Protein AF-0000000087669020 (afdb_homodimer)

Sequence (540 aa):
MKIRAGFHIGYECPQPTPMLLVLNIHPSRRIDLLTDQVLGFDQPIDAREYTDAFGNACTRIVAPPGLTTIATDFEIYDSGLPDVIPDDAIQHDIKDLPNEVLVFLLGSRYCDTDRLADFAWAQFSLTPLGWPRVRAISNFVHDHIVFDYQKADPLRSAHGGYLEKTGVCRDFAHLAITLCRCMNIPARYCTGYLGDIGVPVDPNPMDFSAWFEVYLGGHWHTVDARHNTPRIGRILMATGRDATDVALTTNFGPATLARFEVITEELPHGMKIRAGFHIGYECPQPTPMLLVLNIHPSRRIDLLTDQVLGFDQPIDAREYTDAFGNACTRIVAPPGLTTIATDFEIYDSGLPDVIPDDAIQHDIKDLPNEVLVFLLGSRYCDTDRLADFAWAQFSLTPLGWPRVRAISNFVHDHIVFDYQKADPLRSAHGGYLEKTGVCRDFAHLAITLCRCMNIPARYCTGYLGDIGVPVDPNPMDFSAWFEVYLGGHWHTVDARHNTPRIGRILMATGRDATDVALTTNFGPATLARFEVITEELPHG

Organism: NCBI:txid484088

Radius of gyration: 24.12 Å; Cα contacts (8 Å, |Δi|>4): 1289; chains: 2; bounding box: 59×79×56 Å

Secondary structure (DSSP, 8-state):
-EEEEEEEEEEEESS-EEEEE--SPPGGGGGGBSS----EESS----EEEE-TTS-EEEEEEEPSEEEEEEEEEEEE---PBPP--TTPPPPPGGGS-GGGGGGGS--SS--HHHHHHHHHHHHTTSPTTHHHHHHHHHHHHHHSEE-GGG--TT--HHHHHHH-EE-HHHHHHHHHHHHHHTT--EEEEEEE----SSPPPSSPP--EEEEEEEETTEEEEE-TTT-S--B--EEEEEESSGGGG-SEEESS--EEEEEEEEEEEPP--/-EEEEEEEEEEEESS-EEEEE--SPPGGGGGGBSS----EESS----EEEE-TTS-EEEEEEEPSEEEEEEEEEEEE---PBPP--TTPPPPPGGGS-GGGGGGGS--SS--HHHHHHHHHHHHTTSPTTHHHHHHHHHHHHHHSEE-GGG--TT--HHHHHHH-EE-HHHHHHHHHHHHHHTT--EEEEEEE----SSPPPSSPP--EEEEEEEETTEEEEE-TTT-S--B--EEEEEESSGGGG-SEEESS--EEEEEEEEEEEPP--

Structure (mmCIF, N/CA/C/O backbone):
data_AF-0000000087669020-model_v1
#
loop_
_entity.id
_entity.type
_entity.pdbx_description
1 polymer Transglutaminase
#
loop_
_atom_site.group_PDB
_atom_site.id
_atom_site.type_symbol
_atom_site.label_atom_id
_atom_site.label_alt_id
_atom_site.label_comp_id
_atom_site.label_asym_id
_atom_site.label_entity_id
_atom_site.label_seq_id
_atom_site.pdbx_PDB_ins_code
_atom_site.Cartn_x
_atom_site.Cartn_y
_atom_site.Cartn_z
_atom_site.occupancy
_atom_site.B_iso_or_equiv
_atom_site.auth_seq_id
_atom_site.auth_comp_id
_atom_site.auth_asym_id
_atom_site.auth_atom_id
_atom_site.pdbx_PDB_model_num
ATOM 1 N N . MET A 1 1 ? 4.156 25.328 25 1 96.19 1 MET A N 1
ATOM 2 C CA . MET A 1 1 ? 2.934 26.078 24.734 1 96.19 1 MET A CA 1
ATOM 3 C C . MET A 1 1 ? 1.715 25.156 24.734 1 96.19 1 MET A C 1
ATOM 5 O O . MET A 1 1 ? 1.851 23.938 24.641 1 96.19 1 MET A O 1
ATOM 9 N N . LYS A 1 2 ? 0.571 25.766 24.891 1 97.75 2 LYS A N 1
ATOM 10 C CA . LYS A 1 2 ? -0.67 24.984 24.859 1 97.75 2 LYS A CA 1
ATOM 11 C C . LYS A 1 2 ? -1.438 25.234 23.562 1 97.75 2 LYS A C 1
ATOM 13 O O . LYS A 1 2 ? -1.528 26.375 23.094 1 97.75 2 LYS A O 1
ATOM 18 N N . ILE A 1 3 ? -1.884 24.156 22.984 1 98.31 3 ILE A N 1
ATOM 19 C CA . ILE A 1 3 ? -2.66 24.234 21.75 1 98.31 3 ILE A CA 1
ATOM 20 C C . ILE A 1 3 ? -4.031 23.594 21.953 1 98.31 3 ILE A C 1
ATOM 22 O O . ILE A 1 3 ? -4.133 22.531 22.562 1 98.31 3 ILE A O 1
ATOM 26 N N . ARG A 1 4 ? -5.074 24.281 21.594 1 98.31 4 ARG A N 1
ATOM 27 C CA . ARG A 1 4 ? -6.398 23.688 21.484 1 98.31 4 ARG A CA 1
ATOM 28 C C . ARG A 1 4 ? -6.629 23.125 20.078 1 98.31 4 ARG A C 1
ATOM 30 O O . ARG A 1 4 ? -6.418 23.828 19.094 1 98.31 4 ARG A O 1
ATOM 37 N N . ALA A 1 5 ? -6.996 21.891 19.969 1 98.38 5 ALA A N 1
ATOM 38 C CA . ALA A 1 5 ? -7.242 21.25 18.688 1 98.38 5 ALA A CA 1
ATOM 39 C C . ALA A 1 5 ? -8.516 20.406 18.719 1 98.38 5 ALA A C 1
ATOM 41 O O . ALA A 1 5 ? -8.984 20.031 19.797 1 98.38 5 ALA A O 1
ATOM 42 N N . GLY A 1 6 ? -9.102 20.188 17.578 1 98.44 6 GLY A N 1
ATOM 43 C CA . GLY A 1 6 ? -10.305 19.391 17.453 1 98.44 6 GLY A CA 1
ATOM 44 C C . GLY A 1 6 ? -10.969 19.516 16.094 1 98.44 6 GLY A C 1
ATOM 45 O O . GLY A 1 6 ? -10.406 20.125 15.18 1 98.44 6 GLY A O 1
ATOM 46 N N . PHE A 1 7 ? -12.086 18.844 15.953 1 98.69 7 PHE A N 1
ATOM 47 C CA . PHE A 1 7 ? -12.805 18.891 14.68 1 98.69 7 PHE A CA 1
ATOM 48 C C . PHE A 1 7 ? -14.273 18.547 14.875 1 98.69 7 PHE A C 1
ATOM 50 O O . PHE A 1 7 ? -14.664 18.031 15.93 1 98.69 7 PHE A O 1
ATOM 57 N N . HIS A 1 8 ? -15.109 18.922 14 1 98.25 8 HIS A N 1
ATOM 58 C CA . HIS A 1 8 ? -16.469 18.453 13.75 1 98.25 8 HIS A CA 1
ATOM 59 C C . HIS A 1 8 ? -16.625 17.953 12.32 1 98.25 8 HIS A C 1
ATOM 61 O O . HIS A 1 8 ? -16.547 18.734 11.367 1 98.25 8 HIS A O 1
ATOM 67 N N . ILE A 1 9 ? -16.812 16.625 12.18 1 98.31 9 ILE A N 1
ATOM 68 C CA . ILE A 1 9 ? -16.984 16.016 10.867 1 98.31 9 ILE A CA 1
ATOM 69 C C . ILE A 1 9 ? -18.344 15.328 10.805 1 98.31 9 ILE A C 1
ATOM 71 O O . ILE A 1 9 ? -18.688 14.516 11.664 1 98.31 9 ILE A O 1
ATOM 75 N N . GLY A 1 10 ? -19.125 15.695 9.844 1 98.31 10 GLY A N 1
ATOM 76 C CA . GLY A 1 10 ? -20.453 15.125 9.688 1 98.31 10 GLY A CA 1
ATOM 77 C C . GLY A 1 10 ? -20.625 14.352 8.391 1 98.31 10 GLY A C 1
ATOM 78 O O . GLY A 1 10 ? -20.219 14.82 7.328 1 98.31 10 GLY A O 1
ATOM 79 N N . TYR A 1 11 ? -21.25 13.148 8.453 1 98.06 11 TYR A N 1
ATOM 80 C CA . TYR A 1 11 ? -21.562 12.344 7.277 1 98.06 11 TYR A CA 1
ATOM 81 C C . TYR A 1 11 ? -23.047 12.008 7.234 1 98.06 11 TYR A C 1
ATOM 83 O O . TYR A 1 11 ? -23.641 11.617 8.25 1 98.06 11 TYR A O 1
ATOM 91 N N . GLU A 1 12 ? -23.641 12.219 6.109 1 98.44 12 GLU A N 1
ATOM 92 C CA . GLU A 1 12 ? -24.984 11.719 5.836 1 98.44 12 GLU A CA 1
ATOM 93 C C . GLU A 1 12 ? -24.938 10.336 5.188 1 98.44 12 GLU A C 1
ATOM 95 O O . GLU A 1 12 ? -24.375 10.172 4.102 1 98.44 12 GLU A O 1
ATOM 100 N N . CYS A 1 13 ? -25.531 9.336 5.824 1 97.69 13 CYS A N 1
ATOM 101 C CA . CYS A 1 13 ? -25.562 7.965 5.316 1 97.69 13 CYS A CA 1
ATOM 102 C C . CYS A 1 13 ? -26.984 7.496 5.086 1 97.69 13 CYS A C 1
ATOM 104 O O . CYS A 1 13 ? -27.812 7.523 6.004 1 97.69 13 CYS A O 1
ATOM 106 N N . PRO A 1 14 ? -27.359 7.078 3.879 1 97.56 14 PRO A N 1
ATOM 107 C CA . PRO A 1 14 ? -28.719 6.602 3.619 1 97.56 14 PRO A CA 1
ATOM 108 C C . PRO A 1 14 ? -28.984 5.223 4.223 1 97.56 14 PRO A C 1
ATOM 110 O O . PRO A 1 14 ? -30.141 4.793 4.301 1 97.56 14 PRO A O 1
ATOM 113 N N . GLN A 1 15 ? -28.047 4.492 4.652 1 97 15 GLN A N 1
ATOM 114 C CA . GLN A 1 15 ? -28.094 3.154 5.234 1 97 15 GLN A CA 1
ATOM 115 C C . GLN A 1 15 ? -26.969 2.955 6.242 1 97 15 GLN A C 1
ATOM 117 O O . GLN A 1 15 ? -26.031 3.744 6.293 1 97 15 GLN A O 1
ATOM 122 N N . PRO A 1 16 ? -27.156 1.917 7.156 1 97.5 16 PRO A N 1
ATOM 123 C CA . PRO A 1 16 ? -26 1.645 8.008 1 97.5 16 PRO A CA 1
ATOM 124 C C . PRO A 1 16 ? -24.703 1.494 7.219 1 97.5 16 PRO A C 1
ATOM 126 O O . PRO A 1 16 ? -24.656 0.748 6.238 1 97.5 16 PRO A O 1
ATOM 129 N N . THR A 1 17 ? -23.672 2.285 7.562 1 97.75 17 THR A N 1
ATOM 130 C CA . THR A 1 17 ? -22.438 2.35 6.789 1 97.75 17 THR A CA 1
ATOM 131 C C . THR A 1 17 ? -21.219 2.1 7.684 1 97.75 17 THR A C 1
ATOM 133 O O . THR A 1 17 ? -20.891 2.926 8.531 1 97.75 17 THR A O 1
ATOM 136 N N . PRO A 1 18 ? -20.562 0.938 7.504 1 98.25 18 PRO A N 1
ATOM 137 C CA . PRO A 1 18 ? -19.297 0.736 8.219 1 98.25 18 PRO A CA 1
ATOM 138 C C . PRO A 1 18 ? -18.219 1.748 7.824 1 98.25 18 PRO A C 1
ATOM 140 O O . PRO A 1 18 ? -18.125 2.125 6.652 1 98.25 18 PRO A O 1
ATOM 143 N N . MET A 1 19 ? -17.469 2.23 8.844 1 98.44 19 MET A N 1
ATOM 144 C CA . MET A 1 19 ? -16.391 3.201 8.617 1 98.44 19 MET A CA 1
ATOM 145 C C . MET A 1 19 ? -15.148 2.844 9.422 1 98.44 19 MET A C 1
ATOM 147 O O . MET A 1 19 ? -15.258 2.367 10.555 1 98.44 19 MET A O 1
ATOM 151 N N . LEU A 1 20 ? -14.055 3.01 8.812 1 98.5 20 LEU A N 1
ATOM 152 C CA . LEU A 1 20 ? -12.789 3.086 9.523 1 98.5 20 LEU A CA 1
ATOM 153 C C . LEU A 1 20 ? -12.352 4.535 9.711 1 98.5 20 LEU A C 1
ATOM 155 O O . LEU A 1 20 ? -12.305 5.301 8.75 1 98.5 20 LEU A O 1
ATOM 159 N N . LEU A 1 21 ? -12.055 4.922 10.914 1 98.62 21 LEU A N 1
ATOM 160 C CA . LEU A 1 21 ? -11.688 6.293 11.258 1 98.62 21 LEU A CA 1
ATOM 161 C C . LEU A 1 21 ? -10.234 6.367 11.711 1 98.62 21 LEU A C 1
ATOM 163 O O . LEU A 1 21 ? -9.82 5.637 12.617 1 98.62 21 LEU A O 1
ATOM 167 N N . VAL A 1 22 ? -9.461 7.188 11.086 1 98.62 22 VAL A N 1
ATOM 168 C CA . VAL A 1 22 ? -8.125 7.551 11.539 1 98.62 22 VAL A CA 1
ATOM 169 C C . VAL A 1 22 ? -8.109 9.008 12.008 1 98.62 22 VAL A C 1
ATOM 171 O O . VAL A 1 22 ? -7.562 9.875 11.32 1 98.62 22 VAL A O 1
ATOM 174 N N . LEU A 1 23 ? -8.75 9.195 13.172 1 98.56 23 LEU A N 1
ATOM 175 C CA . LEU A 1 23 ? -9.047 10.539 13.648 1 98.56 23 LEU A CA 1
ATOM 176 C C . LEU A 1 23 ? -8.438 10.773 15.031 1 98.56 23 LEU A C 1
ATOM 178 O O . LEU A 1 23 ? -8.547 11.875 15.578 1 98.56 23 LEU A O 1
ATOM 182 N N . ASN A 1 24 ? -7.785 9.789 15.586 1 98.44 24 ASN A N 1
ATOM 183 C CA . ASN A 1 24 ? -7.133 9.906 16.891 1 98.44 24 ASN A CA 1
ATOM 184 C C . ASN A 1 24 ? -5.711 10.445 16.75 1 98.44 24 ASN A C 1
ATOM 186 O O . ASN A 1 24 ? -5.059 10.234 15.727 1 98.44 24 ASN A O 1
ATOM 190 N N . ILE A 1 25 ? -5.285 11.102 17.781 1 98 25 ILE A N 1
ATOM 191 C CA . ILE A 1 25 ? -3.889 11.516 17.812 1 98 25 ILE A CA 1
ATOM 192 C C . ILE A 1 25 ? -2.98 10.289 17.844 1 98 25 ILE A C 1
ATOM 194 O O . ILE A 1 25 ? -3.309 9.281 18.484 1 98 25 ILE A O 1
ATOM 198 N N . HIS A 1 26 ? -1.892 10.406 17.172 1 98.56 26 HIS A N 1
ATOM 199 C CA . HIS A 1 26 ? -0.935 9.305 17.172 1 98.56 26 HIS A CA 1
ATOM 200 C C . HIS A 1 26 ? -0.464 8.984 18.594 1 98.56 26 HIS A C 1
ATOM 202 O O . HIS A 1 26 ? -0.243 9.891 19.406 1 98.56 26 HIS A O 1
ATOM 208 N N . PRO A 1 27 ? -0.252 7.711 18.938 1 97.94 27 PRO A N 1
ATOM 209 C CA . PRO A 1 27 ? 0.172 7.336 20.281 1 97.94 27 PRO A CA 1
ATOM 210 C C . PRO A 1 27 ? 1.429 8.078 20.734 1 97.94 27 PRO A C 1
ATOM 212 O O . PRO A 1 27 ? 1.593 8.352 21.922 1 97.94 27 PRO A O 1
ATOM 215 N N . SER A 1 28 ? 2.281 8.461 19.797 1 96.62 28 SER A N 1
ATOM 216 C CA . SER A 1 28 ? 3.537 9.125 20.141 1 96.62 28 SER A CA 1
ATOM 217 C C . SER A 1 28 ? 3.293 10.508 20.734 1 96.62 28 SER A C 1
ATOM 219 O O . SER A 1 28 ? 4.18 11.078 21.375 1 96.62 28 SER A O 1
ATOM 221 N N . ARG A 1 29 ? 2.133 11.086 20.609 1 96.94 29 ARG A N 1
ATOM 222 C CA . ARG A 1 29 ? 1.833 12.438 21.094 1 96.94 29 ARG A CA 1
ATOM 223 C C . ARG A 1 29 ? 0.888 12.398 22.281 1 96.94 29 ARG A C 1
ATOM 225 O O . ARG A 1 29 ? 0.573 13.438 22.875 1 96.94 29 ARG A O 1
ATOM 232 N N . ARG A 1 30 ? 0.485 11.25 22.703 1 96.69 30 ARG A N 1
ATOM 233 C CA . ARG A 1 30 ? -0.542 11.141 23.734 1 96.69 30 ARG A CA 1
ATOM 234 C C . ARG A 1 30 ? -0.017 11.617 25.078 1 96.69 30 ARG A C 1
ATOM 236 O O . ARG A 1 30 ? -0.773 12.156 25.891 1 96.69 30 ARG A O 1
ATOM 243 N N . ILE A 1 31 ? 1.269 11.422 25.281 1 96.94 31 ILE A N 1
ATOM 244 C CA . ILE A 1 31 ? 1.875 11.82 26.547 1 96.94 31 ILE A CA 1
ATOM 245 C C . ILE A 1 31 ? 1.779 13.336 26.703 1 96.94 31 ILE A C 1
ATOM 247 O O . ILE A 1 31 ? 1.87 13.859 27.828 1 96.94 31 ILE A O 1
ATOM 251 N N . ASP A 1 32 ? 1.577 14.062 25.641 1 97.88 32 ASP A N 1
ATOM 252 C CA . ASP A 1 32 ? 1.563 15.523 25.641 1 97.88 32 ASP A CA 1
ATOM 253 C C . ASP A 1 32 ? 0.151 16.062 25.875 1 97.88 32 ASP A C 1
ATOM 255 O O . ASP A 1 32 ? -0.047 17.266 26 1 97.88 32 ASP A O 1
ATOM 259 N N . LEU A 1 33 ? -0.835 15.195 25.891 1 98.19 33 LEU A N 1
ATOM 260 C CA . LEU A 1 33 ? -2.217 15.633 26.047 1 98.19 33 LEU A CA 1
ATOM 261 C C . LEU A 1 33 ? -2.434 16.25 27.438 1 98.19 33 LEU A C 1
ATOM 263 O O . LEU A 1 33 ? -2.055 15.648 28.438 1 98.19 33 LEU A O 1
ATOM 267 N N . LEU A 1 34 ? -3.018 17.391 27.422 1 98.06 34 LEU A N 1
ATOM 268 C CA . LEU A 1 34 ? -3.395 18.047 28.672 1 98.06 34 LEU A CA 1
ATOM 269 C C . LEU A 1 34 ? -4.824 17.688 29.062 1 98.06 34 LEU A C 1
ATOM 271 O O . LEU A 1 34 ? -5.18 17.75 30.25 1 98.06 34 LEU A O 1
ATOM 275 N N . THR A 1 35 ? -5.672 17.453 28.125 1 98.12 35 THR A N 1
ATOM 276 C CA . THR A 1 35 ? -7.004 16.875 28.281 1 98.12 35 THR A CA 1
ATOM 277 C C . THR A 1 35 ? -7.164 15.625 27.422 1 98.12 35 THR A C 1
ATOM 279 O O . THR A 1 35 ? -6.449 15.461 26.422 1 98.12 35 THR A O 1
ATOM 282 N N . ASP A 1 36 ? -8.094 14.789 27.781 1 96.75 36 ASP A N 1
ATOM 283 C CA . ASP A 1 36 ? -8.297 13.562 27.016 1 96.75 36 ASP A CA 1
ATOM 284 C C . ASP A 1 36 ? -8.797 13.875 25.609 1 96.75 36 ASP A C 1
ATOM 286 O O . ASP A 1 36 ? -9.609 14.789 25.422 1 96.75 36 ASP A O 1
ATOM 290 N N . GLN A 1 37 ? -8.234 13.219 24.672 1 97.38 37 GLN A N 1
ATOM 291 C CA . GLN A 1 37 ? -8.781 13.242 23.312 1 97.38 37 GLN A CA 1
ATOM 292 C C . GLN A 1 37 ? -9.742 12.086 23.094 1 97.38 37 GLN A C 1
ATOM 294 O O . GLN A 1 37 ? -9.32 10.938 22.953 1 97.38 37 GLN A O 1
ATOM 299 N N . VAL A 1 38 ? -11.008 12.328 23.062 1 96.19 38 VAL A N 1
ATOM 300 C CA . VAL A 1 38 ? -12.062 11.32 22.922 1 96.19 38 VAL A CA 1
ATOM 301 C C . VAL A 1 38 ? -12.945 11.656 21.719 1 96.19 38 VAL A C 1
ATOM 303 O O . VAL A 1 38 ? -13.359 12.805 21.547 1 96.19 38 VAL A O 1
ATOM 306 N N . LEU A 1 39 ? -13.117 10.656 20.875 1 97.56 39 LEU A N 1
ATOM 307 C CA . LEU A 1 39 ? -14.062 10.852 19.781 1 97.56 39 LEU A CA 1
ATOM 308 C C . LEU A 1 39 ? -15.5 10.781 20.297 1 97.56 39 LEU A C 1
ATOM 310 O O . LEU A 1 39 ? -15.898 9.781 20.891 1 97.56 39 LEU A O 1
ATOM 314 N N . GLY A 1 40 ? -16.203 11.844 20.109 1 97.94 40 GLY A N 1
ATOM 315 C CA . GLY A 1 40 ? -17.625 11.875 20.422 1 97.94 40 GLY A CA 1
ATOM 316 C C . GLY A 1 40 ? -18.5 11.672 19.203 1 97.94 40 GLY A C 1
ATOM 317 O O . GLY A 1 40 ? -18.141 12.078 18.094 1 97.94 40 GLY A O 1
ATOM 318 N N . PHE A 1 41 ? -19.641 11.016 19.375 1 97.81 41 PHE A N 1
ATOM 319 C CA . PHE A 1 41 ? -20.641 10.805 18.344 1 97.81 41 PHE A CA 1
ATOM 320 C C . PHE A 1 41 ? -22 11.352 18.766 1 97.81 41 PHE A C 1
ATOM 322 O O . PHE A 1 41 ? -22.391 11.211 19.938 1 97.81 41 PHE A O 1
ATOM 329 N N . ASP A 1 42 ? -22.734 11.953 17.875 1 97.5 42 ASP A N 1
ATOM 330 C CA . ASP A 1 42 ? -24.016 12.531 18.234 1 97.5 42 ASP A CA 1
ATOM 331 C C . ASP A 1 42 ? -25.141 11.508 18.094 1 97.5 42 ASP A C 1
ATOM 333 O O . ASP A 1 42 ? -26.312 11.836 18.281 1 97.5 42 ASP A O 1
ATOM 337 N N . GLN A 1 43 ? -24.844 10.297 17.625 1 94.62 43 GLN A N 1
ATOM 338 C CA . GLN A 1 43 ? -25.719 9.133 17.578 1 94.62 43 GLN A CA 1
ATOM 339 C C . GLN A 1 43 ? -25.141 7.98 18.406 1 94.62 43 GLN A C 1
ATOM 341 O O . GLN A 1 43 ? -23.938 7.957 18.703 1 94.62 43 GLN A O 1
ATOM 346 N N . PRO A 1 44 ? -26.109 7.172 18.859 1 93.25 44 PRO A N 1
ATOM 347 C CA . PRO A 1 44 ? -25.578 5.984 19.531 1 93.25 44 PRO A CA 1
ATOM 348 C C . PRO A 1 44 ? -24.766 5.09 18.594 1 93.25 44 PRO A C 1
ATOM 350 O O . PRO A 1 44 ? -25.312 4.551 17.625 1 93.25 44 PRO A O 1
ATOM 353 N N . ILE A 1 45 ? -23.547 5.004 18.781 1 95.06 45 ILE A N 1
ATOM 354 C CA . ILE A 1 45 ? -22.625 4.242 17.953 1 95.06 45 ILE A CA 1
ATOM 355 C C . ILE A 1 45 ? -21.719 3.385 18.828 1 95.06 45 ILE A C 1
ATOM 357 O O . ILE A 1 45 ? -21.172 3.871 19.828 1 95.06 45 ILE A O 1
ATOM 361 N N . ASP A 1 46 ? -21.734 2.125 18.547 1 94 46 ASP A N 1
ATOM 362 C CA . ASP A 1 46 ? -20.734 1.256 19.156 1 94 46 ASP A CA 1
ATOM 363 C C . ASP A 1 46 ? -19.391 1.363 18.438 1 94 46 ASP A C 1
ATOM 365 O O . ASP A 1 46 ? -19.219 0.792 17.359 1 94 46 ASP A O 1
ATOM 369 N N . ALA A 1 47 ? -18.422 2.055 19 1 97.19 47 ALA A N 1
ATOM 370 C CA . ALA A 1 47 ? -17.109 2.289 18.406 1 97.19 47 ALA A CA 1
ATOM 371 C C . ALA A 1 47 ? -16.078 1.32 18.984 1 97.19 47 ALA A C 1
ATOM 373 O O . ALA A 1 47 ? -16.062 1.05 20.188 1 97.19 47 ALA A O 1
ATOM 374 N N . ARG A 1 48 ? -15.305 0.74 18.141 1 97.25 48 ARG A N 1
ATOM 375 C CA . ARG A 1 48 ? -14.227 -0.156 18.562 1 97.25 48 ARG A CA 1
ATOM 376 C C . ARG A 1 48 ? -12.867 0.403 18.156 1 97.25 48 ARG A C 1
ATOM 378 O O . ARG A 1 48 ? -12.625 0.695 16.984 1 97.25 48 ARG A O 1
ATOM 385 N N . GLU A 1 49 ? -11.992 0.483 19.109 1 97.31 49 GLU A N 1
ATOM 386 C CA . GLU A 1 49 ? -10.648 0.977 18.844 1 97.31 49 GLU A CA 1
ATOM 387 C C . GLU A 1 49 ? -9.703 -0.165 18.484 1 97.31 49 GLU A C 1
ATOM 389 O O . GLU A 1 49 ? -9.867 -1.29 18.953 1 97.31 49 GLU A O 1
ATOM 394 N N . TYR A 1 50 ? -8.742 0.099 17.625 1 97.88 50 TYR A N 1
ATOM 395 C CA . TYR A 1 50 ? -7.672 -0.835 17.297 1 97.88 50 TYR A CA 1
ATOM 396 C C . TYR A 1 50 ? -6.422 -0.094 16.828 1 97.88 50 TYR A C 1
ATOM 398 O O . TYR A 1 50 ? -6.473 1.106 16.562 1 97.88 50 TYR A O 1
ATOM 406 N N . THR A 1 51 ? -5.301 -0.73 16.891 1 98.19 51 THR A N 1
ATOM 407 C CA . THR A 1 51 ? -4.043 -0.215 16.359 1 98.19 51 THR A CA 1
ATOM 408 C C . THR A 1 51 ? -3.709 -0.872 15.031 1 98.19 51 THR A C 1
ATOM 410 O O . THR A 1 51 ? -3.736 -2.098 14.914 1 98.19 51 THR A O 1
ATOM 413 N N . ASP A 1 52 ? -3.473 -0.065 14.008 1 97.69 52 ASP A N 1
ATOM 414 C CA . ASP A 1 52 ? -3.158 -0.659 12.711 1 97.69 52 ASP A CA 1
ATOM 415 C C . ASP A 1 52 ? -1.675 -1.004 12.609 1 97.69 52 ASP A C 1
ATOM 417 O O . ASP A 1 52 ? -0.934 -0.871 13.586 1 97.69 52 ASP A O 1
ATOM 421 N N . ALA A 1 53 ? -1.293 -1.461 11.438 1 96.12 53 ALA A N 1
ATOM 422 C CA . ALA A 1 53 ? 0.05 -2.008 11.258 1 96.12 53 ALA A CA 1
ATOM 423 C C . ALA A 1 53 ? 1.102 -0.902 11.289 1 96.12 53 ALA A C 1
ATOM 425 O O . ALA A 1 53 ? 2.297 -1.179 11.406 1 96.12 53 ALA A O 1
ATOM 426 N N . PHE A 1 54 ? 0.741 0.353 11.172 1 97.56 54 PHE A N 1
ATOM 427 C CA . PHE A 1 54 ? 1.677 1.471 11.211 1 97.56 54 PHE A CA 1
ATOM 428 C C . PHE A 1 54 ? 1.756 2.062 12.617 1 97.56 54 PHE A C 1
ATOM 430 O O . PHE A 1 54 ? 2.49 3.023 12.852 1 97.56 54 PHE A O 1
ATOM 437 N N . GLY A 1 55 ? 0.956 1.534 13.531 1 97.75 55 GLY A N 1
ATOM 438 C CA . GLY A 1 55 ? 0.96 2.002 14.914 1 97.75 55 GLY A CA 1
ATOM 439 C C . GLY A 1 55 ? -0.041 3.111 15.164 1 97.75 55 GLY A C 1
ATOM 440 O O . GLY A 1 55 ? 0.001 3.764 16.219 1 97.75 55 GLY A O 1
ATOM 441 N N . ASN A 1 56 ? -0.906 3.369 14.234 1 98.69 56 ASN A N 1
ATOM 442 C CA . ASN A 1 56 ? -1.92 4.406 14.391 1 98.69 56 ASN A CA 1
ATOM 443 C C . ASN A 1 56 ? -3.078 3.928 15.266 1 98.69 56 ASN A C 1
ATOM 445 O O . ASN A 1 56 ? -3.459 2.758 15.211 1 98.69 56 ASN A O 1
ATOM 449 N N . ALA A 1 57 ? -3.615 4.824 16.062 1 98.56 57 ALA A N 1
ATOM 450 C CA . ALA A 1 57 ? -4.852 4.566 16.797 1 98.56 57 ALA A CA 1
ATOM 451 C C . ALA A 1 57 ? -6.074 4.797 15.906 1 98.56 57 ALA A C 1
ATOM 453 O O . ALA A 1 57 ? -6.375 5.934 15.547 1 98.56 57 ALA A O 1
ATOM 454 N N . CYS A 1 58 ? -6.805 3.721 15.617 1 98.5 58 CYS A N 1
ATOM 455 C CA . CYS A 1 58 ? -7.941 3.779 14.703 1 98.5 58 CYS A CA 1
ATOM 456 C C . CYS A 1 58 ? -9.234 3.416 15.414 1 98.5 58 CYS A C 1
ATOM 458 O O . CYS A 1 58 ? -9.211 2.889 16.531 1 98.5 58 CYS A O 1
ATOM 460 N N . THR A 1 59 ? -10.289 3.799 14.836 1 98.31 59 THR A N 1
ATOM 461 C CA . THR A 1 59 ? -11.625 3.469 15.328 1 98.31 59 THR A CA 1
ATOM 462 C C . THR A 1 59 ? -12.492 2.908 14.211 1 98.31 59 THR A C 1
ATOM 464 O O . THR A 1 59 ? -12.438 3.389 13.07 1 98.31 59 THR A O 1
ATOM 467 N N . ARG A 1 60 ? -13.188 1.884 14.461 1 98.06 60 ARG A N 1
ATOM 468 C CA . ARG A 1 60 ? -14.156 1.37 13.5 1 98.06 60 ARG A CA 1
ATOM 469 C C . ARG A 1 60 ? -15.586 1.502 14.031 1 98.06 60 ARG A C 1
ATOM 471 O O . ARG A 1 60 ? -15.836 1.255 15.211 1 98.06 60 ARG A O 1
ATOM 478 N N . ILE A 1 61 ? -16.469 1.915 13.227 1 98.25 61 ILE A N 1
ATOM 479 C CA . ILE A 1 61 ? -17.859 2.119 13.602 1 98.25 61 ILE A CA 1
ATOM 480 C C . ILE A 1 61 ? -18.781 1.63 12.484 1 98.25 61 ILE A C 1
ATOM 482 O O . ILE A 1 61 ? -18.312 1.264 11.406 1 98.25 61 ILE A O 1
ATOM 486 N N . VAL A 1 62 ? -20.062 1.539 12.797 1 98.31 62 VAL A N 1
ATOM 487 C CA . VAL A 1 62 ? -21.141 1.521 11.812 1 98.31 62 VAL A CA 1
ATOM 488 C C . VAL A 1 62 ? -22.031 2.742 12.008 1 98.31 62 VAL A C 1
ATOM 490 O O . VAL A 1 62 ? -22.781 2.824 12.977 1 98.31 62 VAL A O 1
ATOM 493 N N . ALA A 1 63 ? -21.859 3.699 11.125 1 98 63 ALA A N 1
ATOM 494 C CA . ALA A 1 63 ? -22.719 4.875 11.203 1 98 63 ALA A CA 1
ATOM 495 C C . ALA A 1 63 ? -24.156 4.523 10.875 1 98 63 ALA A C 1
ATOM 497 O O . ALA A 1 63 ? -24.438 3.906 9.844 1 98 63 ALA A O 1
ATOM 498 N N . PRO A 1 64 ? -25.109 4.879 11.711 1 97.88 64 PRO A N 1
ATOM 499 C CA . PRO A 1 64 ? -26.516 4.633 11.398 1 97.88 64 PRO A CA 1
ATOM 500 C C . PRO A 1 64 ? -27.047 5.523 10.273 1 97.88 64 PRO A C 1
ATOM 502 O O . PRO A 1 64 ? -26.359 6.477 9.875 1 97.88 64 PRO A O 1
ATOM 505 N N . PRO A 1 65 ? -28.266 5.117 9.711 1 97.56 65 PRO A N 1
ATOM 506 C CA . PRO A 1 65 ? -28.859 6.012 8.719 1 97.56 65 PRO A CA 1
ATOM 507 C C . PRO A 1 65 ? -29.078 7.422 9.25 1 97.56 65 PRO A C 1
ATOM 509 O O . PRO A 1 65 ? -29.453 7.594 10.414 1 97.56 65 PRO A O 1
ATOM 512 N N . GLY A 1 66 ? -28.844 8.391 8.383 1 97.5 66 GLY A N 1
ATOM 513 C CA . GLY A 1 66 ? -28.984 9.789 8.766 1 97.5 66 GLY A CA 1
ATOM 514 C C . GLY A 1 66 ? -27.656 10.477 8.977 1 97.5 66 GLY A C 1
ATOM 515 O O . GLY A 1 66 ? -26.625 10.008 8.5 1 97.5 66 GLY A O 1
ATOM 516 N N . LEU A 1 67 ? -27.734 11.633 9.586 1 97.94 67 LEU A N 1
ATOM 517 C CA . LEU A 1 67 ? -26.531 12.438 9.82 1 97.94 67 LEU A CA 1
ATOM 518 C C . LEU A 1 67 ? -25.828 11.992 11.102 1 97.94 67 LEU A C 1
ATOM 520 O O . LEU A 1 67 ? -26.453 11.922 12.164 1 97.94 67 LEU A O 1
ATOM 524 N N . THR A 1 68 ? -24.594 11.609 11.023 1 97.69 68 THR A N 1
ATOM 525 C CA . THR A 1 68 ? -23.719 11.344 12.156 1 97.69 68 THR A CA 1
ATOM 526 C C . THR A 1 68 ? -22.594 12.391 12.242 1 97.69 68 THR A C 1
ATOM 528 O O . THR A 1 68 ? -21.875 12.602 11.266 1 97.69 68 THR A O 1
ATOM 531 N N . THR A 1 69 ? -22.469 13.055 13.312 1 98.25 69 THR A N 1
ATOM 532 C CA . THR A 1 69 ? -21.375 13.984 13.555 1 98.25 69 THR A CA 1
ATOM 533 C C . THR A 1 69 ? -20.328 13.359 14.492 1 98.25 69 THR A C 1
ATOM 535 O O . THR A 1 69 ? -20.688 12.828 15.547 1 98.25 69 THR A O 1
ATOM 538 N N . ILE A 1 70 ? -19.109 13.359 14.07 1 98.56 70 ILE A N 1
ATOM 539 C CA . ILE A 1 70 ? -17.953 12.938 14.852 1 98.56 70 ILE A CA 1
ATOM 540 C C . ILE A 1 70 ? -17.172 14.164 15.312 1 98.56 70 ILE A C 1
ATOM 542 O O . ILE A 1 70 ? -16.844 15.031 14.508 1 98.56 70 ILE A O 1
ATOM 546 N N . ALA A 1 71 ? -16.906 14.281 16.609 1 98.5 71 ALA A N 1
ATOM 547 C CA . ALA A 1 71 ? -16.25 15.492 17.094 1 98.5 71 ALA A CA 1
ATOM 548 C C . ALA A 1 71 ? -15.289 15.18 18.234 1 98.5 71 ALA A C 1
ATOM 550 O O . ALA A 1 71 ? -15.406 14.141 18.891 1 98.5 71 ALA A O 1
ATOM 551 N N . THR A 1 72 ? -14.336 15.961 18.375 1 98.44 72 THR A N 1
ATOM 552 C CA . THR A 1 72 ? -13.438 15.961 19.531 1 98.44 72 THR A CA 1
ATOM 553 C C . THR A 1 72 ? -12.891 17.359 19.781 1 98.44 72 THR A C 1
ATOM 555 O O . THR A 1 72 ? -12.922 18.219 18.906 1 98.44 72 THR A O 1
ATOM 558 N N . ASP A 1 73 ? -12.578 17.672 20.922 1 98.12 73 ASP A N 1
ATOM 559 C CA . ASP A 1 73 ? -11.922 18.875 21.391 1 98.12 73 ASP A CA 1
ATOM 560 C C . ASP A 1 73 ? -10.961 18.578 22.547 1 98.12 73 ASP A C 1
ATOM 562 O O . ASP A 1 73 ? -11.336 17.922 23.516 1 98.12 73 ASP A O 1
ATOM 566 N N . PHE A 1 74 ? -9.758 18.984 22.359 1 98.5 74 PHE A N 1
ATOM 567 C CA . PHE A 1 74 ? -8.773 18.656 23.391 1 98.5 74 PHE A CA 1
ATOM 568 C C . PHE A 1 74 ? -7.672 19.703 23.422 1 98.5 74 PHE A C 1
ATOM 570 O O . PHE A 1 74 ? -7.555 20.531 22.516 1 98.5 74 PHE A O 1
ATOM 577 N N . GLU A 1 75 ? -6.941 19.75 24.484 1 98.56 75 GLU A N 1
ATOM 578 C CA . GLU A 1 75 ? -5.75 20.578 24.672 1 98.56 75 GLU A CA 1
ATOM 579 C C . GLU A 1 75 ? -4.484 19.719 24.719 1 98.56 75 GLU A C 1
ATOM 581 O O . GLU A 1 75 ? -4.488 18.625 25.297 1 98.56 75 GLU A O 1
ATOM 586 N N . ILE A 1 76 ? -3.447 20.219 24.125 1 98.44 76 ILE A N 1
ATOM 587 C CA . ILE A 1 76 ? -2.209 19.453 24.047 1 98.44 76 ILE A CA 1
ATOM 588 C C . ILE A 1 76 ? -1.013 20.391 24.234 1 98.44 76 ILE A C 1
ATOM 590 O O . ILE A 1 76 ? -1.032 21.531 23.766 1 98.44 76 ILE A O 1
ATOM 594 N N . TYR A 1 77 ? -0.051 19.844 24.922 1 98.12 77 TYR A N 1
ATOM 595 C CA . TYR A 1 77 ? 1.198 20.578 25.094 1 98.12 77 TYR A CA 1
ATOM 596 C C . TYR A 1 77 ? 2.078 20.438 23.844 1 98.12 77 TYR A C 1
ATOM 598 O O . TYR A 1 77 ? 2.16 19.359 23.266 1 98.12 77 TYR A O 1
ATOM 606 N N . ASP A 1 78 ? 2.688 21.484 23.438 1 97.12 78 ASP A N 1
ATOM 607 C CA . ASP A 1 78 ? 3.693 21.516 22.375 1 97.12 78 ASP A CA 1
ATOM 608 C C . ASP A 1 78 ? 4.91 22.328 22.781 1 97.12 78 ASP A C 1
ATOM 610 O O . ASP A 1 78 ? 4.781 23.297 23.547 1 97.12 78 ASP A O 1
ATOM 614 N N . SER A 1 79 ? 6.082 21.969 22.328 1 95.38 79 SER A N 1
ATOM 615 C CA . SER A 1 79 ? 7.316 22.641 22.703 1 95.38 79 SER A CA 1
ATOM 616 C C . SER A 1 79 ? 7.301 24.109 22.281 1 95.38 79 SER A C 1
ATOM 618 O O . SER A 1 79 ? 8.008 24.938 22.859 1 95.38 79 SER A O 1
ATOM 620 N N . GLY A 1 80 ? 6.562 24.422 21.25 1 95.75 80 GLY A N 1
ATOM 621 C CA . GLY A 1 80 ? 6.551 25.766 20.703 1 95.75 80 GLY A CA 1
ATOM 622 C C . GLY A 1 80 ? 7.738 26.062 19.812 1 95.75 80 GLY A C 1
ATOM 623 O O . GLY A 1 80 ? 7.91 27.188 19.344 1 95.75 80 GLY A O 1
ATOM 624 N N . LEU A 1 81 ? 8.562 25.094 19.562 1 97.06 81 LEU A N 1
ATOM 625 C CA . LEU A 1 81 ? 9.711 25.234 18.688 1 97.06 81 LEU A CA 1
ATOM 626 C C . LEU A 1 81 ? 9.359 24.828 17.266 1 97.06 81 LEU A C 1
ATOM 628 O O . LEU A 1 81 ? 8.5 23.969 17.047 1 97.06 81 LEU A O 1
ATOM 632 N N . PRO A 1 82 ? 9.977 25.516 16.266 1 97.38 82 PRO A N 1
ATOM 633 C CA . PRO A 1 82 ? 9.75 25.094 14.883 1 97.38 82 PRO A CA 1
ATOM 634 C C . PRO A 1 82 ? 10.273 23.688 14.602 1 97.38 82 PRO A C 1
ATOM 636 O O . PRO A 1 82 ? 11.078 23.156 15.375 1 97.38 82 PRO A O 1
ATOM 639 N N . ASP A 1 83 ? 9.805 23.062 13.508 1 97.19 83 ASP A N 1
ATOM 640 C CA . ASP A 1 83 ? 10.336 21.797 13.039 1 97.19 83 ASP A CA 1
ATOM 641 C C . ASP A 1 83 ? 11.859 21.797 13.016 1 97.19 83 ASP A C 1
ATOM 643 O O . ASP A 1 83 ? 12.469 22.797 12.617 1 97.19 83 ASP A O 1
ATOM 647 N N . VAL A 1 84 ? 12.438 20.734 13.414 1 96.31 84 VAL A N 1
ATOM 648 C CA . VAL A 1 84 ? 13.891 20.609 13.414 1 96.31 84 VAL A CA 1
ATOM 649 C C . VAL A 1 84 ? 14.391 20.406 11.984 1 96.31 84 VAL A C 1
ATOM 651 O O . VAL A 1 84 ? 13.797 19.672 11.211 1 96.31 84 VAL A O 1
ATOM 654 N N . ILE A 1 85 ? 15.445 21.078 11.641 1 97.19 85 ILE A N 1
ATOM 655 C CA . ILE A 1 85 ? 16.156 20.859 10.383 1 97.19 85 ILE A CA 1
ATOM 656 C C . ILE A 1 85 ? 17.406 20.016 10.633 1 97.19 85 ILE A C 1
ATOM 658 O O . ILE A 1 85 ? 18.375 20.5 11.234 1 97.19 85 ILE A O 1
ATOM 662 N N . PRO A 1 86 ? 17.391 18.828 10.156 1 96.88 86 PRO A N 1
ATOM 663 C CA . PRO A 1 86 ? 18.531 17.953 10.422 1 96.88 86 PRO A CA 1
ATOM 664 C C . PRO A 1 86 ? 19.609 18.031 9.336 1 96.88 86 PRO A C 1
ATOM 666 O O . PRO A 1 86 ? 19.859 17.047 8.648 1 96.88 86 PRO A O 1
ATOM 669 N N . ASP A 1 87 ? 20.344 19.062 9.25 1 94.44 87 ASP A N 1
ATOM 670 C CA . ASP A 1 87 ? 21.25 19.391 8.164 1 94.44 87 ASP A CA 1
ATOM 671 C C . ASP A 1 87 ? 22.312 18.297 7.996 1 94.44 87 ASP A C 1
ATOM 673 O O . ASP A 1 87 ? 22.781 18.047 6.883 1 94.44 87 ASP A O 1
ATOM 677 N N . ASP A 1 88 ? 22.641 17.578 9.055 1 95.5 88 ASP A N 1
ATOM 678 C CA . ASP A 1 88 ? 23.75 16.609 8.992 1 95.5 88 ASP A CA 1
ATOM 679 C C . ASP A 1 88 ? 23.219 15.18 8.945 1 95.5 88 ASP A C 1
ATOM 681 O O . ASP A 1 88 ? 24 14.227 9.023 1 95.5 88 ASP A O 1
ATOM 685 N N . ALA A 1 89 ? 21.938 15.047 8.805 1 97.62 89 ALA A N 1
ATOM 686 C CA . ALA A 1 89 ? 21.359 13.703 8.812 1 97.62 89 ALA A CA 1
ATOM 687 C C . ALA A 1 89 ? 21.797 12.914 7.574 1 97.62 89 ALA A C 1
ATOM 689 O O . ALA A 1 89 ? 21.609 13.375 6.441 1 97.62 89 ALA A O 1
ATOM 690 N N . ILE A 1 90 ? 22.297 11.742 7.781 1 97.56 90 ILE A N 1
ATOM 691 C CA . ILE A 1 90 ? 22.906 10.969 6.707 1 97.56 90 ILE A CA 1
ATOM 692 C C . ILE A 1 90 ? 21.859 10.055 6.066 1 97.56 90 ILE A C 1
ATOM 694 O O . ILE A 1 90 ? 20.984 9.523 6.754 1 97.56 90 ILE A O 1
ATOM 698 N N . GLN A 1 91 ? 21.922 9.891 4.797 1 98.44 91 GLN A N 1
ATOM 699 C CA . GLN A 1 91 ? 21.156 8.883 4.062 1 98.44 91 GLN A CA 1
ATOM 700 C C . GLN A 1 91 ? 21.844 7.516 4.141 1 98.44 91 GLN A C 1
ATOM 702 O O . GLN A 1 91 ? 22.984 7.359 3.717 1 98.44 91 GLN A O 1
ATOM 707 N N . HIS A 1 92 ? 21.172 6.523 4.66 1 97.88 92 HIS A N 1
ATOM 708 C CA . HIS A 1 92 ? 21.719 5.184 4.816 1 97.88 92 HIS A CA 1
ATOM 709 C C . HIS A 1 92 ? 21.734 4.434 3.486 1 97.88 92 HIS A C 1
ATOM 711 O O . HIS A 1 92 ? 20.844 4.629 2.652 1 97.88 92 HIS A O 1
ATOM 717 N N . ASP A 1 93 ? 22.734 3.564 3.381 1 96.81 93 ASP A N 1
ATOM 718 C CA . ASP A 1 93 ? 22.609 2.533 2.355 1 96.81 93 ASP A CA 1
ATOM 719 C C . ASP A 1 93 ? 21.406 1.639 2.625 1 96.81 93 ASP A C 1
ATOM 721 O O . ASP A 1 93 ? 21.062 1.37 3.781 1 96.81 93 ASP A O 1
ATOM 725 N N . ILE A 1 94 ? 20.844 1.142 1.529 1 97.38 94 ILE A N 1
ATOM 726 C CA . ILE A 1 94 ? 19.656 0.298 1.652 1 97.38 94 ILE A CA 1
ATOM 727 C C . ILE A 1 94 ? 19.953 -0.886 2.568 1 97.38 94 ILE A C 1
ATOM 729 O O . ILE A 1 94 ? 19.141 -1.245 3.42 1 97.38 94 ILE A O 1
ATOM 733 N N . LYS A 1 95 ? 21.094 -1.492 2.434 1 95.12 95 LYS A N 1
ATOM 734 C CA . LYS A 1 95 ? 21.484 -2.682 3.193 1 95.12 95 LYS A CA 1
ATOM 735 C C . LYS A 1 95 ? 21.547 -2.379 4.688 1 95.12 95 LYS A C 1
ATOM 737 O O . LYS A 1 95 ? 21.484 -3.293 5.516 1 95.12 95 LYS A O 1
ATOM 742 N N . ASP A 1 96 ? 21.672 -1.148 5.066 1 96.88 96 ASP A N 1
ATOM 743 C CA . ASP A 1 96 ? 21.875 -0.771 6.461 1 96.88 96 ASP A CA 1
ATOM 744 C C . ASP A 1 96 ? 20.578 -0.301 7.098 1 96.88 96 ASP A C 1
ATOM 746 O O . ASP A 1 96 ? 20.516 -0.027 8.297 1 96.88 96 ASP A O 1
ATOM 750 N N . LEU A 1 97 ? 19.5 -0.205 6.305 1 98.44 97 LEU A N 1
ATOM 751 C CA . LEU A 1 97 ? 18.219 0.254 6.812 1 98.44 97 LEU A CA 1
ATOM 752 C C . LEU A 1 97 ? 17.562 -0.814 7.684 1 98.44 97 LEU A C 1
ATOM 754 O O . LEU A 1 97 ? 17.688 -2.008 7.402 1 98.44 97 LEU A O 1
ATOM 758 N N . PRO A 1 98 ? 16.906 -0.352 8.797 1 98.25 98 PRO A N 1
ATOM 759 C CA . PRO A 1 98 ? 16.078 -1.331 9.5 1 98.25 9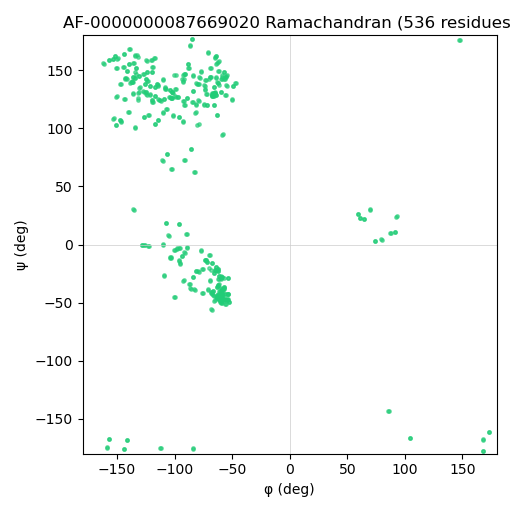8 PRO A CA 1
ATOM 760 C C . PRO A 1 98 ? 15.016 -1.956 8.602 1 98.25 98 PRO A C 1
ATOM 762 O O . PRO A 1 98 ? 14.492 -1.293 7.707 1 98.25 98 PRO A O 1
ATOM 765 N N . ASN A 1 99 ? 14.648 -3.23 8.859 1 97.88 99 ASN A N 1
ATOM 766 C CA . ASN A 1 99 ? 13.688 -3.959 8.039 1 97.88 99 ASN A CA 1
ATOM 767 C C . ASN A 1 99 ? 12.352 -3.232 7.957 1 97.88 99 ASN A C 1
ATOM 769 O O . ASN A 1 99 ? 11.719 -3.189 6.898 1 97.88 99 ASN A O 1
ATOM 773 N N . GLU A 1 100 ? 11.938 -2.615 9.031 1 97.12 100 GLU A N 1
ATOM 774 C CA . GLU A 1 100 ? 10.594 -2.062 9.148 1 97.12 100 GLU A CA 1
ATOM 775 C C . GLU A 1 100 ? 10.445 -0.79 8.32 1 97.12 100 GLU A C 1
ATOM 777 O O . GLU A 1 100 ? 9.328 -0.316 8.094 1 97.12 100 GLU A O 1
ATOM 782 N N . VAL A 1 101 ? 11.578 -0.202 7.832 1 98.06 101 VAL A N 1
ATOM 783 C CA . VAL A 1 101 ? 11.5 1.052 7.09 1 98.06 101 VAL A CA 1
ATOM 784 C C . VAL A 1 101 ? 11.484 0.765 5.59 1 98.06 101 VAL A C 1
ATOM 786 O O . VAL A 1 101 ? 11.164 1.646 4.785 1 98.06 101 VAL A O 1
ATOM 789 N N . LEU A 1 102 ? 11.82 -0.468 5.184 1 98.5 102 LEU A N 1
ATOM 790 C CA . LEU A 1 102 ? 12.008 -0.822 3.779 1 98.5 102 LEU A CA 1
ATOM 791 C C . LEU A 1 102 ? 10.711 -0.634 2.992 1 98.5 102 LEU A C 1
ATOM 793 O O . LEU A 1 102 ? 10.75 -0.285 1.81 1 98.5 102 LEU A O 1
ATOM 797 N N . VAL A 1 103 ? 9.539 -0.812 3.682 1 98.38 103 VAL A N 1
ATOM 798 C CA . VAL A 1 103 ? 8.242 -0.709 3.01 1 98.38 103 VAL A CA 1
ATOM 799 C C . VAL A 1 103 ? 8.039 0.717 2.506 1 98.38 103 VAL A C 1
ATOM 801 O O . VAL A 1 103 ? 7.344 0.935 1.509 1 98.38 103 VAL A O 1
ATOM 804 N N . PHE A 1 104 ? 8.719 1.683 3.068 1 98.88 104 PHE A N 1
ATOM 805 C CA . PHE A 1 104 ? 8.539 3.09 2.732 1 98.88 104 PHE A CA 1
ATOM 806 C C . PHE A 1 104 ? 9.469 3.5 1.598 1 98.88 104 PHE A C 1
ATOM 808 O O . PHE A 1 104 ? 9.633 4.691 1.327 1 98.88 104 PHE A O 1
ATOM 815 N N . LEU A 1 105 ? 10.125 2.541 0.98 1 98.81 105 LEU A N 1
ATOM 816 C CA . LEU A 1 105 ? 10.852 2.748 -0.268 1 98.81 105 LEU A CA 1
ATOM 817 C C . LEU A 1 105 ? 9.984 2.379 -1.469 1 98.81 105 LEU A C 1
ATOM 819 O O . LEU A 1 105 ? 10.312 2.729 -2.605 1 98.81 105 LEU A O 1
ATOM 823 N N . LEU A 1 106 ? 8.898 1.64 -1.228 1 98.62 106 LEU A N 1
ATOM 824 C CA . LEU A 1 106 ? 8.109 1.04 -2.299 1 98.62 106 LEU A CA 1
ATOM 825 C C . LEU A 1 106 ? 7.023 2 -2.779 1 98.62 106 LEU A C 1
ATOM 827 O O . LEU A 1 106 ? 6.609 2.895 -2.037 1 98.62 106 LEU A O 1
ATOM 831 N N . GLY A 1 107 ? 6.613 1.778 -4.055 1 98.5 107 GLY A N 1
ATOM 832 C CA . GLY A 1 107 ? 5.445 2.508 -4.531 1 98.5 107 GLY A CA 1
ATOM 833 C C . GLY A 1 107 ? 4.176 2.164 -3.775 1 98.5 107 GLY A C 1
ATOM 834 O O . GLY A 1 107 ? 4.078 1.092 -3.176 1 98.5 107 GLY A O 1
ATOM 835 N N . SER A 1 108 ? 3.248 3.039 -3.775 1 98.69 108 SER A N 1
ATOM 836 C CA . SER A 1 108 ? 1.94 2.859 -3.152 1 98.69 108 SER A CA 1
ATOM 837 C C . SER A 1 108 ? 0.841 3.525 -3.973 1 98.69 108 SER A C 1
ATOM 839 O O . SER A 1 108 ? 1.104 4.062 -5.051 1 98.69 108 SER A O 1
ATOM 841 N N . ARG A 1 109 ? -0.376 3.545 -3.541 1 98.69 109 ARG A N 1
ATOM 842 C CA . ARG A 1 109 ? -1.532 3.928 -4.348 1 98.69 109 ARG A CA 1
ATOM 843 C C . ARG A 1 109 ? -1.319 5.289 -5 1 98.69 109 ARG A C 1
ATOM 845 O O . ARG A 1 109 ? -1.565 5.457 -6.195 1 98.69 109 ARG A O 1
ATOM 852 N N . TYR A 1 110 ? -0.896 6.27 -4.16 1 98.75 110 TYR A N 1
ATOM 853 C CA . TYR A 1 110 ? -0.786 7.633 -4.676 1 98.75 110 TYR A CA 1
ATOM 854 C C . TYR A 1 110 ? 0.669 8 -4.941 1 98.75 110 TYR A C 1
ATOM 856 O O . TYR A 1 110 ? 0.955 9.039 -5.539 1 98.75 110 TYR A O 1
ATOM 864 N N . CYS A 1 111 ? 1.57 7.188 -4.469 1 98.88 111 CYS A N 1
ATOM 865 C CA . CYS A 1 111 ? 2.996 7.426 -4.668 1 98.88 111 CYS A CA 1
ATOM 866 C C . CYS A 1 111 ? 3.574 6.449 -5.688 1 98.88 111 CYS A C 1
ATOM 868 O O . CYS A 1 111 ? 4.297 5.523 -5.324 1 98.88 111 CYS A O 1
ATOM 870 N N . ASP A 1 112 ? 3.322 6.727 -6.902 1 98.62 112 ASP A N 1
ATOM 871 C CA . ASP A 1 112 ? 3.666 5.836 -8.008 1 98.62 112 ASP A CA 1
ATOM 872 C C . ASP A 1 112 ? 5.105 6.062 -8.469 1 98.62 112 ASP A C 1
ATOM 874 O O . ASP A 1 112 ? 5.34 6.602 -9.547 1 98.62 112 ASP A O 1
ATOM 878 N N . THR A 1 113 ? 6.043 5.496 -7.824 1 98.5 113 THR A N 1
ATOM 879 C CA . THR A 1 113 ? 7.477 5.684 -8.023 1 98.5 113 THR A CA 1
ATOM 880 C C . THR A 1 113 ? 7.887 5.25 -9.43 1 98.5 113 THR A C 1
ATOM 882 O O . THR A 1 113 ? 8.766 5.859 -10.039 1 98.5 113 THR A O 1
ATOM 885 N N . ASP A 1 114 ? 7.215 4.215 -9.938 1 96.88 114 ASP A N 1
ATOM 886 C CA . ASP A 1 114 ? 7.551 3.65 -11.242 1 96.88 114 ASP A CA 1
ATOM 887 C C . ASP A 1 114 ? 7.348 4.676 -12.352 1 96.88 114 ASP A C 1
ATOM 889 O O . ASP A 1 114 ? 7.992 4.602 -13.398 1 96.88 114 ASP A O 1
ATOM 893 N N . ARG A 1 115 ? 6.555 5.641 -12.125 1 98 115 ARG A N 1
ATOM 894 C CA . ARG A 1 115 ? 6.246 6.641 -13.141 1 98 115 ARG A CA 1
ATOM 895 C C . ARG A 1 115 ? 7.168 7.852 -13.008 1 98 115 ARG A C 1
ATOM 897 O O . ARG A 1 115 ? 7.246 8.68 -13.922 1 98 115 ARG A O 1
ATOM 904 N N . LEU A 1 116 ? 7.949 7.941 -11.922 1 98.69 116 LEU A N 1
ATOM 905 C CA . LEU A 1 116 ? 8.68 9.188 -11.688 1 98.69 116 LEU A CA 1
ATOM 906 C C . LEU A 1 116 ? 10.156 8.914 -11.453 1 98.69 116 LEU A C 1
ATOM 908 O O . LEU A 1 116 ? 10.945 9.844 -11.273 1 98.69 116 LEU A O 1
ATOM 912 N N . ALA A 1 117 ? 10.578 7.66 -11.484 1 98 117 ALA A N 1
ATOM 913 C CA . ALA A 1 117 ? 11.945 7.277 -11.156 1 98 117 ALA A CA 1
ATOM 914 C C . ALA A 1 117 ? 12.945 7.938 -12.109 1 98 117 ALA A C 1
ATOM 916 O O . ALA A 1 117 ? 13.938 8.523 -11.664 1 98 117 ALA A O 1
ATOM 917 N N . ASP A 1 118 ? 12.711 7.852 -13.43 1 97.5 118 ASP A N 1
ATOM 918 C CA . ASP A 1 118 ? 13.625 8.43 -14.406 1 97.5 118 ASP A CA 1
ATOM 919 C C . ASP A 1 118 ? 13.781 9.93 -14.195 1 97.5 118 ASP A C 1
ATOM 921 O O . ASP A 1 118 ? 14.898 10.453 -14.211 1 97.5 118 ASP A O 1
ATOM 925 N N . PHE A 1 119 ? 12.68 10.57 -14.031 1 98.75 119 PHE A N 1
ATOM 926 C CA . PHE A 1 119 ? 12.719 12 -13.781 1 98.75 119 PHE A CA 1
ATOM 927 C C . PHE A 1 119 ? 13.516 12.305 -12.516 1 98.75 119 PHE A C 1
ATOM 929 O O . PHE A 1 119 ? 14.359 13.211 -12.508 1 98.75 119 PHE A O 1
ATOM 936 N N . ALA A 1 120 ? 13.203 11.609 -11.391 1 98.81 120 ALA A N 1
ATOM 937 C CA . ALA A 1 120 ? 13.852 11.836 -10.102 1 98.81 120 ALA A CA 1
ATOM 938 C C . ALA A 1 120 ? 15.375 11.719 -10.227 1 98.81 120 ALA A C 1
ATOM 940 O O . ALA A 1 120 ? 16.109 12.57 -9.719 1 98.81 120 ALA A O 1
ATOM 941 N N . TRP A 1 121 ? 15.812 10.711 -10.852 1 97.81 121 TRP A N 1
ATOM 942 C CA . TRP A 1 121 ? 17.25 10.484 -10.969 1 97.81 121 TRP A CA 1
ATOM 943 C C . TRP A 1 121 ? 17.891 11.547 -11.852 1 97.81 121 TRP A C 1
ATOM 945 O O . TRP A 1 121 ? 19 12.016 -11.562 1 97.81 121 TRP A O 1
ATOM 955 N N . ALA A 1 122 ? 17.25 11.906 -12.953 1 98.25 122 ALA A N 1
ATOM 956 C CA . ALA A 1 122 ? 17.766 12.969 -13.812 1 98.25 122 ALA A CA 1
ATOM 957 C C . ALA A 1 122 ? 17.875 14.289 -13.047 1 98.25 122 ALA A C 1
ATOM 959 O O . ALA A 1 122 ? 18.828 15.055 -13.25 1 98.25 122 ALA A O 1
ATOM 960 N N . GLN A 1 123 ? 16.938 14.531 -12.188 1 98.56 123 GLN A N 1
ATOM 961 C CA . GLN A 1 123 ? 16.828 15.836 -11.547 1 98.56 123 GLN A CA 1
ATOM 962 C C . GLN A 1 123 ? 17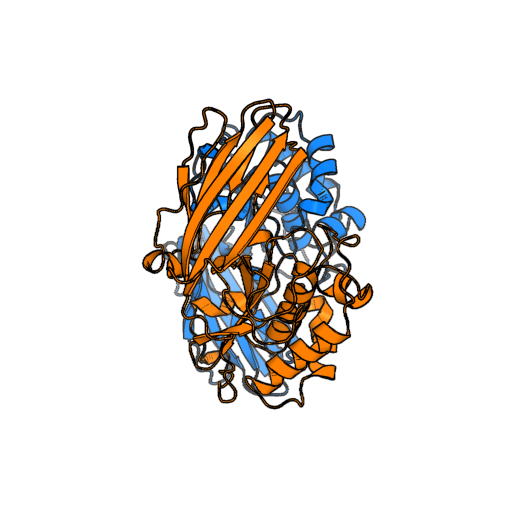.688 15.906 -10.289 1 98.56 123 GLN A C 1
ATOM 964 O O . GLN A 1 123 ? 18.25 16.953 -9.977 1 98.56 123 GLN A O 1
ATOM 969 N N . PHE A 1 124 ? 17.828 14.75 -9.547 1 98.62 124 PHE A N 1
ATOM 970 C CA . PHE A 1 124 ? 18.328 14.898 -8.18 1 98.62 124 PHE A CA 1
ATOM 971 C C . PHE A 1 124 ? 19.547 14.023 -7.945 1 98.62 124 PHE A C 1
ATOM 973 O O . PHE A 1 124 ? 20.125 14.031 -6.859 1 98.62 124 PHE A O 1
ATOM 980 N N . SER A 1 125 ? 20.016 13.25 -8.898 1 96.75 125 SER A N 1
ATOM 981 C CA . SER A 1 125 ? 21.062 12.258 -8.68 1 96.75 125 SER A CA 1
ATOM 982 C C . SER A 1 125 ? 22.375 12.922 -8.258 1 96.75 125 SER A C 1
ATOM 984 O O . SER A 1 125 ? 23.203 12.297 -7.598 1 96.75 125 SER A O 1
ATOM 986 N N . LEU A 1 126 ? 22.562 14.219 -8.562 1 97.62 126 LEU A N 1
ATOM 987 C CA . LEU A 1 126 ? 23.828 14.891 -8.281 1 97.62 126 LEU A CA 1
ATOM 988 C C . LEU A 1 126 ? 23.766 15.672 -6.973 1 97.62 126 LEU A C 1
ATOM 990 O O . LEU A 1 126 ? 24.75 16.25 -6.531 1 97.62 126 LEU A O 1
ATOM 994 N N . THR A 1 127 ? 22.609 15.68 -6.359 1 98.06 127 THR A N 1
ATOM 995 C CA . THR A 1 127 ? 22.484 16.359 -5.07 1 98.06 127 THR A CA 1
ATOM 996 C C . THR A 1 127 ? 23.234 15.586 -3.99 1 98.06 127 THR A C 1
ATOM 998 O O . THR A 1 127 ? 23.297 14.352 -4.023 1 98.06 127 THR A O 1
ATOM 1001 N N . PRO A 1 128 ? 23.875 16.375 -3.059 1 97.88 128 PRO A N 1
ATOM 1002 C CA . PRO A 1 128 ? 24.484 15.648 -1.94 1 97.88 128 PRO A CA 1
ATOM 1003 C C . PRO A 1 128 ? 23.484 14.766 -1.195 1 97.88 128 PRO A C 1
ATOM 1005 O O . PRO A 1 128 ? 22.328 15.148 -1.037 1 97.88 128 PRO A O 1
ATOM 1008 N N . LEU A 1 129 ? 23.984 13.609 -0.74 1 97.88 129 LEU A N 1
ATOM 1009 C CA . LEU A 1 129 ? 23.141 12.656 -0.034 1 97.88 129 LEU A CA 1
ATOM 1010 C C . LEU A 1 129 ? 22.641 13.234 1.288 1 97.88 129 LEU A C 1
ATOM 1012 O O . LEU A 1 129 ? 23.281 14.133 1.851 1 97.88 129 LEU A O 1
ATOM 1016 N N . GLY A 1 130 ? 21.562 12.586 1.775 1 98.31 130 GLY A N 1
ATOM 1017 C CA . GLY A 1 130 ? 21.047 12.992 3.074 1 98.31 130 GLY A CA 1
ATOM 1018 C C . GLY A 1 130 ? 20.078 14.156 2.998 1 98.31 130 GLY A C 1
ATOM 1019 O O . GLY A 1 130 ? 19.281 14.242 2.066 1 98.31 130 GLY A O 1
ATOM 1020 N N . TRP A 1 131 ? 20.109 15.039 3.965 1 98.44 131 TRP A N 1
ATOM 1021 C CA . TRP A 1 131 ? 19.141 16.125 4.102 1 98.44 131 TRP A CA 1
ATOM 1022 C C . TRP A 1 131 ? 19.219 17.078 2.92 1 98.44 131 TRP A C 1
ATOM 1024 O O . TRP A 1 131 ? 18.188 17.547 2.428 1 98.44 131 TRP A O 1
ATOM 1034 N N . PRO A 1 132 ? 20.406 17.375 2.35 1 98.44 132 PRO A N 1
ATOM 1035 C CA . PRO A 1 132 ? 20.453 18.266 1.198 1 98.44 132 PRO A CA 1
ATOM 1036 C C . PRO A 1 132 ? 19.625 17.781 0.023 1 98.44 132 PRO A C 1
ATOM 1038 O O . PRO A 1 132 ? 18.984 18.578 -0.672 1 98.44 132 PRO A O 1
ATOM 1041 N N . ARG A 1 133 ? 19.656 16.453 -0.207 1 98.69 133 ARG A N 1
ATOM 1042 C CA . ARG A 1 133 ? 18.828 15.891 -1.274 1 98.69 133 ARG A CA 1
ATOM 1043 C C . ARG A 1 133 ? 17.344 16.047 -0.962 1 98.69 133 ARG A C 1
ATOM 1045 O O . ARG A 1 133 ? 16.562 16.406 -1.838 1 98.69 133 ARG A O 1
ATOM 1052 N N . VAL A 1 134 ? 16.922 15.773 0.271 1 98.88 134 VAL A N 1
ATOM 1053 C CA . VAL A 1 134 ? 15.531 15.93 0.702 1 98.88 134 VAL A CA 1
ATOM 1054 C C . VAL A 1 134 ? 15.094 17.375 0.516 1 98.88 134 VAL A C 1
ATOM 1056 O O . VAL A 1 134 ? 13.992 17.641 0.029 1 98.88 134 VAL A O 1
ATOM 1059 N N . ARG A 1 135 ? 15.93 18.312 0.895 1 98.44 135 ARG A N 1
ATOM 1060 C CA . ARG A 1 135 ? 15.625 19.734 0.746 1 98.44 135 ARG A CA 1
ATOM 1061 C C . ARG A 1 135 ? 15.461 20.109 -0.723 1 98.44 135 ARG A C 1
ATOM 1063 O O . ARG A 1 135 ? 14.555 20.859 -1.076 1 98.44 135 ARG A O 1
ATOM 1070 N N . ALA A 1 136 ? 16.359 19.578 -1.547 1 98.81 136 ALA A N 1
ATOM 1071 C CA . ALA A 1 136 ? 16.25 19.844 -2.979 1 98.81 136 ALA A CA 1
ATOM 1072 C C . ALA A 1 136 ? 14.914 19.344 -3.527 1 98.81 136 ALA A C 1
ATOM 1074 O O . ALA A 1 136 ? 14.266 20.031 -4.316 1 98.81 136 ALA A O 1
ATOM 1075 N N . ILE A 1 137 ? 14.508 18.188 -3.1 1 98.94 137 ILE A N 1
ATOM 1076 C CA . ILE A 1 137 ? 13.242 17.594 -3.533 1 98.94 137 ILE A CA 1
ATOM 1077 C C . ILE A 1 137 ? 12.078 18.453 -3.029 1 98.94 137 ILE A C 1
ATOM 1079 O O . ILE A 1 137 ? 11.172 18.781 -3.793 1 98.94 137 ILE A O 1
ATOM 1083 N N . SER A 1 138 ? 12.102 18.797 -1.752 1 98.81 138 SER A N 1
ATOM 1084 C CA . SER A 1 138 ? 11.039 19.594 -1.16 1 98.81 138 SER A CA 1
ATOM 1085 C C . SER A 1 138 ? 10.906 20.938 -1.864 1 98.81 138 SER A C 1
ATOM 1087 O O . SER A 1 138 ? 9.797 21.391 -2.172 1 98.81 138 SER A O 1
ATOM 1089 N N . ASN A 1 139 ? 12.031 21.578 -2.135 1 98.81 139 ASN A N 1
ATOM 1090 C CA . ASN A 1 139 ? 12.031 22.844 -2.854 1 98.81 139 ASN A CA 1
ATOM 1091 C C . ASN A 1 139 ? 11.422 22.703 -4.246 1 98.81 139 ASN A C 1
ATOM 1093 O O . ASN A 1 139 ? 10.617 23.531 -4.664 1 98.81 139 ASN A O 1
ATOM 1097 N N . PHE A 1 140 ? 11.852 21.719 -4.949 1 98.94 140 PHE A N 1
ATOM 1098 C CA . PHE A 1 140 ? 11.328 21.484 -6.289 1 98.94 140 PHE A CA 1
ATOM 1099 C C . PHE A 1 140 ? 9.805 21.344 -6.258 1 98.94 140 PHE A C 1
ATOM 1101 O O . PHE A 1 140 ? 9.102 21.984 -7.039 1 98.94 140 PHE A O 1
ATOM 1108 N N . VAL A 1 141 ? 9.32 20.453 -5.355 1 98.94 141 VAL A N 1
ATOM 1109 C CA . VAL A 1 141 ? 7.887 20.172 -5.281 1 98.94 141 VAL A CA 1
ATOM 1110 C C . VAL A 1 141 ? 7.125 21.438 -4.922 1 98.94 141 VAL A C 1
ATOM 1112 O O . VAL A 1 141 ? 6.09 21.75 -5.52 1 98.94 141 VAL A O 1
ATOM 1115 N N . HIS A 1 142 ? 7.617 22.188 -3.93 1 98.81 142 HIS A N 1
ATOM 1116 C CA . HIS A 1 142 ? 7.008 23.438 -3.504 1 98.81 142 HIS A CA 1
ATOM 1117 C C . HIS A 1 142 ? 6.84 24.391 -4.676 1 98.81 142 HIS A C 1
ATOM 1119 O O . HIS A 1 142 ? 5.789 25.016 -4.828 1 98.81 142 HIS A O 1
ATOM 1125 N N . ASP A 1 143 ? 7.84 24.453 -5.484 1 98.69 143 ASP A N 1
ATOM 1126 C CA . ASP A 1 143 ? 7.836 25.406 -6.598 1 98.69 143 ASP A CA 1
ATOM 1127 C C . ASP A 1 143 ? 7.031 24.859 -7.777 1 98.69 143 ASP A C 1
ATOM 1129 O O . ASP A 1 143 ? 6.586 25.625 -8.633 1 98.69 143 ASP A O 1
ATOM 1133 N N . HIS A 1 144 ? 6.887 23.594 -7.832 1 98.75 144 HIS A N 1
ATOM 1134 C CA . HIS A 1 144 ? 6.332 22.922 -9 1 98.75 144 HIS A CA 1
ATOM 1135 C C . HIS A 1 144 ? 4.809 22.859 -8.938 1 98.75 144 HIS A C 1
ATOM 1137 O O . HIS A 1 144 ? 4.133 22.953 -9.969 1 98.75 144 HIS A O 1
ATOM 1143 N N . ILE A 1 145 ? 4.238 22.656 -7.777 1 98.62 145 ILE A N 1
ATOM 1144 C CA . ILE A 1 145 ? 2.797 22.547 -7.594 1 98.62 145 ILE A CA 1
ATOM 1145 C C . ILE A 1 145 ? 2.244 23.844 -7.023 1 98.62 145 ILE A C 1
ATOM 1147 O O . ILE A 1 145 ? 2.795 24.391 -6.066 1 98.62 145 ILE A O 1
ATOM 1151 N N . VAL A 1 146 ? 1.187 24.328 -7.637 1 98.19 146 VAL A N 1
ATOM 1152 C CA . VAL A 1 146 ? 0.464 25.469 -7.102 1 98.19 146 VAL A CA 1
ATOM 1153 C C . VAL A 1 146 ? -0.674 25 -6.203 1 98.19 146 VAL A C 1
ATOM 1155 O O . VAL A 1 146 ? -1.538 24.234 -6.637 1 98.19 146 VAL A O 1
ATOM 1158 N N . PHE A 1 147 ? -0.611 25.484 -5.016 1 95.44 147 PHE A N 1
ATOM 1159 C CA . PHE A 1 147 ? -1.662 25.125 -4.07 1 95.44 147 PHE A CA 1
ATOM 1160 C C . PHE A 1 147 ? -2.994 25.734 -4.48 1 95.44 147 PHE A C 1
ATOM 1162 O O . PHE A 1 147 ? -3.068 26.938 -4.758 1 95.44 147 PHE A O 1
ATOM 1169 N N . ASP A 1 148 ? -4.031 24.922 -4.535 1 93.75 148 ASP A N 1
ATOM 1170 C CA . ASP A 1 148 ? -5.391 25.359 -4.84 1 93.75 148 ASP A CA 1
ATOM 1171 C C . ASP A 1 148 ? -6.422 24.406 -4.227 1 93.75 148 ASP A C 1
ATOM 1173 O O . ASP A 1 148 ? -6.641 23.312 -4.73 1 93.75 148 ASP A O 1
ATOM 1177 N N . TYR A 1 149 ? -7.102 24.859 -3.201 1 88.94 149 TYR A N 1
ATOM 1178 C CA . TYR A 1 149 ? -8.07 24.047 -2.479 1 88.94 149 TYR A CA 1
ATOM 1179 C C . TYR A 1 149 ? -9.156 23.531 -3.416 1 88.94 149 TYR A C 1
ATOM 1181 O O . TYR A 1 149 ? -9.727 22.469 -3.193 1 88.94 149 TYR A O 1
ATOM 1189 N N . GLN A 1 150 ? -9.438 24.281 -4.465 1 90.94 150 GLN A N 1
ATOM 1190 C CA . GLN A 1 150 ? -10.5 23.922 -5.398 1 90.94 150 GLN A CA 1
ATOM 1191 C C . GLN A 1 150 ? -10.047 22.797 -6.336 1 90.94 150 GLN A C 1
ATOM 1193 O O . GLN A 1 150 ? -10.859 22.266 -7.094 1 90.94 150 GLN A O 1
ATOM 1198 N N . LYS A 1 151 ? -8.82 22.484 -6.195 1 91.75 151 LYS A N 1
ATOM 1199 C CA . LYS A 1 151 ? -8.273 21.469 -7.094 1 91.75 151 LYS A CA 1
ATOM 1200 C C . LYS A 1 151 ? -8.039 20.141 -6.355 1 91.75 151 LYS A C 1
ATOM 1202 O O . LYS A 1 151 ? -7.23 19.328 -6.789 1 91.75 151 LYS A O 1
ATOM 1207 N N . ALA A 1 152 ? -8.688 20.031 -5.246 1 92.81 152 ALA A N 1
ATOM 1208 C CA . ALA A 1 152 ? -8.641 18.734 -4.574 1 92.81 152 ALA A CA 1
ATOM 1209 C C . ALA A 1 152 ? -9.203 17.641 -5.469 1 92.81 152 ALA A C 1
ATOM 1211 O O . ALA A 1 152 ? -10.234 17.812 -6.121 1 92.81 152 ALA A O 1
ATOM 1212 N N . ASP A 1 153 ? -8.531 16.562 -5.609 1 95.12 153 ASP A N 1
ATOM 1213 C CA . ASP A 1 153 ? -8.891 15.406 -6.43 1 95.12 153 ASP A CA 1
ATOM 1214 C C . ASP A 1 153 ? -8.539 14.094 -5.723 1 95.12 153 ASP A C 1
ATOM 1216 O O . ASP A 1 153 ? -7.359 13.773 -5.555 1 95.12 153 ASP A O 1
ATOM 1220 N N . PRO A 1 154 ? -9.562 13.328 -5.379 1 94.12 154 PRO A N 1
ATOM 1221 C CA . PRO A 1 154 ? -9.312 12.109 -4.613 1 94.12 154 PRO A CA 1
ATOM 1222 C C . PRO A 1 154 ? -8.602 11.031 -5.434 1 94.12 154 PRO A C 1
ATOM 1224 O O . PRO A 1 154 ? -8.148 10.023 -4.879 1 94.12 154 PRO A O 1
ATOM 1227 N N . LEU A 1 155 ? -8.477 11.234 -6.723 1 96.31 155 LEU A N 1
ATOM 1228 C CA . LEU A 1 155 ? -7.891 10.195 -7.57 1 96.31 155 LEU A CA 1
ATOM 1229 C C . LEU A 1 155 ? -6.453 10.547 -7.945 1 96.31 155 LEU A C 1
ATOM 1231 O O . LEU A 1 155 ? -5.719 9.703 -8.461 1 96.31 155 LEU A O 1
ATOM 1235 N N . ARG A 1 156 ? -5.965 11.789 -7.684 1 97.69 156 ARG A N 1
ATOM 1236 C CA . ARG A 1 156 ? -4.699 12.297 -8.203 1 97.69 156 ARG A CA 1
ATOM 1237 C C . ARG A 1 156 ? -3.516 11.617 -7.516 1 97.69 156 ARG A C 1
ATOM 1239 O O . ARG A 1 156 ? -3.389 11.68 -6.289 1 97.69 156 ARG A O 1
ATOM 1246 N N . SER A 1 157 ? -2.697 10.953 -8.297 1 98.38 157 SER A N 1
ATOM 1247 C CA . SER A 1 157 ? -1.444 10.375 -7.828 1 98.38 157 SER A CA 1
ATOM 1248 C C . SER A 1 157 ? -0.315 11.398 -7.855 1 98.38 157 SER A C 1
ATOM 1250 O O . SER A 1 157 ? -0.508 12.531 -8.297 1 98.38 157 SER A O 1
ATOM 1252 N N . ALA A 1 158 ? 0.853 11 -7.387 1 98.88 158 ALA A N 1
ATOM 1253 C CA . ALA A 1 158 ? 2.043 11.844 -7.453 1 98.88 158 ALA A CA 1
ATOM 1254 C C . ALA A 1 158 ? 2.371 12.219 -8.898 1 98.88 158 ALA A C 1
ATOM 1256 O O . ALA A 1 158 ? 2.676 13.375 -9.195 1 98.88 158 ALA A O 1
ATOM 1257 N N . HIS A 1 159 ? 2.33 11.211 -9.797 1 98.81 159 HIS A N 1
ATOM 1258 C CA . HIS A 1 159 ? 2.586 11.484 -11.203 1 98.81 159 HIS A CA 1
ATOM 1259 C C . HIS A 1 159 ? 1.567 12.461 -11.766 1 98.81 159 HIS A C 1
ATOM 1261 O O . HIS A 1 159 ? 1.925 13.367 -12.523 1 98.81 159 HIS A O 1
ATOM 1267 N N . GLY A 1 160 ? 0.274 12.258 -11.43 1 98.5 160 GLY A N 1
ATOM 1268 C CA . GLY A 1 160 ? -0.741 13.219 -11.828 1 98.5 160 GLY A CA 1
ATOM 1269 C C . GLY A 1 160 ? -0.448 14.633 -11.352 1 98.5 160 GLY A C 1
ATOM 1270 O O . GLY A 1 160 ? -0.598 15.586 -12.117 1 98.5 160 GLY A O 1
ATOM 1271 N N . GLY A 1 161 ? -0.064 14.766 -10.039 1 98.62 161 GLY A N 1
ATOM 1272 C CA . GLY A 1 161 ? 0.317 16.062 -9.508 1 98.62 161 GLY A CA 1
ATOM 1273 C C . GLY A 1 161 ? 1.494 16.688 -10.242 1 98.62 161 GLY A C 1
ATOM 1274 O O . GLY A 1 161 ? 1.516 17.891 -10.484 1 98.62 161 GLY A O 1
ATOM 1275 N N . TYR A 1 162 ? 2.438 15.844 -10.547 1 98.88 162 TYR A N 1
ATOM 1276 C CA . TYR A 1 162 ? 3.598 16.297 -11.305 1 98.88 162 TYR A CA 1
ATOM 1277 C C . TYR A 1 162 ? 3.18 16.891 -12.648 1 98.88 162 TYR A C 1
ATOM 1279 O O . TYR A 1 162 ? 3.691 17.922 -13.07 1 98.88 162 TYR A O 1
ATOM 1287 N N . LEU A 1 163 ? 2.252 16.219 -13.297 1 98.75 163 LEU A N 1
ATOM 1288 C CA . LEU A 1 163 ? 1.816 16.641 -14.625 1 98.75 163 LEU A CA 1
ATOM 1289 C C . LEU A 1 163 ? 0.907 17.875 -14.539 1 98.75 163 LEU A C 1
ATOM 1291 O O . LEU A 1 163 ? 1.032 18.797 -15.336 1 98.75 163 LEU A O 1
ATOM 1295 N N . GLU A 1 164 ? -0 17.891 -13.578 1 98.31 164 GLU A N 1
ATOM 1296 C CA . GLU A 1 164 ? -1.053 18.891 -13.516 1 98.31 164 GLU A CA 1
ATOM 1297 C C . GLU A 1 164 ? -0.557 20.172 -12.836 1 98.31 164 GLU A C 1
ATOM 1299 O O . GLU A 1 164 ? -1.13 21.25 -13.016 1 98.31 164 GLU A O 1
ATOM 1304 N N . LYS A 1 165 ? 0.424 20.062 -11.938 1 98.56 165 LYS A N 1
ATOM 1305 C CA . LYS A 1 165 ? 1.135 21.156 -11.297 1 98.56 165 LYS A CA 1
ATOM 1306 C C . LYS A 1 165 ? 0.197 21.984 -10.414 1 98.56 165 LYS A C 1
ATOM 1308 O O . LYS A 1 165 ? 0.365 23.203 -10.289 1 98.56 165 LYS A O 1
ATOM 1313 N N . THR A 1 166 ? -0.881 21.438 -9.992 1 97.94 166 THR A N 1
ATOM 1314 C CA . THR A 1 166 ? -1.812 22.047 -9.047 1 97.94 166 THR A CA 1
ATOM 1315 C C . THR A 1 166 ? -2.355 21 -8.078 1 97.94 166 THR A C 1
ATOM 1317 O O . THR A 1 166 ? -2.408 19.812 -8.398 1 97.94 166 THR A O 1
ATOM 1320 N N . GLY A 1 167 ? -2.666 21.438 -6.852 1 97.31 167 GLY A N 1
ATOM 1321 C CA . GLY A 1 167 ? -3.246 20.516 -5.891 1 97.31 167 GLY A CA 1
ATOM 1322 C C . GLY A 1 167 ? -3.275 21.062 -4.477 1 97.31 167 GLY A C 1
ATOM 1323 O O . GLY A 1 167 ? -3.201 22.281 -4.277 1 97.31 167 GLY A O 1
ATOM 1324 N N . VAL A 1 168 ? -3.559 20.219 -3.516 1 96.94 168 VAL A N 1
ATOM 1325 C CA . VAL A 1 168 ? -3.625 20.578 -2.102 1 96.94 168 VAL A CA 1
ATOM 1326 C C . VAL A 1 168 ? -2.482 19.906 -1.345 1 96.94 168 VAL A C 1
ATOM 1328 O O . VAL A 1 168 ? -1.592 19.312 -1.955 1 96.94 168 VAL A O 1
ATOM 1331 N N . CYS A 1 169 ? -2.412 20.016 -0.027 1 97.19 169 CYS A N 1
ATOM 1332 C CA . CYS A 1 169 ? -1.296 19.562 0.791 1 97.19 169 CYS A CA 1
ATOM 1333 C C . CYS A 1 169 ? -0.984 18.094 0.507 1 97.19 169 CYS A C 1
ATOM 1335 O O . CYS A 1 169 ? 0.183 17.703 0.461 1 97.19 169 CYS A O 1
ATOM 1337 N N . ARG A 1 170 ? -2.055 17.312 0.388 1 97.81 170 ARG A N 1
ATOM 1338 C CA . ARG A 1 170 ? -1.869 15.891 0.12 1 97.81 170 ARG A CA 1
ATOM 1339 C C . ARG A 1 170 ? -1.066 15.672 -1.158 1 97.81 170 ARG A C 1
ATOM 1341 O O . ARG A 1 170 ? -0.239 14.766 -1.231 1 97.81 170 ARG A O 1
ATOM 1348 N N . ASP A 1 171 ? -1.253 16.453 -2.176 1 98.69 171 ASP A N 1
ATOM 1349 C CA . ASP A 1 171 ? -0.582 16.312 -3.463 1 98.69 171 ASP A CA 1
ATOM 1350 C C . ASP A 1 171 ? 0.895 16.688 -3.359 1 98.69 171 ASP A C 1
ATOM 1352 O O . ASP A 1 171 ? 1.749 16.031 -3.965 1 98.69 171 ASP A O 1
ATOM 1356 N N . PHE A 1 172 ? 1.204 17.734 -2.578 1 98.88 172 PHE A N 1
ATOM 1357 C CA . PHE A 1 172 ? 2.598 18.062 -2.312 1 98.88 172 PHE A CA 1
ATOM 1358 C C . PHE A 1 172 ? 3.312 16.922 -1.617 1 98.88 172 PHE A C 1
ATOM 1360 O O . PHE A 1 172 ? 4.414 16.531 -2.016 1 98.88 172 PHE A O 1
ATOM 1367 N N . ALA A 1 173 ? 2.654 16.422 -0.606 1 98.88 173 ALA A N 1
ATOM 1368 C CA . ALA A 1 173 ? 3.248 15.352 0.187 1 98.88 173 ALA A CA 1
ATOM 1369 C C . ALA A 1 173 ? 3.506 14.117 -0.67 1 98.88 173 ALA A C 1
ATOM 1371 O O . ALA A 1 173 ? 4.602 13.547 -0.636 1 98.88 173 ALA A O 1
ATOM 1372 N N . HIS A 1 174 ? 2.541 13.727 -1.477 1 98.94 174 HIS A N 1
ATOM 1373 C CA . HIS A 1 174 ? 2.676 12.531 -2.297 1 98.94 174 HIS A CA 1
ATOM 1374 C C . HIS A 1 174 ? 3.812 12.672 -3.303 1 98.94 174 HIS A C 1
ATOM 1376 O O . HIS A 1 174 ? 4.59 11.734 -3.506 1 98.94 174 HIS A O 1
ATOM 1382 N N . LEU A 1 175 ? 3.85 13.797 -3.957 1 98.94 175 LEU A N 1
ATOM 1383 C CA . LEU A 1 175 ? 4.91 13.977 -4.938 1 98.94 175 LEU A CA 1
ATOM 1384 C C . LEU A 1 175 ? 6.281 13.953 -4.27 1 98.94 175 LEU A C 1
ATOM 1386 O O . LEU A 1 175 ? 7.203 13.289 -4.75 1 98.94 175 LEU A O 1
ATOM 1390 N N . ALA A 1 176 ? 6.438 14.633 -3.146 1 99 176 ALA A N 1
ATOM 1391 C CA . ALA A 1 176 ? 7.715 14.664 -2.436 1 99 176 ALA A CA 1
ATOM 1392 C C . ALA A 1 176 ? 8.102 13.273 -1.941 1 99 176 ALA A C 1
ATOM 1394 O O . ALA A 1 176 ? 9.25 12.852 -2.094 1 99 176 ALA A O 1
ATOM 1395 N N . ILE A 1 177 ? 7.117 12.578 -1.347 1 99 177 ILE A N 1
ATOM 1396 C CA . ILE A 1 177 ? 7.344 11.211 -0.888 1 99 177 ILE A CA 1
ATOM 1397 C C . ILE A 1 177 ? 7.836 10.352 -2.051 1 99 177 ILE A C 1
ATOM 1399 O O . ILE A 1 177 ? 8.828 9.633 -1.922 1 99 177 ILE A O 1
ATOM 1403 N N . THR A 1 178 ? 7.137 10.469 -3.162 1 99 178 THR A N 1
ATOM 1404 C CA . THR A 1 178 ? 7.453 9.648 -4.328 1 99 178 THR A CA 1
ATOM 1405 C C . THR A 1 178 ? 8.883 9.906 -4.801 1 99 178 THR A C 1
ATOM 1407 O O . THR A 1 178 ? 9.633 8.969 -5.062 1 99 178 THR A O 1
ATOM 1410 N N . LEU A 1 179 ? 9.234 11.148 -4.898 1 99 179 LEU A N 1
ATOM 1411 C CA . LEU A 1 179 ? 10.57 11.508 -5.367 1 99 179 LEU A CA 1
ATOM 1412 C C . LEU A 1 179 ? 11.633 11.07 -4.363 1 99 179 LEU A C 1
ATOM 1414 O O . LEU A 1 179 ? 12.711 10.625 -4.754 1 99 179 LEU A O 1
ATOM 1418 N N . CYS A 1 180 ? 11.383 11.211 -3.068 1 98.94 180 CYS A N 1
ATOM 1419 C CA . CYS A 1 180 ? 12.312 10.703 -2.057 1 98.94 180 CYS A CA 1
ATOM 1420 C C . CYS A 1 180 ? 12.516 9.203 -2.203 1 98.94 180 CYS A C 1
ATOM 1422 O O . CYS A 1 180 ? 13.648 8.727 -2.203 1 98.94 180 CYS A O 1
ATOM 1424 N N . ARG A 1 181 ? 11.43 8.453 -2.334 1 98.94 181 ARG A N 1
ATOM 1425 C CA . ARG A 1 181 ? 11.531 7.008 -2.484 1 98.94 181 ARG A CA 1
ATOM 1426 C C . ARG A 1 181 ? 12.312 6.637 -3.742 1 98.94 181 ARG A C 1
ATOM 1428 O O . ARG A 1 181 ? 13.125 5.719 -3.723 1 98.94 181 ARG A O 1
ATOM 1435 N N . CYS A 1 182 ? 12.07 7.395 -4.836 1 98.75 182 CYS A N 1
ATOM 1436 C CA . CYS A 1 182 ? 12.82 7.172 -6.066 1 98.75 182 CYS A CA 1
ATOM 1437 C C . CYS A 1 182 ? 14.312 7.355 -5.836 1 98.75 182 CYS A C 1
ATOM 1439 O O . CYS A 1 182 ? 15.133 6.715 -6.496 1 98.75 182 CYS A O 1
ATOM 1441 N N . MET A 1 183 ? 14.656 8.188 -4.914 1 98.69 183 MET A N 1
ATOM 1442 C CA . MET A 1 183 ? 16.062 8.484 -4.625 1 98.69 183 MET A CA 1
ATOM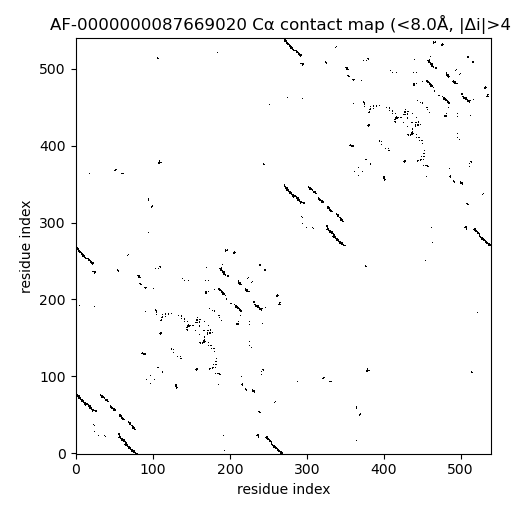 1443 C C . MET A 1 183 ? 16.562 7.629 -3.469 1 98.69 183 MET A C 1
ATOM 1445 O O . MET A 1 183 ? 17.562 7.969 -2.836 1 98.69 183 MET A O 1
ATOM 1449 N N . ASN A 1 184 ? 15.859 6.562 -3.148 1 98.44 184 ASN A N 1
ATOM 1450 C CA . ASN A 1 184 ? 16.266 5.547 -2.18 1 98.44 184 ASN A CA 1
ATOM 1451 C C . ASN A 1 184 ? 16.25 6.094 -0.755 1 98.44 184 ASN A C 1
ATOM 1453 O O . ASN A 1 184 ? 17.078 5.719 0.069 1 98.44 184 ASN A O 1
ATOM 1457 N N . ILE A 1 185 ? 15.398 7.035 -0.451 1 98.88 185 ILE A N 1
ATOM 1458 C CA . ILE A 1 185 ? 15.164 7.566 0.887 1 98.88 185 ILE A CA 1
ATOM 1459 C C . ILE A 1 185 ? 13.789 7.125 1.387 1 98.88 185 ILE A C 1
ATOM 1461 O O . ILE A 1 185 ? 12.766 7.512 0.825 1 98.88 185 ILE A O 1
ATOM 1465 N N . PRO A 1 186 ? 13.75 6.27 2.447 1 98.94 186 PRO A N 1
ATOM 1466 C CA . PRO A 1 186 ? 12.43 5.934 2.982 1 98.94 186 PRO A CA 1
ATOM 1467 C C . PRO A 1 186 ? 11.625 7.168 3.383 1 98.94 186 PRO A C 1
ATOM 1469 O O . PRO A 1 186 ? 12.133 8.039 4.09 1 98.94 186 PRO A O 1
ATOM 1472 N N . ALA A 1 187 ? 10.414 7.227 2.881 1 98.94 187 ALA A N 1
ATOM 1473 C CA . ALA A 1 187 ? 9.539 8.367 3.143 1 98.94 187 ALA A CA 1
ATOM 1474 C C . ALA A 1 187 ? 8.109 7.906 3.42 1 98.94 187 ALA A C 1
ATOM 1476 O O . ALA A 1 187 ? 7.605 6.992 2.764 1 98.94 187 ALA A O 1
ATOM 1477 N N . ARG A 1 188 ? 7.449 8.539 4.398 1 98.94 188 ARG A N 1
ATOM 1478 C CA . ARG A 1 188 ? 6.09 8.141 4.758 1 98.94 188 ARG A CA 1
ATOM 1479 C C . ARG A 1 188 ? 5.184 9.359 4.887 1 98.94 188 ARG A C 1
ATOM 1481 O O . ARG A 1 188 ? 5.656 10.469 5.133 1 98.94 188 ARG A O 1
ATOM 1488 N N . TYR A 1 189 ? 3.936 9.117 4.633 1 98.94 189 TYR A N 1
ATOM 1489 C CA . TYR A 1 189 ? 2.883 10.125 4.68 1 98.94 189 TYR A CA 1
ATOM 1490 C C . TYR A 1 189 ? 2.445 10.398 6.117 1 98.94 189 TYR A C 1
ATOM 1492 O O . TYR A 1 189 ? 2.32 9.469 6.914 1 98.94 189 TYR A O 1
ATOM 1500 N N . CYS A 1 190 ? 2.234 11.648 6.445 1 98.88 190 CYS A N 1
ATOM 1501 C CA . CYS A 1 190 ? 1.724 12.07 7.746 1 98.88 190 CYS A CA 1
ATOM 1502 C C . CYS A 1 190 ? 0.473 12.922 7.59 1 98.88 190 CYS A C 1
ATOM 1504 O O . CYS A 1 190 ? 0.38 13.734 6.664 1 98.88 190 CYS A O 1
ATOM 1506 N N . THR A 1 191 ? -0.435 12.742 8.469 1 98.69 191 THR A N 1
ATOM 1507 C CA . THR A 1 191 ? -1.617 13.594 8.562 1 98.69 191 THR A CA 1
ATOM 1508 C C . THR A 1 191 ? -1.842 14.055 10 1 98.69 191 THR A C 1
ATOM 1510 O O . THR A 1 191 ? -1.513 13.336 10.945 1 98.69 191 THR A O 1
ATOM 1513 N N . GLY A 1 192 ? -2.314 15.25 10.156 1 98.69 192 GLY A N 1
ATOM 1514 C CA . GLY A 1 192 ? -2.584 15.773 11.484 1 98.69 192 GLY A CA 1
ATOM 1515 C C . GLY A 1 192 ? -2.98 17.234 11.477 1 98.69 192 GLY A C 1
ATOM 1516 O O . GLY A 1 192 ? -3.521 17.734 10.492 1 98.69 192 GLY A O 1
ATOM 1517 N N . TYR A 1 193 ? -2.85 17.875 12.672 1 98.44 193 TYR A N 1
ATOM 1518 C CA . TYR A 1 193 ? -3.205 19.281 12.852 1 98.44 193 TYR A CA 1
ATOM 1519 C C . TYR A 1 193 ? -1.994 20.188 12.641 1 98.44 193 TYR A C 1
ATOM 1521 O O . TYR A 1 193 ? -0.88 19.844 13.047 1 98.44 193 TYR A O 1
ATOM 1529 N N . LEU A 1 194 ? -2.213 21.266 12.016 1 97.94 194 LEU A N 1
ATOM 1530 C CA . LEU A 1 194 ? -1.229 22.344 11.914 1 97.94 194 LEU A CA 1
ATOM 1531 C C . LEU A 1 194 ? -1.909 23.703 11.891 1 97.94 194 LEU A C 1
ATOM 1533 O O . LEU A 1 194 ? -2.535 24.078 10.891 1 97.94 194 LEU A O 1
ATOM 1537 N N . GLY A 1 195 ? -1.83 24.422 12.953 1 96.31 195 GLY A N 1
ATOM 1538 C CA . GLY A 1 195 ? -2.412 25.75 13.031 1 96.31 195 GLY A CA 1
ATOM 1539 C C . GLY A 1 195 ? -1.481 26.844 12.531 1 96.31 195 GLY A C 1
ATOM 1540 O O . GLY A 1 195 ? -0.326 26.578 12.195 1 96.31 195 GLY A O 1
ATOM 1541 N N . ASP A 1 196 ? -2.027 28.031 12.43 1 95.75 196 ASP A N 1
ATOM 1542 C CA . ASP A 1 196 ? -1.242 29.203 12.039 1 95.75 196 ASP A CA 1
ATOM 1543 C C . ASP A 1 196 ? -0.511 29.797 13.234 1 95.75 196 ASP A C 1
ATOM 1545 O O . ASP A 1 196 ? -0.748 30.953 13.602 1 95.75 196 ASP A O 1
ATOM 1549 N N . ILE A 1 197 ? 0.317 29.047 13.773 1 95.88 197 ILE A N 1
ATOM 1550 C CA . ILE A 1 197 ? 1.095 29.469 14.93 1 95.88 197 ILE A CA 1
ATOM 1551 C C . ILE A 1 197 ? 2.467 29.953 14.477 1 95.88 197 ILE A C 1
ATOM 1553 O O . ILE A 1 197 ? 3.219 29.219 13.836 1 95.88 197 ILE A O 1
ATOM 1557 N N . GLY A 1 198 ? 2.844 31.172 14.891 1 94.69 198 GLY A N 1
ATOM 1558 C CA . GLY A 1 198 ? 4.121 31.75 14.5 1 94.69 198 GLY A CA 1
ATOM 1559 C C . GLY A 1 198 ? 4.152 32.219 13.055 1 94.69 198 GLY A C 1
ATOM 1560 O O . GLY A 1 198 ? 5.215 32.531 12.516 1 94.69 198 GLY A O 1
ATOM 1561 N N . VAL A 1 199 ? 3.043 32.125 12.352 1 95.38 199 VAL A N 1
ATOM 1562 C CA . VAL A 1 199 ? 2.893 32.562 10.977 1 95.38 199 VAL A CA 1
ATOM 1563 C C . VAL A 1 199 ? 1.618 33.406 10.844 1 95.38 199 VAL A C 1
ATOM 1565 O O . VAL A 1 199 ? 0.747 33.375 11.719 1 95.38 199 VAL A O 1
ATOM 1568 N N . PRO A 1 200 ? 1.562 34.188 9.742 1 94.06 200 PRO A N 1
ATOM 1569 C CA . PRO A 1 200 ? 0.312 34.938 9.555 1 94.06 200 PRO A CA 1
ATOM 1570 C C . PRO A 1 200 ? -0.908 34 9.461 1 94.06 200 PRO A C 1
ATOM 1572 O O . PRO A 1 200 ? -0.826 32.906 8.891 1 94.06 200 PRO A O 1
ATOM 1575 N N . VAL A 1 201 ? -1.967 34.469 9.953 1 91.94 201 VAL A N 1
ATOM 1576 C CA . VAL A 1 201 ? -3.215 33.719 9.953 1 91.94 201 VAL A CA 1
ATOM 1577 C C . VAL A 1 201 ? -3.719 33.562 8.523 1 91.94 201 VAL A C 1
ATOM 1579 O O . VAL A 1 201 ? -3.754 34.531 7.754 1 91.94 201 VAL A O 1
ATOM 1582 N N . ASP A 1 202 ? -4.012 32.375 8.125 1 88.5 202 ASP A N 1
ATOM 1583 C CA . ASP A 1 202 ? -4.695 32.094 6.859 1 88.5 202 ASP A CA 1
ATOM 1584 C C . ASP A 1 202 ? -6.199 32.344 6.984 1 88.5 202 ASP A C 1
ATOM 1586 O O . ASP A 1 202 ? -6.859 31.766 7.848 1 88.5 202 ASP A O 1
ATOM 1590 N N . PRO A 1 203 ? -6.746 33.188 6.156 1 87 203 PRO A N 1
ATOM 1591 C CA . PRO A 1 203 ? -8.172 33.5 6.273 1 87 203 PRO A CA 1
ATOM 1592 C C . PRO A 1 203 ? -9.07 32.312 5.895 1 87 203 PRO A C 1
ATOM 1594 O O . PRO A 1 203 ? -10.266 32.312 6.207 1 87 203 PRO A O 1
ATOM 1597 N N . ASN A 1 204 ? -8.578 31.375 5.145 1 85.12 204 ASN A N 1
ATOM 1598 C CA . ASN A 1 204 ? -9.359 30.203 4.766 1 85.12 204 ASN A CA 1
ATOM 1599 C C . ASN A 1 204 ? -9.633 29.297 5.965 1 85.12 204 ASN A C 1
ATOM 1601 O O . ASN A 1 204 ? -8.875 29.297 6.934 1 85.12 204 ASN A O 1
ATOM 1605 N N . PRO A 1 205 ? -10.75 28.594 5.879 1 86.75 205 PRO A N 1
ATOM 1606 C CA . PRO A 1 205 ? -11.023 27.656 6.965 1 86.75 205 PRO A CA 1
ATOM 1607 C C . PRO A 1 205 ? -9.883 26.672 7.195 1 86.75 205 PRO A C 1
ATOM 1609 O O . PRO A 1 205 ? -9.242 26.234 6.242 1 86.75 205 PRO A O 1
ATOM 1612 N N . MET A 1 206 ? -9.758 26.359 8.477 1 90.38 206 MET A N 1
ATOM 1613 C CA . MET A 1 206 ? -8.711 25.422 8.867 1 90.38 206 MET A CA 1
ATOM 1614 C C . MET A 1 206 ? -9.031 24.016 8.367 1 90.38 206 MET A C 1
ATOM 1616 O O . MET A 1 206 ? -10.203 23.625 8.32 1 90.38 206 MET A O 1
ATOM 1620 N N . ASP A 1 207 ? -8.039 23.297 7.984 1 92.94 207 ASP A N 1
ATOM 1621 C CA . ASP A 1 207 ? -8.117 21.906 7.559 1 92.94 207 ASP A CA 1
ATOM 1622 C C . ASP A 1 207 ? -7.012 21.062 8.203 1 92.94 207 ASP A C 1
ATOM 1624 O O . ASP A 1 207 ? -6.098 21.609 8.828 1 92.94 207 ASP A O 1
ATOM 1628 N N . PHE A 1 208 ? -7.223 19.797 8.148 1 97.25 208 PHE A N 1
ATOM 1629 C CA . PHE A 1 208 ? -6.094 18.953 8.5 1 97.25 208 PHE A CA 1
ATOM 1630 C C . PHE A 1 208 ? -4.934 19.172 7.535 1 97.25 208 PHE A C 1
ATOM 1632 O O . PHE A 1 208 ? -5.121 19.688 6.438 1 97.25 208 PHE A O 1
ATOM 1639 N N . SER A 1 209 ? -3.797 18.844 8.008 1 97.25 209 SER A N 1
ATOM 1640 C CA . SER A 1 209 ? -2.598 19.047 7.199 1 97.25 209 SER A CA 1
ATOM 1641 C C . SER A 1 209 ? -1.94 17.719 6.84 1 97.25 209 SER A C 1
ATOM 1643 O O . SER A 1 209 ? -1.923 16.797 7.648 1 97.25 209 SER A O 1
ATOM 1645 N N . ALA A 1 210 ? -1.516 17.641 5.629 1 98.19 210 ALA A N 1
ATOM 1646 C CA . ALA A 1 210 ? -0.646 16.562 5.188 1 98.19 210 ALA A CA 1
ATOM 1647 C C . ALA A 1 210 ? 0.795 17.031 5.031 1 98.19 210 ALA A C 1
ATOM 1649 O O . ALA A 1 210 ? 1.043 18.125 4.5 1 98.19 210 ALA A O 1
ATOM 1650 N N . TRP A 1 211 ? 1.728 16.312 5.535 1 98.75 211 TRP A N 1
ATOM 1651 C CA . TRP A 1 211 ? 3.164 16.453 5.32 1 98.75 211 TRP A CA 1
ATOM 1652 C C . TRP A 1 211 ? 3.83 15.078 5.223 1 98.75 211 TRP A C 1
ATOM 1654 O O . TRP A 1 211 ? 3.172 14.086 4.906 1 98.75 211 TRP A O 1
ATOM 1664 N N . PHE A 1 212 ? 5.145 15.07 5.27 1 98.88 212 PHE A N 1
ATOM 1665 C CA . PHE A 1 212 ? 5.777 13.766 5.211 1 98.88 212 PHE A CA 1
ATOM 1666 C C . PHE A 1 212 ? 7.023 13.727 6.09 1 98.88 212 PHE A C 1
ATOM 1668 O O . PHE A 1 212 ? 7.434 14.75 6.637 1 98.88 212 PHE A O 1
ATOM 1675 N N . GLU A 1 213 ? 7.422 12.508 6.324 1 98.94 213 GLU A N 1
ATOM 1676 C CA . GLU A 1 213 ? 8.672 12.281 7.047 1 98.94 213 GLU A CA 1
ATOM 1677 C C . GLU A 1 213 ? 9.625 11.406 6.234 1 98.94 213 GLU A C 1
ATOM 1679 O O . GLU A 1 213 ? 9.18 10.547 5.469 1 98.94 213 GLU A O 1
ATOM 1684 N N . VAL A 1 214 ? 10.898 11.648 6.418 1 98.94 214 VAL A N 1
ATOM 1685 C CA . VAL A 1 214 ? 11.93 10.836 5.785 1 98.94 214 VAL A CA 1
ATOM 1686 C C . VAL A 1 214 ? 12.805 10.18 6.859 1 98.94 214 VAL A C 1
ATOM 1688 O O . VAL A 1 214 ? 12.953 10.719 7.957 1 98.94 214 VAL A O 1
ATOM 1691 N N . TYR A 1 215 ? 13.289 9.039 6.547 1 98.94 215 TYR A N 1
ATOM 1692 C CA . TYR A 1 215 ? 14.18 8.336 7.465 1 98.94 215 TYR A CA 1
ATOM 1693 C C . TYR A 1 215 ? 15.641 8.602 7.117 1 98.94 215 TYR A C 1
ATOM 1695 O O . TYR A 1 215 ? 16.125 8.148 6.074 1 98.94 215 TYR A O 1
ATOM 1703 N N . LEU A 1 216 ? 16.312 9.344 7.945 1 98.81 216 LEU A N 1
ATOM 1704 C CA . LEU A 1 216 ? 17.734 9.672 7.828 1 98.81 216 LEU A CA 1
ATOM 1705 C C . LEU A 1 216 ? 18.438 9.57 9.18 1 98.81 216 LEU A C 1
ATOM 1707 O O . LEU A 1 216 ? 17.859 9.938 10.203 1 98.81 216 LEU A O 1
ATOM 1711 N N . GLY A 1 217 ? 19.625 9.055 9.188 1 98.12 217 GLY A N 1
ATOM 1712 C CA . GLY A 1 217 ? 20.422 8.992 10.398 1 98.12 217 GLY A CA 1
ATOM 1713 C C . GLY A 1 217 ? 19.766 8.203 11.508 1 98.12 217 GLY A C 1
ATOM 1714 O O . GLY A 1 217 ? 19.891 8.547 12.688 1 98.12 217 GLY A O 1
ATOM 1715 N N . GLY A 1 218 ? 18.953 7.324 11.164 1 98.12 218 GLY A N 1
ATOM 1716 C CA . GLY A 1 218 ? 18.344 6.441 12.148 1 98.12 218 GLY A CA 1
ATOM 1717 C C . GLY A 1 218 ? 17.078 7.012 12.75 1 98.12 218 GLY A C 1
ATOM 1718 O O . GLY A 1 218 ? 16.516 6.434 13.688 1 98.12 218 GLY A O 1
ATOM 1719 N N . HIS A 1 219 ? 16.594 8.133 12.148 1 97.88 219 HIS A N 1
ATOM 1720 C CA . HIS A 1 219 ? 15.406 8.789 12.695 1 97.88 219 HIS A CA 1
ATOM 1721 C C . HIS A 1 219 ? 14.477 9.258 11.586 1 97.88 219 HIS A C 1
ATOM 1723 O O . HIS A 1 219 ? 14.906 9.461 10.453 1 97.88 219 HIS A O 1
ATOM 1729 N N . TRP A 1 220 ? 13.227 9.383 11.945 1 98.62 220 TRP A N 1
ATOM 1730 C CA . TRP A 1 220 ? 12.266 10.039 11.07 1 98.62 220 TRP A CA 1
ATOM 1731 C C . TRP A 1 220 ? 12.305 11.555 11.25 1 98.62 220 TRP A C 1
ATOM 1733 O O . TRP A 1 220 ? 12.297 12.047 12.383 1 98.62 220 TRP A O 1
ATOM 1743 N N . HIS A 1 221 ? 12.367 12.266 10.141 1 98.69 221 HIS A N 1
ATOM 1744 C CA . HIS A 1 221 ? 12.406 13.727 10.172 1 98.69 221 HIS A CA 1
ATOM 1745 C C . HIS A 1 221 ? 11.242 14.32 9.398 1 98.69 221 HIS A C 1
ATOM 1747 O O . HIS A 1 221 ? 10.961 13.914 8.266 1 98.69 221 HIS A O 1
ATOM 1753 N N . THR A 1 222 ? 10.633 15.328 9.969 1 98.62 222 THR A N 1
ATOM 1754 C CA . THR A 1 222 ? 9.484 16 9.367 1 98.62 222 THR A CA 1
ATOM 1755 C C . THR A 1 222 ? 9.922 16.875 8.195 1 98.62 222 THR A C 1
ATOM 1757 O O . THR A 1 222 ? 10.922 17.594 8.281 1 98.62 222 THR A O 1
ATOM 1760 N N . VAL A 1 223 ? 9.211 16.75 7.117 1 98.75 223 VAL A N 1
ATOM 1761 C CA . VAL A 1 223 ? 9.383 17.609 5.945 1 98.75 223 VAL A CA 1
ATOM 1762 C C . VAL A 1 223 ? 8.016 18.078 5.441 1 98.75 223 VAL A C 1
ATOM 1764 O O . VAL A 1 223 ? 7.027 17.344 5.547 1 98.75 223 VAL A O 1
ATOM 1767 N N . ASP A 1 224 ? 7.938 19.297 4.984 1 98.5 224 ASP A N 1
ATOM 1768 C CA . ASP A 1 224 ? 6.691 19.891 4.512 1 98.5 224 ASP A CA 1
ATOM 1769 C C . ASP A 1 224 ? 6.902 20.625 3.188 1 98.5 224 ASP A C 1
ATOM 1771 O O . ASP A 1 224 ? 7.281 21.797 3.178 1 98.5 224 ASP A O 1
ATOM 1775 N N . ALA A 1 225 ? 6.512 19.984 2.125 1 98.38 225 ALA A N 1
ATOM 1776 C CA . ALA A 1 225 ? 6.77 20.562 0.807 1 98.38 225 ALA A CA 1
ATOM 1777 C C . ALA A 1 225 ? 5.746 21.641 0.473 1 98.38 225 ALA A C 1
ATOM 1779 O O . ALA A 1 225 ? 5.977 22.469 -0.405 1 98.38 225 ALA A O 1
ATOM 1780 N N . ARG A 1 226 ? 4.59 21.594 1.09 1 97.5 226 ARG A N 1
ATOM 1781 C CA . ARG A 1 226 ? 3.562 22.609 0.838 1 97.5 226 ARG A CA 1
ATOM 1782 C C . ARG A 1 226 ? 3.988 23.969 1.374 1 97.5 226 ARG A C 1
ATOM 1784 O O . ARG A 1 226 ? 4.035 24.953 0.627 1 97.5 226 ARG A O 1
ATOM 1791 N N . HIS A 1 227 ? 4.316 23.984 2.688 1 96.5 227 HIS A N 1
ATOM 1792 C CA . HIS A 1 227 ? 4.711 25.25 3.311 1 96.5 227 HIS A CA 1
ATOM 1793 C C . HIS A 1 227 ? 6.18 25.547 3.055 1 96.5 227 HIS A C 1
ATOM 1795 O O . HIS A 1 227 ? 6.551 26.703 2.842 1 96.5 227 HIS A O 1
ATOM 1801 N N .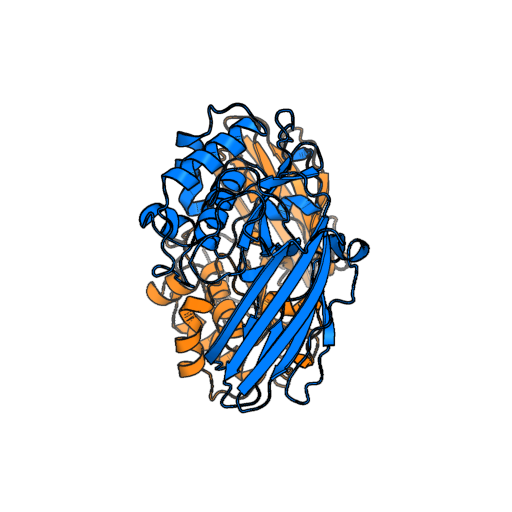 ASN A 1 228 ? 6.992 24.469 3.1 1 97.56 228 ASN A N 1
ATOM 1802 C CA . ASN A 1 228 ? 8.422 24.469 2.814 1 97.56 228 ASN A CA 1
ATOM 1803 C C . ASN A 1 228 ? 9.188 25.375 3.781 1 97.56 228 ASN A C 1
ATOM 1805 O O . ASN A 1 228 ? 10.141 26.047 3.387 1 97.56 228 ASN A O 1
ATOM 1809 N N . THR A 1 229 ? 8.688 25.641 4.895 1 96.38 229 THR A N 1
ATOM 1810 C CA . THR A 1 229 ? 9.305 26.312 6.031 1 96.38 229 THR A CA 1
ATOM 1811 C C . THR A 1 229 ? 8.969 25.609 7.336 1 96.38 229 THR A C 1
ATOM 1813 O O . THR A 1 229 ? 7.879 25.031 7.477 1 96.38 229 THR A O 1
ATOM 1816 N N . PRO A 1 230 ? 9.953 25.609 8.234 1 97.44 230 PRO A N 1
ATOM 1817 C CA . PRO A 1 230 ? 9.633 25 9.531 1 97.44 230 PRO A CA 1
ATOM 1818 C C . PRO A 1 230 ? 8.391 25.625 10.18 1 97.44 230 PRO A C 1
ATOM 1820 O O . PRO A 1 230 ? 8.188 26.828 10.109 1 97.44 230 PRO A O 1
ATOM 1823 N N . ARG A 1 231 ? 7.559 24.797 10.711 1 97.88 231 ARG A N 1
ATOM 1824 C CA . ARG A 1 231 ? 6.312 25.203 11.344 1 97.88 231 ARG A CA 1
ATOM 1825 C C . ARG A 1 231 ? 6.285 24.797 12.812 1 97.88 231 ARG A C 1
ATOM 1827 O O . ARG A 1 231 ? 7.07 23.953 13.242 1 97.88 231 ARG A O 1
ATOM 1834 N N . ILE A 1 232 ? 5.445 25.469 13.547 1 97.62 232 ILE A N 1
ATOM 1835 C CA . ILE A 1 232 ? 5.281 25.234 14.969 1 97.62 232 ILE A CA 1
ATOM 1836 C C . ILE A 1 232 ? 3.939 24.547 15.227 1 97.62 232 ILE A C 1
ATOM 1838 O O . ILE A 1 232 ? 2.922 24.922 14.641 1 97.62 232 ILE A O 1
ATOM 1842 N N . GLY A 1 233 ? 3.955 23.516 16.062 1 97.12 233 GLY A N 1
ATOM 1843 C CA . GLY A 1 233 ? 2.701 23.047 16.625 1 97.12 233 GLY A CA 1
ATOM 1844 C C . GLY A 1 233 ? 2.059 21.938 15.828 1 97.12 233 GLY A C 1
ATOM 1845 O O . GLY A 1 233 ? 0.834 21.797 15.828 1 97.12 233 GLY A O 1
ATOM 1846 N N . ARG A 1 234 ? 2.832 21.172 15.047 1 97.31 234 ARG A N 1
ATOM 1847 C CA . ARG A 1 234 ? 2.271 20 14.367 1 97.31 234 ARG A CA 1
ATOM 1848 C C . ARG A 1 234 ? 1.806 18.953 15.375 1 97.31 234 ARG A C 1
ATOM 1850 O O . ARG A 1 234 ? 2.545 18.609 16.297 1 97.31 234 ARG A O 1
ATOM 1857 N N . ILE A 1 235 ? 0.63 18.547 15.211 1 98.31 235 ILE A N 1
ATOM 1858 C CA . ILE A 1 235 ? 0.092 17.469 16.016 1 98.31 235 ILE A CA 1
ATOM 1859 C C . ILE A 1 235 ? -0.202 16.25 15.141 1 98.31 235 ILE A C 1
ATOM 1861 O O . ILE A 1 235 ? -1.18 16.25 14.391 1 98.31 235 ILE A O 1
ATOM 1865 N N . LEU A 1 236 ? 0.6 15.234 15.266 1 98.69 236 LEU A N 1
ATOM 1866 C CA . LEU A 1 236 ? 0.512 14.055 14.414 1 98.69 236 LEU A CA 1
ATOM 1867 C C . LEU A 1 236 ? -0.707 13.211 14.773 1 98.69 236 LEU A C 1
ATOM 1869 O O . LEU A 1 236 ? -0.923 12.898 15.945 1 98.69 236 LEU A O 1
ATOM 1873 N N . MET A 1 237 ? -1.477 12.867 13.773 1 98.69 237 MET A N 1
ATOM 1874 C CA . MET A 1 237 ? -2.576 11.922 13.953 1 98.69 237 MET A CA 1
ATOM 1875 C C . MET A 1 237 ? -2.182 10.531 13.477 1 98.69 237 MET A C 1
ATOM 1877 O O . MET A 1 237 ? -2.438 9.539 14.156 1 98.69 237 MET A O 1
ATOM 1881 N N . ALA A 1 238 ? -1.556 10.438 12.312 1 98.88 238 ALA A N 1
ATOM 1882 C CA . ALA A 1 238 ? -1.277 9.102 11.773 1 98.88 238 ALA A CA 1
ATOM 1883 C C . ALA A 1 238 ? -0.191 9.156 10.703 1 98.88 238 ALA A C 1
ATOM 1885 O O . ALA A 1 238 ? 0.047 10.203 10.109 1 98.88 238 ALA A O 1
ATOM 1886 N N . THR A 1 239 ? 0.494 8.055 10.5 1 98.88 239 THR A N 1
ATOM 1887 C CA . THR A 1 239 ? 1.473 7.863 9.43 1 98.88 239 THR A CA 1
ATOM 1888 C C . THR A 1 239 ? 1.15 6.617 8.617 1 98.88 239 THR A C 1
ATOM 1890 O O . THR A 1 239 ? 0.558 5.668 9.133 1 98.88 239 THR A O 1
ATOM 1893 N N . GLY A 1 240 ? 1.399 6.598 7.395 1 98.81 240 GLY A N 1
ATOM 1894 C CA . GLY A 1 240 ? 1.244 5.473 6.484 1 98.81 240 GLY A CA 1
ATOM 1895 C C . GLY A 1 240 ? 2.088 5.602 5.23 1 98.81 240 GLY A C 1
ATOM 1896 O O . GLY A 1 240 ? 2.926 6.5 5.129 1 98.81 240 GLY A O 1
ATOM 1897 N N . ARG A 1 241 ? 1.953 4.715 4.305 1 98.88 241 ARG A N 1
ATOM 1898 C CA . ARG A 1 241 ? 2.701 4.766 3.051 1 98.88 241 ARG A CA 1
ATOM 1899 C C . ARG A 1 241 ? 2.266 5.953 2.201 1 98.88 241 ARG A C 1
ATOM 1901 O O . ARG A 1 241 ? 3.084 6.562 1.509 1 98.88 241 ARG A O 1
ATOM 1908 N N . ASP A 1 242 ? 1.013 6.18 2.172 1 98.81 242 ASP A N 1
ATOM 1909 C CA . ASP A 1 242 ? 0.393 7.344 1.545 1 98.81 242 ASP A CA 1
ATOM 1910 C C . ASP A 1 242 ? -0.988 7.617 2.137 1 98.81 242 ASP A C 1
ATOM 1912 O O . ASP A 1 242 ? -1.338 7.07 3.186 1 98.81 242 ASP A O 1
ATOM 1916 N N . ALA A 1 243 ? -1.774 8.469 1.51 1 98.62 243 ALA A N 1
ATOM 1917 C CA . ALA A 1 243 ? -3.037 8.93 2.082 1 98.62 243 ALA A CA 1
ATOM 1918 C C . ALA A 1 243 ? -4.035 7.781 2.209 1 98.62 243 ALA A C 1
ATOM 1920 O O . ALA A 1 243 ? -4.922 7.812 3.064 1 98.62 243 ALA A O 1
ATOM 1921 N N . THR A 1 244 ? -3.906 6.727 1.415 1 98.31 244 THR A N 1
ATOM 1922 C CA . THR A 1 244 ? -4.82 5.594 1.465 1 98.31 244 THR A CA 1
ATOM 1923 C C . THR A 1 244 ? -4.762 4.91 2.828 1 98.31 244 THR A C 1
ATOM 1925 O O . THR A 1 244 ? -5.785 4.465 3.35 1 98.31 244 THR A O 1
ATOM 1928 N N . ASP A 1 245 ? -3.613 4.852 3.434 1 98.38 245 ASP A N 1
ATOM 1929 C CA . ASP A 1 245 ? -3.406 4.141 4.691 1 98.38 245 ASP A CA 1
ATOM 1930 C C . ASP A 1 245 ? -3.979 4.93 5.867 1 98.38 245 ASP A C 1
ATOM 1932 O O . ASP A 1 245 ? -4.227 4.367 6.938 1 98.38 245 ASP A O 1
ATOM 1936 N N . VAL A 1 246 ? -4.141 6.242 5.652 1 98.38 246 VAL A N 1
ATOM 1937 C CA . VAL A 1 246 ? -4.48 7.055 6.812 1 98.38 246 VAL A CA 1
ATOM 1938 C C . VAL A 1 246 ? -5.594 8.031 6.453 1 98.38 246 VAL A C 1
ATOM 1940 O O . VAL A 1 246 ? -5.598 9.18 6.91 1 98.38 246 VAL A O 1
ATOM 1943 N N . ALA A 1 247 ? -6.43 7.625 5.512 1 97.94 247 ALA A N 1
ATOM 1944 C CA . ALA A 1 247 ? -7.629 8.43 5.27 1 97.94 247 ALA A CA 1
ATOM 1945 C C . ALA A 1 247 ? -8.352 8.742 6.574 1 97.94 247 ALA A C 1
ATOM 1947 O O . ALA A 1 247 ? -8.5 7.875 7.434 1 97.94 247 ALA A O 1
ATOM 1948 N N . LEU A 1 248 ? -8.789 9.977 6.723 1 97.94 248 LEU A N 1
ATOM 1949 C CA . LEU A 1 248 ? -9.516 10.352 7.93 1 97.94 248 LEU A CA 1
ATOM 1950 C C . LEU A 1 248 ? -10.695 9.414 8.164 1 97.94 248 LEU A C 1
ATOM 1952 O O . LEU A 1 248 ? -10.898 8.93 9.281 1 97.94 248 LEU A O 1
ATOM 1956 N N . THR A 1 249 ? -11.43 9.203 7.098 1 97.69 249 THR A N 1
ATOM 1957 C CA . THR A 1 249 ? -12.531 8.242 7.121 1 97.69 249 THR A CA 1
ATOM 1958 C C . THR A 1 249 ? -12.531 7.383 5.863 1 97.69 249 THR A C 1
ATOM 1960 O O . THR A 1 249 ? -12.375 7.898 4.754 1 97.69 249 THR A O 1
ATOM 1963 N N . THR A 1 250 ? -12.602 6.105 6.016 1 97.94 250 THR A N 1
ATOM 1964 C CA . THR A 1 250 ? -12.891 5.16 4.941 1 97.94 250 THR A CA 1
ATOM 1965 C C . THR A 1 250 ? -14.305 4.602 5.078 1 97.94 250 THR A C 1
ATOM 1967 O O . THR A 1 250 ? -14.625 3.936 6.07 1 97.94 250 THR A O 1
ATOM 1970 N N . ASN A 1 251 ? -15.102 4.91 4.098 1 97.62 251 ASN A N 1
ATOM 1971 C CA . ASN A 1 251 ? -16.5 4.5 4.156 1 97.62 251 ASN A CA 1
ATOM 1972 C C . ASN A 1 251 ? -16.766 3.271 3.289 1 97.62 251 ASN A C 1
ATOM 1974 O O . ASN A 1 251 ? -16.344 3.227 2.129 1 97.62 251 ASN A O 1
ATOM 1978 N N . PHE A 1 252 ? -17.406 2.273 3.82 1 97.56 252 PHE A N 1
ATOM 1979 C CA . PHE A 1 252 ? -17.797 1.071 3.092 1 97.56 252 PHE A CA 1
ATOM 1980 C C . PHE A 1 252 ? -19.281 1.104 2.744 1 97.56 252 PHE A C 1
ATOM 1982 O O . PHE A 1 252 ? -20.047 0.234 3.172 1 97.56 252 PHE A O 1
ATOM 1989 N N . GLY A 1 253 ? -19.641 2.021 1.931 1 95.12 253 GLY A N 1
ATOM 1990 C CA . GLY A 1 253 ? -20.984 2.363 1.482 1 95.12 253 GLY A CA 1
ATOM 1991 C C . GLY A 1 253 ? -21.156 3.844 1.204 1 95.12 253 GLY A C 1
ATOM 1992 O O . GLY A 1 253 ? -20.234 4.633 1.403 1 95.12 253 GLY A O 1
ATOM 1993 N N . PRO A 1 254 ? -22.297 4.234 0.72 1 94.94 254 PRO A N 1
ATOM 1994 C CA . PRO A 1 254 ? -22.516 5.652 0.424 1 94.94 254 PRO A CA 1
ATOM 1995 C C . PRO A 1 254 ? -22.484 6.527 1.675 1 94.94 254 PRO A C 1
ATOM 1997 O O . PRO A 1 254 ? -23.078 6.168 2.695 1 94.94 254 PRO A O 1
ATOM 2000 N N . ALA A 1 255 ? -21.797 7.539 1.671 1 97.12 255 ALA A N 1
ATOM 2001 C CA . ALA A 1 255 ? -21.688 8.555 2.719 1 97.12 255 ALA A CA 1
ATOM 2002 C C . ALA A 1 255 ? -21.359 9.922 2.129 1 97.12 255 ALA A C 1
ATOM 2004 O O . ALA A 1 255 ? -20.438 10.047 1.319 1 97.12 255 ALA A O 1
ATOM 2005 N N . THR A 1 256 ? -22.125 10.906 2.455 1 97.62 256 THR A N 1
ATOM 2006 C CA . THR A 1 256 ? -21.891 12.258 1.963 1 97.62 256 THR A CA 1
ATOM 2007 C C . THR A 1 256 ? -21.391 13.164 3.082 1 97.62 256 THR A C 1
ATOM 2009 O O . THR A 1 256 ? -22.016 13.266 4.137 1 97.62 256 THR A O 1
ATOM 2012 N N . LEU A 1 257 ? -20.266 13.797 2.869 1 96.69 257 LEU A N 1
ATOM 2013 C CA . LEU A 1 257 ? -19.719 14.734 3.844 1 96.69 257 LEU A CA 1
ATOM 2014 C C . LEU A 1 257 ? -20.625 15.953 3.996 1 96.69 257 LEU A C 1
ATOM 2016 O O . LEU A 1 257 ? -20.875 16.672 3.025 1 96.69 257 LEU A O 1
ATOM 2020 N N . ALA A 1 258 ? -21.125 16.188 5.168 1 97.5 258 ALA A N 1
ATOM 2021 C CA . ALA A 1 258 ? -22.094 17.25 5.414 1 97.5 258 ALA A CA 1
ATOM 2022 C C . ALA A 1 258 ? -21.469 18.391 6.219 1 97.5 258 ALA A C 1
ATOM 2024 O O . ALA A 1 258 ? -21.938 19.531 6.16 1 97.5 258 ALA A O 1
ATOM 2025 N N . ARG A 1 259 ? -20.469 18.062 6.992 1 96.31 259 ARG A N 1
ATOM 2026 C CA . ARG A 1 259 ? -19.797 19.047 7.848 1 96.31 259 ARG A CA 1
ATOM 2027 C C . ARG A 1 259 ? -18.312 18.719 7.988 1 96.31 259 ARG A C 1
ATOM 2029 O O . ARG A 1 259 ? -17.938 17.547 8.102 1 96.31 259 ARG A O 1
ATOM 2036 N N . PHE A 1 260 ? -17.516 19.75 7.926 1 96.88 260 PHE A N 1
ATOM 2037 C CA . PHE A 1 260 ? -16.078 19.578 8.086 1 96.88 260 PHE A CA 1
ATOM 2038 C C . PHE A 1 260 ? -15.453 20.828 8.688 1 96.88 260 PHE A C 1
ATOM 2040 O O . PHE A 1 260 ? -15.242 21.828 7.984 1 96.88 260 PHE A O 1
ATOM 2047 N N . GLU A 1 261 ? -15.156 20.781 9.938 1 97.44 261 GLU A N 1
ATOM 2048 C CA . GLU A 1 261 ? -14.547 21.875 10.68 1 97.44 261 GLU A CA 1
ATOM 2049 C C . GLU A 1 261 ? -13.352 21.391 11.5 1 97.44 261 GLU A C 1
ATOM 2051 O O . GLU A 1 261 ? -13.445 20.391 12.211 1 97.44 261 GLU A O 1
ATOM 2056 N N . VAL A 1 262 ? -12.289 22.047 11.383 1 98.12 262 VAL A N 1
ATOM 2057 C CA . VAL A 1 262 ? -11.078 21.734 12.133 1 98.12 262 VAL A CA 1
ATOM 2058 C C . VAL A 1 262 ? -10.602 22.969 12.891 1 98.12 262 VAL A C 1
ATOM 2060 O O . VAL A 1 262 ? -10.68 24.094 12.375 1 98.12 262 VAL A O 1
ATOM 2063 N N . ILE A 1 263 ? -10.18 22.781 14.102 1 96.44 263 ILE A N 1
ATOM 2064 C CA . ILE A 1 263 ? -9.648 23.891 14.898 1 96.44 263 ILE A CA 1
ATOM 2065 C C . ILE A 1 263 ? -8.266 23.516 15.438 1 96.44 263 ILE A C 1
ATOM 2067 O O . ILE A 1 263 ? -8.055 22.391 15.898 1 96.44 263 ILE A O 1
ATOM 2071 N N . THR A 1 264 ? -7.316 24.328 15.328 1 97.56 264 THR A N 1
ATOM 2072 C CA . THR A 1 264 ? -5.992 24.234 15.93 1 97.56 264 THR A CA 1
ATOM 2073 C C . THR A 1 264 ? -5.453 25.625 16.25 1 97.56 264 THR A C 1
ATOM 2075 O O . THR A 1 264 ? -5.051 26.375 15.352 1 97.56 264 THR A O 1
ATOM 2078 N N . GLU A 1 265 ? -5.418 25.984 17.484 1 96.06 265 GLU A N 1
ATOM 2079 C CA . GLU A 1 265 ? -5.039 27.344 17.859 1 96.06 265 GLU A CA 1
ATOM 2080 C C . GLU A 1 265 ? -4.215 27.359 19.141 1 96.06 265 GLU A C 1
ATOM 2082 O O . GLU A 1 265 ? -4.469 26.578 20.062 1 96.06 265 GLU A O 1
ATOM 2087 N N . GLU A 1 266 ? -3.318 28.188 19.156 1 96.19 266 GLU A N 1
ATOM 2088 C CA . GLU A 1 266 ? -2.553 28.422 20.391 1 96.19 266 GLU A CA 1
ATOM 2089 C C . GLU A 1 266 ? -3.422 29.047 21.469 1 96.19 266 GLU A C 1
ATOM 2091 O O . GLU A 1 266 ? -4.176 29.984 21.203 1 96.19 266 GLU A O 1
ATOM 2096 N N . LEU A 1 267 ? -3.332 28.438 22.625 1 94.69 267 LEU A N 1
ATOM 2097 C CA . LEU A 1 267 ? -4.039 29.016 23.766 1 94.69 267 LEU A CA 1
ATOM 2098 C C . LEU A 1 267 ? -3.203 30.109 24.422 1 94.69 267 LEU A C 1
ATOM 2100 O O . LEU A 1 267 ? -1.978 30 24.5 1 94.69 267 LEU A O 1
ATOM 2104 N N . PRO A 1 268 ? -3.984 31.172 24.938 1 86.62 268 PRO A N 1
ATOM 2105 C CA . PRO A 1 268 ? -3.246 32.219 25.641 1 86.62 268 PRO A CA 1
ATOM 2106 C C . PRO A 1 268 ? -2.539 31.688 26.891 1 86.62 268 PRO A C 1
ATOM 2108 O O . PRO A 1 268 ? -2.998 30.719 27.5 1 86.62 268 PRO A O 1
ATOM 2111 N N . HIS A 1 269 ? -1.253 32.156 27.172 1 75.81 269 HIS A N 1
ATOM 2112 C CA . HIS A 1 269 ? -0.522 31.812 28.391 1 75.81 269 HIS A CA 1
ATOM 2113 C C . HIS A 1 269 ? -1.278 32.25 29.641 1 75.81 269 HIS A C 1
ATOM 2115 O O . HIS A 1 269 ? -1.76 33.406 29.688 1 75.81 269 HIS A O 1
ATOM 2121 N N . GLY A 1 270 ? -2.082 31.453 30.297 1 51.16 270 GLY A N 1
ATOM 2122 C CA . GLY A 1 270 ? -2.658 31.906 31.547 1 51.16 270 GLY A CA 1
ATOM 2123 C C . GLY A 1 270 ? -1.617 32.375 32.531 1 51.16 270 GLY A C 1
ATOM 2124 O O . GLY A 1 270 ? -0.436 32.031 32.406 1 51.16 270 GLY A O 1
ATOM 2125 N N . MET B 1 1 ? 1.86 -35.844 -3.131 1 96.25 1 MET B N 1
ATOM 2126 C CA . MET B 1 1 ? 2.723 -35.906 -4.305 1 96.25 1 MET B CA 1
ATOM 2127 C C . MET B 1 1 ? 3.992 -35.094 -4.109 1 96.25 1 MET B C 1
ATOM 2129 O O . MET B 1 1 ? 4.055 -34.25 -3.217 1 96.25 1 MET B O 1
ATOM 2133 N N . LYS B 1 2 ? 4.973 -35.375 -4.91 1 97.69 2 LYS B N 1
ATOM 2134 C CA . LYS B 1 2 ? 6.227 -34.625 -4.844 1 97.69 2 LYS B CA 1
ATOM 2135 C C . LYS B 1 2 ? 6.375 -33.719 -6.047 1 97.69 2 LYS B C 1
ATOM 2137 O O . LYS B 1 2 ? 6.07 -34.094 -7.176 1 97.69 2 LYS B O 1
ATOM 2142 N N . ILE B 1 3 ? 6.746 -32.5 -5.762 1 98.31 3 ILE B N 1
ATOM 2143 C CA . ILE B 1 3 ? 6.957 -31.5 -6.805 1 98.31 3 ILE B CA 1
ATOM 2144 C C . ILE B 1 3 ? 8.398 -30.984 -6.746 1 98.31 3 ILE B C 1
ATOM 2146 O O . ILE B 1 3 ? 8.914 -30.703 -5.664 1 98.31 3 ILE B O 1
ATOM 2150 N N . ARG B 1 4 ? 9.078 -31 -7.852 1 98.25 4 ARG B N 1
ATOM 2151 C CA . ARG B 1 4 ? 10.336 -30.281 -7.98 1 98.25 4 ARG B CA 1
ATOM 2152 C C . ARG B 1 4 ? 10.109 -28.844 -8.453 1 98.25 4 ARG B C 1
ATOM 2154 O O . ARG B 1 4 ? 9.406 -28.609 -9.438 1 98.25 4 ARG B O 1
ATOM 2161 N N . ALA B 1 5 ? 10.617 -27.875 -7.738 1 98.38 5 ALA B N 1
ATOM 2162 C CA . ALA B 1 5 ? 10.453 -26.469 -8.086 1 98.38 5 ALA B CA 1
ATOM 2163 C C . ALA B 1 5 ? 11.773 -25.719 -7.941 1 98.38 5 ALA B C 1
ATOM 2165 O O . ALA B 1 5 ? 12.688 -26.172 -7.242 1 98.38 5 ALA B O 1
ATOM 2166 N N . GLY B 1 6 ? 11.914 -24.625 -8.641 1 98.44 6 GLY B N 1
ATOM 2167 C CA . GLY B 1 6 ? 13.094 -23.781 -8.602 1 98.44 6 GLY B CA 1
ATOM 2168 C C . GLY B 1 6 ? 13.141 -22.75 -9.711 1 98.44 6 GLY B C 1
ATOM 2169 O O . GLY B 1 6 ? 12.172 -22.578 -10.453 1 98.44 6 GLY B O 1
ATOM 2170 N N . PHE B 1 7 ? 14.219 -22 -9.734 1 98.69 7 PHE B N 1
ATOM 2171 C CA . PHE B 1 7 ? 14.367 -20.969 -10.766 1 98.69 7 PHE B CA 1
ATOM 2172 C C . PHE B 1 7 ? 15.836 -20.625 -10.969 1 98.69 7 PHE B C 1
ATOM 2174 O O . PHE B 1 7 ? 16.688 -20.984 -10.156 1 98.69 7 PHE B O 1
ATOM 2181 N N . HIS B 1 8 ? 16.188 -20.078 -12.062 1 98.25 8 HIS B N 1
ATOM 2182 C CA . HIS B 1 8 ? 17.406 -19.344 -12.383 1 98.25 8 HIS B CA 1
ATOM 2183 C C . HIS B 1 8 ? 17.078 -17.938 -12.875 1 98.25 8 HIS B C 1
ATOM 2185 O O . HIS B 1 8 ? 16.5 -17.766 -13.953 1 98.25 8 HIS B O 1
ATOM 2191 N N . ILE B 1 9 ? 17.438 -16.938 -12.062 1 98.31 9 ILE B N 1
ATOM 2192 C CA . ILE B 1 9 ? 17.203 -15.539 -12.414 1 98.31 9 ILE B CA 1
ATOM 2193 C C . ILE B 1 9 ? 18.531 -14.797 -12.477 1 98.31 9 ILE B C 1
ATOM 2195 O O . ILE B 1 9 ? 19.328 -14.836 -11.531 1 98.31 9 ILE B O 1
ATOM 2199 N N . GLY B 1 10 ? 18.797 -14.188 -13.586 1 98.31 10 GLY B N 1
ATOM 2200 C CA . GLY B 1 10 ? 20.047 -13.461 -13.766 1 98.31 10 GLY B CA 1
ATOM 2201 C C . GLY B 1 10 ? 19.844 -11.977 -13.992 1 98.31 10 GLY B C 1
ATOM 2202 O O . GLY B 1 10 ? 18.969 -11.578 -14.773 1 98.31 10 GLY B O 1
ATOM 2203 N N . TYR B 1 11 ? 20.641 -11.125 -13.32 1 98.06 11 TYR B N 1
ATOM 2204 C CA . TYR B 1 11 ? 20.625 -9.68 -13.508 1 98.06 11 TYR B CA 1
ATOM 2205 C C . TYR B 1 11 ? 22.016 -9.156 -13.859 1 98.06 11 TYR B C 1
ATOM 2207 O O . TYR B 1 11 ? 23 -9.531 -13.227 1 98.06 11 TYR B O 1
ATOM 2215 N N . GLU B 1 12 ? 22.062 -8.359 -14.875 1 98.44 12 GLU B N 1
ATOM 2216 C CA . GLU B 1 12 ? 23.266 -7.59 -15.18 1 98.44 12 GLU B CA 1
ATOM 2217 C C . GLU B 1 12 ? 23.234 -6.219 -14.516 1 98.44 12 GLU B C 1
ATOM 2219 O O . GLU B 1 12 ? 22.328 -5.418 -14.789 1 98.44 12 GLU B O 1
ATOM 2224 N N . CYS B 1 13 ? 24.203 -5.926 -13.656 1 97.75 13 CYS B N 1
ATOM 2225 C CA . CYS B 1 13 ? 24.281 -4.652 -12.953 1 97.75 13 CYS B CA 1
ATOM 2226 C C . CYS B 1 13 ? 25.562 -3.916 -13.297 1 97.75 13 CYS B C 1
ATOM 2228 O O . CYS B 1 13 ? 26.656 -4.457 -13.125 1 97.75 13 CYS B O 1
ATOM 2230 N N . PRO B 1 14 ? 25.516 -2.688 -13.812 1 97.56 14 PRO B N 1
ATOM 2231 C CA . PRO B 1 14 ? 26.719 -1.937 -14.133 1 97.56 14 PRO B CA 1
ATOM 2232 C C . PRO B 1 14 ? 27.453 -1.424 -12.891 1 97.56 14 PRO B C 1
ATOM 2234 O O . PRO B 1 14 ? 28.609 -0.993 -12.977 1 97.56 14 PRO B O 1
ATOM 2237 N N . GLN B 1 15 ? 26.906 -1.436 -11.742 1 97.06 15 GLN B N 1
ATOM 2238 C CA . GLN B 1 15 ? 27.406 -0.973 -10.453 1 97.06 15 GLN B CA 1
ATOM 2239 C C . GLN B 1 15 ? 26.812 -1.784 -9.305 1 97.06 15 GLN B C 1
ATOM 2241 O O . GLN B 1 15 ? 25.828 -2.504 -9.492 1 97.06 15 GLN B O 1
ATOM 2246 N N . PRO B 1 16 ? 27.531 -1.734 -8.109 1 97.56 16 PRO B N 1
ATOM 2247 C CA . PRO B 1 16 ? 26.859 -2.391 -6.98 1 97.56 16 PRO B CA 1
ATOM 2248 C C . PRO B 1 16 ? 25.406 -1.946 -6.812 1 97.56 16 PRO B C 1
ATOM 2250 O O . PRO B 1 16 ? 25.125 -0.746 -6.801 1 97.56 16 PRO B O 1
ATOM 2253 N N . THR B 1 17 ? 24.469 -2.902 -6.805 1 97.75 17 THR B N 1
ATOM 2254 C CA . THR B 1 17 ? 23.031 -2.604 -6.809 1 97.75 17 THR B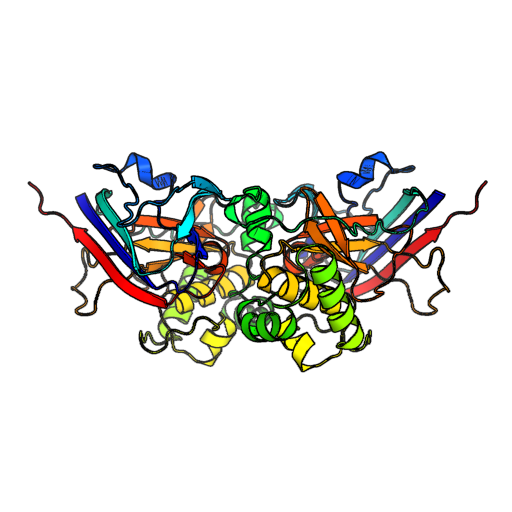 CA 1
ATOM 2255 C C . THR B 1 17 ? 22.328 -3.309 -5.652 1 97.75 17 THR B C 1
ATOM 2257 O O . THR B 1 17 ? 22.203 -4.535 -5.648 1 97.75 17 THR B O 1
ATOM 2260 N N . PRO B 1 18 ? 21.875 -2.535 -4.656 1 98.25 18 PRO B N 1
ATOM 2261 C CA . PRO B 1 18 ? 21.047 -3.152 -3.613 1 98.25 18 PRO B CA 1
ATOM 2262 C C . PRO B 1 18 ? 19.734 -3.721 -4.16 1 98.25 18 PRO B C 1
ATOM 2264 O O . PRO B 1 18 ? 19.125 -3.127 -5.051 1 98.25 18 PRO B O 1
ATOM 2267 N N . MET B 1 19 ? 19.359 -4.918 -3.645 1 98.44 19 MET B N 1
ATOM 2268 C CA . MET B 1 19 ? 18.125 -5.586 -4.07 1 98.44 19 MET B CA 1
ATOM 2269 C C . MET B 1 19 ? 17.375 -6.164 -2.875 1 98.44 19 MET B C 1
ATOM 2271 O O . MET B 1 19 ? 18 -6.66 -1.933 1 98.44 19 MET B O 1
ATOM 2275 N N . LEU B 1 20 ? 16.125 -6.027 -2.918 1 98.5 20 LEU B N 1
ATOM 2276 C CA . LEU B 1 20 ? 15.25 -6.828 -2.08 1 98.5 20 LEU B CA 1
ATOM 2277 C C . LEU B 1 20 ? 14.656 -7.992 -2.867 1 98.5 20 LEU B C 1
ATOM 2279 O O . LEU B 1 20 ? 14.094 -7.797 -3.947 1 98.5 20 LEU B O 1
ATOM 2283 N N . LEU B 1 21 ? 14.773 -9.188 -2.361 1 98.62 21 LEU B N 1
ATOM 2284 C CA . LEU B 1 21 ? 14.328 -10.398 -3.029 1 98.62 21 LEU B CA 1
ATOM 2285 C C . LEU B 1 21 ? 13.172 -11.047 -2.268 1 98.62 21 LEU B C 1
ATOM 2287 O O . LEU B 1 21 ? 13.289 -11.305 -1.065 1 98.62 21 LEU B O 1
ATOM 2291 N N . VAL B 1 22 ? 12.086 -11.273 -2.928 1 98.62 22 VAL B N 1
ATOM 2292 C CA . VAL B 1 22 ? 10.992 -12.094 -2.42 1 98.62 22 VAL B CA 1
ATOM 2293 C C . VAL B 1 22 ? 10.906 -13.391 -3.225 1 98.62 22 VAL B C 1
ATOM 2295 O O . VAL B 1 22 ? 9.984 -13.562 -4.031 1 98.62 22 VAL B O 1
ATOM 2298 N N . LEU B 1 23 ? 11.891 -14.242 -2.957 1 98.5 23 LEU B N 1
ATOM 2299 C CA . LEU B 1 23 ? 12.109 -15.422 -3.791 1 98.5 23 LEU B CA 1
ATOM 2300 C C . LEU B 1 23 ? 12.055 -16.703 -2.955 1 98.5 23 LEU B C 1
ATOM 2302 O O . LEU B 1 23 ? 12.18 -17.797 -3.49 1 98.5 23 LEU B O 1
ATOM 2306 N N . ASN B 1 24 ? 11.852 -16.578 -1.669 1 98.44 24 ASN B N 1
ATOM 2307 C CA . ASN B 1 24 ? 11.742 -17.734 -0.771 1 98.44 24 ASN B CA 1
ATOM 2308 C C . ASN B 1 24 ? 10.305 -18.234 -0.688 1 98.44 24 ASN B C 1
ATOM 2310 O O . ASN B 1 24 ? 9.359 -17.469 -0.853 1 98.44 24 ASN B O 1
ATOM 2314 N N . ILE B 1 25 ? 10.195 -19.5 -0.431 1 98 25 ILE B N 1
ATOM 2315 C CA . ILE B 1 25 ? 8.867 -20.047 -0.181 1 98 25 ILE B CA 1
ATOM 2316 C C . ILE B 1 25 ? 8.281 -19.422 1.087 1 98 25 ILE B C 1
ATOM 2318 O O . ILE B 1 25 ? 9.008 -19.172 2.051 1 98 25 ILE B O 1
ATOM 2322 N N . HIS B 1 26 ? 7.02 -19.219 1.053 1 98.62 26 HIS B N 1
ATOM 2323 C CA . HIS B 1 26 ? 6.355 -18.672 2.23 1 98.62 26 HIS B CA 1
ATOM 2324 C C . HIS B 1 26 ? 6.539 -19.578 3.439 1 98.62 26 HIS B C 1
ATOM 2326 O O . HIS B 1 26 ? 6.488 -20.812 3.311 1 98.62 26 HIS B O 1
ATOM 2332 N N . PRO B 1 27 ? 6.715 -19.031 4.648 1 98 27 PRO B N 1
ATOM 2333 C CA . PRO B 1 27 ? 6.926 -19.844 5.844 1 98 27 PRO B CA 1
ATOM 2334 C C . PRO B 1 27 ? 5.828 -20.891 6.043 1 98 27 PRO B C 1
ATOM 2336 O O . PRO B 1 27 ? 6.094 -21.969 6.566 1 98 27 PRO B O 1
ATOM 2339 N N . SER B 1 28 ? 4.625 -20.609 5.57 1 96.62 28 SER B N 1
ATOM 2340 C CA . SER B 1 28 ? 3.496 -21.531 5.766 1 96.62 28 SER B CA 1
ATOM 2341 C C . SER B 1 28 ? 3.693 -22.828 4.996 1 96.62 28 SER B C 1
ATOM 2343 O O . SER B 1 28 ? 3.035 -23.828 5.277 1 96.62 28 SER B O 1
ATOM 2345 N N . ARG B 1 29 ? 4.59 -22.906 4.051 1 96.94 29 ARG B N 1
ATOM 2346 C CA . ARG B 1 29 ? 4.797 -24.078 3.213 1 96.94 29 ARG B CA 1
ATOM 2347 C C . ARG B 1 29 ? 6.117 -24.766 3.549 1 96.94 29 ARG B C 1
ATOM 2349 O O . ARG B 1 29 ? 6.43 -25.828 2.996 1 96.94 29 ARG B O 1
ATOM 2356 N N . ARG B 1 30 ? 6.855 -24.25 4.469 1 96.69 30 ARG B N 1
ATOM 2357 C CA . ARG B 1 30 ? 8.203 -24.75 4.727 1 96.69 30 ARG B CA 1
ATOM 2358 C C . ARG B 1 30 ? 8.156 -26.141 5.344 1 96.69 30 ARG B C 1
ATOM 2360 O O . ARG B 1 30 ? 9.055 -26.953 5.117 1 96.69 30 ARG B O 1
ATOM 2367 N N . ILE B 1 31 ? 7.105 -26.391 6.094 1 96.94 31 ILE B N 1
ATOM 2368 C CA . ILE B 1 31 ? 6.969 -27.688 6.746 1 96.94 31 ILE B CA 1
ATOM 2369 C C . ILE B 1 31 ? 6.844 -28.797 5.691 1 96.94 31 ILE B C 1
ATOM 2371 O O . ILE B 1 31 ? 7.098 -29.969 5.973 1 96.94 31 ILE B O 1
ATOM 2375 N N . ASP B 1 32 ? 6.484 -28.438 4.473 1 97.88 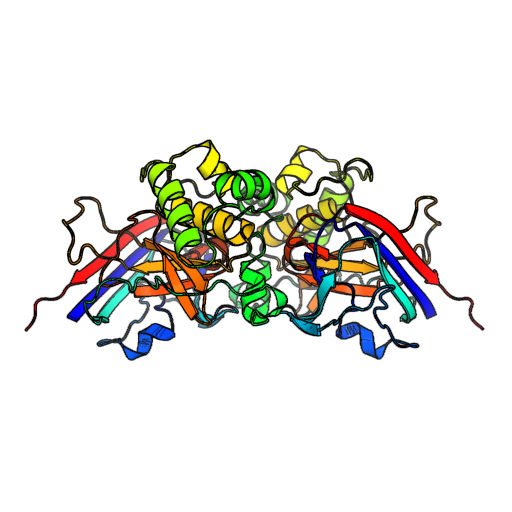32 ASP B N 1
ATOM 2376 C CA . ASP B 1 32 ? 6.234 -29.406 3.404 1 97.88 32 ASP B CA 1
ATOM 2377 C C . ASP B 1 32 ? 7.5 -29.672 2.596 1 97.88 32 ASP B C 1
ATOM 2379 O O . ASP B 1 32 ? 7.508 -30.516 1.702 1 97.88 32 ASP B O 1
ATOM 2383 N N . LEU B 1 33 ? 8.547 -28.938 2.855 1 98.19 33 LEU B N 1
ATOM 2384 C CA . LEU B 1 33 ? 9.781 -29.094 2.092 1 98.19 33 LEU B CA 1
ATOM 2385 C C . LEU B 1 33 ? 10.398 -30.469 2.332 1 98.19 33 LEU B C 1
ATOM 2387 O O . LEU B 1 33 ? 10.547 -30.891 3.48 1 98.19 33 LEU B O 1
ATOM 2391 N N . LEU B 1 34 ? 10.719 -31.109 1.263 1 98.06 34 LEU B N 1
ATOM 2392 C CA . LEU B 1 34 ? 11.422 -32.375 1.327 1 98.06 34 LEU B CA 1
ATOM 2393 C C . LEU B 1 34 ? 12.93 -32.188 1.259 1 98.06 34 LEU B C 1
ATOM 2395 O O . LEU B 1 34 ? 13.695 -33.031 1.728 1 98.06 34 LEU B O 1
ATOM 2399 N N . THR B 1 35 ? 13.383 -31.172 0.582 1 98.12 35 THR B N 1
ATOM 2400 C CA . THR B 1 35 ? 14.758 -30.688 0.585 1 98.12 35 THR B CA 1
ATOM 2401 C C . THR B 1 35 ? 14.797 -29.203 0.952 1 98.12 35 THR B C 1
ATOM 2403 O O . THR B 1 35 ? 13.797 -28.484 0.802 1 98.12 35 THR B O 1
ATOM 2406 N N . ASP B 1 36 ? 15.93 -28.75 1.404 1 96.75 36 ASP B N 1
ATOM 2407 C CA . ASP B 1 36 ? 16.047 -27.359 1.794 1 96.75 36 ASP B CA 1
ATOM 2408 C C . ASP B 1 36 ? 15.891 -26.438 0.585 1 96.75 36 ASP B C 1
ATOM 2410 O O . ASP B 1 36 ? 16.375 -26.734 -0.503 1 96.75 36 ASP B O 1
ATOM 2414 N N . GLN B 1 37 ? 15.141 -25.406 0.766 1 97.38 37 GLN B N 1
ATOM 2415 C CA . GLN B 1 37 ? 15.109 -24.328 -0.22 1 97.38 37 GLN B CA 1
ATOM 2416 C C . GLN B 1 37 ? 16.109 -23.234 0.133 1 97.38 37 GLN B C 1
ATOM 2418 O O . GLN B 1 37 ? 15.875 -22.453 1.065 1 97.38 37 GLN B O 1
ATOM 2423 N N . VAL B 1 38 ? 17.188 -23.141 -0.562 1 96.19 38 VAL B N 1
ATOM 2424 C CA . VAL B 1 38 ? 18.266 -22.188 -0.309 1 96.19 38 VAL B CA 1
ATOM 2425 C C . VAL B 1 38 ? 18.531 -21.375 -1.568 1 96.19 38 VAL B C 1
ATOM 2427 O O . VAL B 1 38 ? 18.641 -21.922 -2.666 1 96.19 38 VAL B O 1
ATOM 2430 N N . LEU B 1 39 ? 18.547 -20.062 -1.371 1 97.62 39 LEU B N 1
ATOM 2431 C CA . LEU B 1 39 ? 18.953 -19.219 -2.494 1 97.62 39 LEU B CA 1
ATOM 2432 C C . LEU B 1 39 ? 20.469 -19.297 -2.717 1 97.62 39 LEU B C 1
ATOM 2434 O O . LEU B 1 39 ? 21.25 -19.016 -1.805 1 97.62 39 LEU B O 1
ATOM 2438 N N . GLY B 1 40 ? 20.844 -19.703 -3.871 1 98 40 GLY B N 1
ATOM 2439 C CA . GLY B 1 40 ? 22.234 -19.703 -4.277 1 98 40 GLY B CA 1
ATOM 2440 C C . GLY B 1 40 ? 22.594 -18.516 -5.16 1 98 40 GLY B C 1
ATOM 2441 O O . GLY B 1 40 ? 21.75 -18.047 -5.934 1 98 40 GLY B O 1
ATOM 2442 N N . PHE B 1 41 ? 23.812 -18.016 -5.02 1 97.88 41 PHE B N 1
ATOM 2443 C CA . PHE B 1 41 ? 24.344 -16.938 -5.84 1 97.88 41 PHE B CA 1
ATOM 2444 C C . PHE B 1 41 ? 25.641 -17.359 -6.523 1 97.88 41 PHE B C 1
ATOM 2446 O O . PHE B 1 41 ? 26.469 -18.047 -5.922 1 97.88 41 PHE B O 1
ATOM 2453 N N . ASP B 1 42 ? 25.844 -16.969 -7.75 1 97.56 42 ASP B N 1
ATOM 2454 C CA . ASP B 1 42 ? 27.047 -17.375 -8.461 1 97.56 42 ASP B CA 1
ATOM 2455 C C . ASP B 1 42 ? 28.188 -16.391 -8.234 1 97.56 42 ASP B C 1
ATOM 2457 O O . ASP B 1 42 ? 29.266 -16.531 -8.836 1 97.56 42 ASP B O 1
ATOM 2461 N N . GLN B 1 43 ? 27.953 -15.32 -7.496 1 94.81 43 GLN B N 1
ATOM 2462 C CA . GLN B 1 43 ? 28.938 -14.359 -7.008 1 94.81 43 GLN B CA 1
ATOM 2463 C C . GLN B 1 43 ? 28.953 -14.312 -5.48 1 94.81 43 GLN B C 1
ATOM 2465 O O . GLN B 1 43 ? 27.984 -14.727 -4.836 1 94.81 43 GLN B O 1
ATOM 2470 N N . PRO B 1 44 ? 30.141 -13.945 -5.008 1 93.38 44 PRO B N 1
ATOM 2471 C CA . PRO B 1 44 ? 30.141 -13.758 -3.557 1 93.38 44 PRO B CA 1
ATOM 2472 C C . PRO B 1 44 ? 29.219 -12.633 -3.107 1 93.38 44 PRO B C 1
ATOM 2474 O O . PRO B 1 44 ? 29.438 -11.469 -3.459 1 93.38 44 PRO B O 1
ATOM 2477 N N . ILE B 1 45 ? 28.203 -12.914 -2.471 1 95.12 45 ILE B N 1
ATOM 2478 C CA . ILE B 1 45 ? 27.188 -11.977 -2.02 1 95.12 45 ILE B CA 1
ATOM 2479 C C . ILE B 1 45 ? 26.875 -12.227 -0.548 1 95.12 45 ILE B C 1
ATOM 2481 O O . ILE B 1 45 ? 26.672 -13.367 -0.138 1 95.12 45 ILE B O 1
ATOM 2485 N N . ASP B 1 46 ? 26.984 -11.203 0.211 1 94.25 46 ASP B N 1
ATOM 2486 C CA . ASP B 1 46 ? 26.484 -11.258 1.579 1 94.25 46 ASP B CA 1
ATOM 2487 C C . ASP B 1 46 ? 24.969 -11.039 1.617 1 94.25 46 ASP B C 1
ATOM 2489 O O . ASP B 1 46 ? 24.5 -9.906 1.51 1 94.25 46 ASP B O 1
ATOM 2493 N N . ALA B 1 47 ? 24.188 -12.094 1.793 1 97.25 47 ALA B N 1
ATOM 2494 C CA . ALA B 1 47 ? 22.734 -12.055 1.801 1 97.25 47 ALA B CA 1
ATOM 2495 C C . ALA B 1 47 ? 22.188 -12.023 3.227 1 97.25 47 ALA B C 1
ATOM 2497 O O . ALA B 1 47 ? 22.688 -12.727 4.105 1 97.25 47 ALA B O 1
ATOM 2498 N N . ARG B 1 48 ? 21.266 -11.172 3.486 1 97.31 48 ARG B N 1
ATOM 2499 C CA . ARG B 1 48 ? 20.625 -11.078 4.789 1 97.31 48 ARG B CA 1
ATOM 2500 C C . ARG B 1 48 ? 19.141 -11.398 4.684 1 97.31 48 ARG B C 1
ATOM 2502 O O . ARG B 1 48 ? 18.422 -10.773 3.9 1 97.31 48 ARG B O 1
ATOM 2509 N N . GLU B 1 49 ? 18.703 -12.297 5.496 1 97.31 49 GLU B N 1
ATOM 2510 C CA . GLU B 1 49 ? 17.281 -12.672 5.508 1 97.31 49 GLU B CA 1
ATOM 2511 C C . GLU B 1 49 ? 16.5 -11.82 6.504 1 97.31 49 GLU B C 1
ATOM 2513 O O . GLU B 1 49 ? 17.031 -11.406 7.531 1 97.31 49 GLU B O 1
ATOM 2518 N N . TYR B 1 50 ? 15.258 -11.539 6.203 1 97.94 50 TYR B N 1
ATOM 2519 C CA . TYR B 1 50 ? 14.336 -10.875 7.117 1 97.94 50 TYR B CA 1
ATOM 2520 C C . TYR B 1 50 ? 12.891 -11.25 6.801 1 97.94 50 TYR B C 1
ATOM 2522 O O . TYR B 1 50 ? 12.609 -11.82 5.746 1 97.94 50 TYR B O 1
ATOM 2530 N N . THR B 1 51 ? 12.016 -11.078 7.73 1 98.19 51 THR B N 1
ATOM 2531 C CA . THR B 1 51 ? 10.578 -11.258 7.543 1 98.19 51 THR B CA 1
ATOM 2532 C C . THR B 1 51 ? 9.883 -9.906 7.402 1 98.19 51 THR B C 1
ATOM 2534 O O . THR B 1 51 ? 10.086 -9.008 8.219 1 98.19 51 THR B O 1
ATOM 2537 N N . ASP B 1 52 ? 9.125 -9.734 6.324 1 97.69 52 ASP B N 1
ATOM 2538 C CA . ASP B 1 52 ? 8.453 -8.453 6.152 1 97.69 52 ASP B CA 1
ATOM 2539 C C . ASP B 1 52 ? 7.137 -8.414 6.926 1 97.69 52 ASP B C 1
ATOM 2541 O O . ASP B 1 52 ? 6.82 -9.344 7.672 1 97.69 52 ASP B O 1
ATOM 2545 N N . ALA B 1 53 ? 6.422 -7.324 6.746 1 96.19 53 ALA B N 1
ATOM 2546 C CA . ALA B 1 53 ? 5.238 -7.07 7.566 1 96.19 53 ALA B CA 1
ATOM 2547 C C . ALA B 1 53 ? 4.098 -8.016 7.191 1 96.19 53 ALA B C 1
ATOM 2549 O O . ALA B 1 53 ? 3.113 -8.125 7.922 1 96.19 53 ALA B O 1
ATOM 2550 N N . PHE B 1 54 ? 4.141 -8.703 6.074 1 97.62 54 PHE B N 1
ATOM 2551 C CA . PHE B 1 54 ? 3.104 -9.633 5.645 1 97.62 54 PHE B CA 1
ATOM 2552 C C . PHE B 1 54 ? 3.467 -11.062 6.031 1 97.62 54 PHE B C 1
ATOM 2554 O O . PHE B 1 54 ? 2.719 -12 5.746 1 97.62 54 PHE B O 1
ATOM 2561 N N . GLY B 1 55 ? 4.645 -11.242 6.621 1 97.81 55 GLY B N 1
ATOM 2562 C CA . GLY B 1 55 ? 5.09 -12.555 7.051 1 97.81 55 GLY B CA 1
ATOM 2563 C C . GLY B 1 55 ? 5.891 -13.289 5.996 1 97.81 55 GLY B C 1
ATOM 2564 O O . GLY B 1 55 ? 6.137 -14.492 6.121 1 97.81 55 GLY B O 1
ATOM 2565 N N . ASN B 1 56 ? 6.266 -12.625 4.949 1 98.69 56 ASN B N 1
ATOM 2566 C CA . ASN B 1 56 ? 7.059 -13.242 3.887 1 98.69 56 ASN B CA 1
ATOM 2567 C C . ASN B 1 56 ? 8.531 -13.352 4.277 1 98.69 56 ASN B C 1
ATOM 2569 O O . ASN B 1 56 ? 9.062 -12.469 4.953 1 98.69 56 ASN B O 1
ATOM 2573 N N . ALA B 1 57 ? 9.164 -14.414 3.854 1 98.56 57 ALA B N 1
ATOM 2574 C CA . ALA B 1 57 ? 10.609 -14.555 3.975 1 98.56 57 ALA B CA 1
ATOM 2575 C C . ALA B 1 57 ? 11.336 -13.844 2.836 1 98.56 57 ALA B C 1
ATOM 2577 O O . ALA B 1 57 ? 11.266 -14.273 1.682 1 98.56 57 ALA B O 1
ATOM 2578 N N . CYS B 1 58 ? 12.07 -12.789 3.184 1 98.5 58 CYS B N 1
ATOM 2579 C CA . CYS B 1 58 ? 12.734 -11.953 2.188 1 98.5 58 CYS B CA 1
ATOM 2580 C C . CYS B 1 58 ? 14.25 -12.008 2.354 1 98.5 58 CYS B C 1
ATOM 2582 O O . CYS B 1 58 ? 14.75 -12.477 3.375 1 98.5 58 CYS B O 1
ATOM 2584 N N . THR B 1 59 ? 14.914 -11.641 1.338 1 98.31 59 THR B N 1
ATOM 2585 C CA . THR B 1 59 ? 16.359 -11.547 1.339 1 98.31 59 THR B CA 1
ATOM 2586 C C . THR B 1 59 ? 16.828 -10.203 0.783 1 98.31 59 THR B C 1
ATOM 2588 O O . THR B 1 59 ? 16.25 -9.695 -0.182 1 98.31 59 THR B O 1
ATOM 2591 N N . ARG B 1 60 ? 17.734 -9.586 1.4 1 98.12 60 ARG B N 1
ATOM 2592 C CA . ARG B 1 60 ? 18.328 -8.367 0.857 1 98.12 60 ARG B CA 1
ATOM 2593 C C . ARG B 1 60 ? 19.797 -8.586 0.516 1 98.12 60 ARG B C 1
ATOM 2595 O O . ARG B 1 60 ? 20.531 -9.242 1.266 1 98.12 60 ARG B O 1
ATOM 2602 N N . ILE B 1 61 ? 20.219 -8.109 -0.579 1 98.25 61 ILE B N 1
ATOM 2603 C CA . ILE B 1 61 ? 21.594 -8.266 -1.055 1 98.25 61 ILE B CA 1
ATOM 2604 C C . ILE B 1 61 ? 22.078 -6.961 -1.678 1 98.25 61 ILE B C 1
ATOM 2606 O O . ILE B 1 61 ? 21.297 -6.016 -1.835 1 98.25 61 ILE B O 1
ATOM 2610 N N . VAL B 1 62 ? 23.359 -6.891 -1.928 1 98.38 62 VAL B N 1
ATOM 2611 C CA . VAL B 1 62 ? 23.953 -5.965 -2.885 1 98.38 62 VAL B CA 1
ATOM 2612 C C . VAL B 1 62 ? 24.625 -6.746 -4.02 1 98.38 62 VAL B C 1
ATOM 2614 O O . VAL B 1 62 ? 25.656 -7.375 -3.822 1 98.38 62 VAL B O 1
ATOM 2617 N N . ALA B 1 63 ? 23.953 -6.762 -5.141 1 98.06 63 ALA B N 1
ATOM 2618 C CA . ALA B 1 63 ? 24.547 -7.441 -6.293 1 98.06 63 ALA B CA 1
ATOM 2619 C C . ALA B 1 63 ? 25.797 -6.703 -6.781 1 98.06 63 ALA B C 1
ATOM 2621 O O . ALA B 1 63 ? 25.75 -5.496 -7.016 1 98.06 63 ALA B O 1
ATOM 2622 N N . PRO B 1 64 ? 26.906 -7.383 -6.938 1 97.88 64 PRO B N 1
ATOM 2623 C CA . PRO B 1 64 ? 28.094 -6.73 -7.477 1 97.88 64 PRO B CA 1
ATOM 2624 C C . PRO B 1 64 ? 27.969 -6.406 -8.961 1 97.88 64 PRO B C 1
ATOM 2626 O O . PRO B 1 64 ? 27.031 -6.863 -9.625 1 97.88 64 PRO B O 1
ATOM 2629 N N . PRO B 1 65 ? 28.938 -5.508 -9.453 1 97.56 65 PRO B N 1
ATOM 2630 C CA . PRO B 1 65 ? 28.922 -5.258 -10.898 1 97.56 65 PRO B CA 1
ATOM 2631 C C . PRO B 1 65 ? 29.078 -6.535 -11.719 1 97.56 65 PRO B C 1
ATOM 2633 O O . PRO B 1 65 ? 29.828 -7.434 -11.328 1 97.56 65 PRO B O 1
ATOM 2636 N N . GLY B 1 66 ? 28.359 -6.578 -12.82 1 97.56 66 GLY B N 1
ATOM 2637 C CA . GLY B 1 66 ? 28.375 -7.75 -13.68 1 97.56 66 GLY B CA 1
ATOM 2638 C C . GLY B 1 66 ? 27.125 -8.602 -13.555 1 97.56 66 GLY B C 1
ATOM 2639 O O . GLY B 1 66 ? 26.094 -8.125 -13.078 1 97.56 66 GLY B O 1
ATOM 2640 N N . LEU B 1 67 ? 27.219 -9.789 -14.094 1 98 67 LEU B N 1
ATOM 2641 C CA . LEU B 1 67 ? 26.078 -10.703 -14.078 1 98 67 LEU B CA 1
ATOM 2642 C C . LEU B 1 67 ? 26.016 -11.477 -12.766 1 98 67 LEU B C 1
ATOM 2644 O O . LEU B 1 67 ? 27 -12.094 -12.359 1 98 67 LEU B O 1
ATOM 2648 N N . THR B 1 68 ? 24.938 -11.398 -12.055 1 97.75 68 THR B N 1
ATOM 2649 C CA . THR B 1 68 ? 24.641 -12.219 -10.883 1 97.75 68 THR B CA 1
ATOM 2650 C C . THR B 1 68 ? 23.469 -13.164 -11.172 1 97.75 68 THR B C 1
ATOM 2652 O O . THR B 1 68 ? 22.406 -12.727 -11.602 1 97.75 68 THR B O 1
ATOM 2655 N N . THR B 1 69 ? 23.641 -14.414 -11.008 1 98.25 69 THR B N 1
ATOM 2656 C CA . THR B 1 69 ? 22.578 -15.391 -11.117 1 98.25 69 THR B CA 1
ATOM 2657 C C . THR B 1 69 ? 22.109 -15.852 -9.742 1 98.25 69 THR B C 1
ATOM 2659 O O . THR B 1 69 ? 22.938 -16.219 -8.891 1 98.25 69 THR B O 1
ATOM 2662 N N . ILE B 1 70 ? 20.844 -15.758 -9.492 1 98.56 70 ILE B N 1
ATOM 2663 C CA . ILE B 1 70 ? 20.188 -16.266 -8.297 1 98.56 70 ILE B CA 1
ATOM 2664 C C . ILE B 1 70 ? 19.422 -17.547 -8.625 1 98.56 70 ILE B C 1
ATOM 2666 O O . ILE B 1 70 ? 18.656 -17.594 -9.586 1 98.56 70 ILE B O 1
ATOM 2670 N N . ALA B 1 71 ? 19.672 -18.609 -7.887 1 98.5 71 ALA B N 1
ATOM 2671 C CA . ALA B 1 71 ? 19.047 -19.875 -8.25 1 98.5 71 ALA B CA 1
ATOM 2672 C C . ALA B 1 71 ? 18.672 -20.688 -7.008 1 98.5 71 ALA B C 1
ATOM 2674 O O . ALA B 1 71 ? 19.219 -20.469 -5.93 1 98.5 71 ALA B O 1
ATOM 2675 N N . THR B 1 72 ? 17.719 -21.484 -7.125 1 98.44 72 THR B N 1
ATOM 2676 C CA . THR B 1 72 ? 17.344 -22.484 -6.133 1 98.44 72 THR B CA 1
ATOM 2677 C C . THR B 1 72 ? 16.703 -23.688 -6.801 1 98.44 72 THR B C 1
ATOM 2679 O O . THR B 1 72 ? 16.234 -23.609 -7.938 1 98.44 72 THR B O 1
ATOM 2682 N N . ASP B 1 73 ? 16.797 -24.781 -6.281 1 98.12 73 ASP B N 1
ATOM 2683 C CA . ASP B 1 73 ? 16.172 -26.047 -6.652 1 98.12 73 ASP B CA 1
ATOM 2684 C C . ASP B 1 73 ? 15.797 -26.859 -5.418 1 98.12 73 ASP B C 1
ATOM 2686 O O . ASP B 1 73 ? 16.641 -27.094 -4.543 1 98.12 73 ASP B O 1
ATOM 2690 N N . PHE B 1 74 ? 14.562 -27.219 -5.363 1 98.5 74 PHE B N 1
ATOM 2691 C CA . PHE B 1 74 ? 14.133 -27.938 -4.168 1 98.5 74 PHE B CA 1
ATOM 2692 C C . PHE B 1 74 ? 12.961 -28.859 -4.484 1 98.5 74 PHE B C 1
ATOM 2694 O O . PHE B 1 74 ? 12.352 -28.766 -5.551 1 98.5 74 PHE B O 1
ATOM 2701 N N . GLU B 1 75 ? 12.711 -29.797 -3.633 1 98.56 75 GLU B N 1
ATOM 2702 C CA . GLU B 1 75 ? 11.547 -30.688 -3.678 1 98.56 75 GLU B CA 1
ATOM 2703 C C . GLU B 1 75 ? 10.578 -30.391 -2.535 1 98.56 75 GLU B C 1
ATOM 2705 O O . GLU B 1 75 ? 11.008 -30.094 -1.415 1 98.56 75 GLU B O 1
ATOM 2710 N N . ILE B 1 76 ? 9.32 -30.484 -2.83 1 98.44 76 ILE B N 1
ATOM 2711 C CA . ILE B 1 76 ? 8.312 -30.156 -1.831 1 98.44 76 ILE B CA 1
ATOM 2712 C C . ILE B 1 76 ? 7.125 -31.109 -1.953 1 98.44 76 ILE B C 1
ATOM 2714 O O . ILE B 1 76 ? 6.754 -31.5 -3.059 1 98.44 76 ILE B O 1
ATOM 2718 N N . TYR B 1 77 ? 6.617 -31.422 -0.801 1 98.06 77 TYR B N 1
ATOM 2719 C CA . TYR B 1 77 ? 5.418 -32.25 -0.769 1 98.06 77 TYR B CA 1
ATOM 2720 C C . TYR B 1 77 ? 4.168 -31.406 -1.014 1 98.06 77 TYR B C 1
ATOM 2722 O O . TYR B 1 77 ? 4.062 -30.281 -0.523 1 98.06 77 TYR B O 1
ATOM 2730 N N . ASP B 1 78 ? 3.27 -31.906 -1.772 1 97.12 78 ASP B N 1
ATOM 2731 C CA . ASP B 1 78 ? 1.948 -31.328 -1.991 1 97.12 78 ASP B CA 1
ATOM 2732 C C . ASP B 1 78 ? 0.858 -32.406 -1.896 1 97.12 78 ASP B C 1
ATOM 2734 O O . ASP B 1 78 ? 1.09 -33.562 -2.23 1 97.12 78 ASP B O 1
ATOM 2738 N N . SER B 1 79 ? -0.32 -32.031 -1.433 1 95.31 79 SER B N 1
ATOM 2739 C CA . SER B 1 79 ? -1.408 -32.969 -1.236 1 95.31 79 SER B CA 1
ATOM 2740 C C . SER B 1 79 ? -1.822 -33.625 -2.555 1 95.31 79 SER B C 1
ATOM 2742 O O .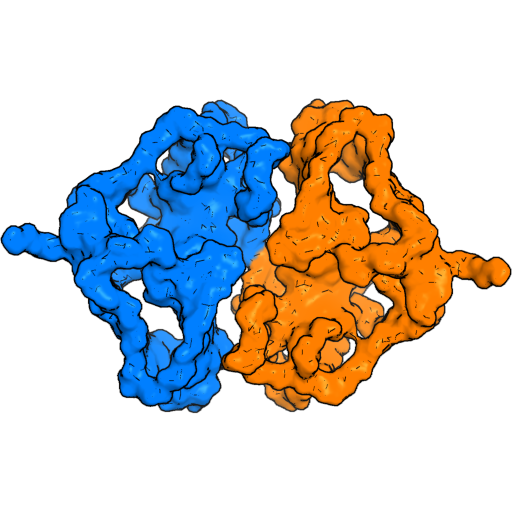 SER B 1 79 ? -2.385 -34.719 -2.564 1 95.31 79 SER B O 1
ATOM 2744 N N . GLY B 1 80 ? -1.613 -32.938 -3.646 1 95.75 80 GLY B N 1
ATOM 2745 C CA . GLY B 1 80 ? -2.055 -33.406 -4.945 1 95.75 80 GLY B CA 1
ATOM 2746 C C . GLY B 1 80 ? -3.529 -33.156 -5.207 1 95.75 80 GLY B C 1
ATOM 2747 O O . GLY B 1 80 ? -4.062 -33.594 -6.23 1 95.75 80 GLY B O 1
ATOM 2748 N N . LEU B 1 81 ? -4.188 -32.5 -4.312 1 97.06 81 LEU B N 1
ATOM 2749 C CA . LEU B 1 81 ? -5.598 -32.156 -4.473 1 97.06 81 LEU B CA 1
ATOM 2750 C C . LEU B 1 81 ? -5.754 -30.797 -5.109 1 97.06 81 LEU B C 1
ATOM 2752 O O . LEU B 1 81 ? -4.906 -29.922 -4.922 1 97.06 81 LEU B O 1
ATOM 2756 N N . PRO B 1 82 ? -6.816 -30.625 -5.922 1 97.38 82 PRO B N 1
ATOM 2757 C CA . PRO B 1 82 ? -7.07 -29.297 -6.477 1 97.38 82 PRO B CA 1
ATOM 2758 C C . PRO B 1 82 ? -7.395 -28.266 -5.398 1 97.38 82 PRO B C 1
ATOM 2760 O O . PRO B 1 82 ? -7.73 -28.625 -4.27 1 97.38 82 PRO B O 1
ATOM 2763 N N . ASP B 1 83 ? -7.289 -26.969 -5.738 1 97.19 83 ASP B N 1
ATOM 2764 C CA . ASP B 1 83 ? -7.711 -25.875 -4.859 1 97.19 83 ASP B CA 1
ATOM 2765 C C . ASP B 1 83 ? -9.109 -26.141 -4.297 1 97.19 83 ASP B C 1
ATOM 2767 O O . ASP B 1 83 ? -9.992 -26.625 -5.008 1 97.19 83 ASP B O 1
ATOM 2771 N N . VAL B 1 84 ? -9.281 -25.844 -3.066 1 96.31 84 VAL B N 1
ATOM 2772 C CA . VAL B 1 84 ? -10.57 -26.016 -2.408 1 96.31 84 VAL B CA 1
ATOM 2773 C C . VAL B 1 84 ? -11.539 -24.938 -2.871 1 96.31 84 VAL B C 1
ATOM 2775 O O . VAL B 1 84 ? -11.164 -23.766 -3 1 96.31 84 VAL B O 1
ATOM 2778 N N . ILE B 1 85 ? -12.75 -25.312 -3.143 1 97.19 85 ILE B N 1
ATOM 2779 C CA . ILE B 1 85 ? -13.836 -24.375 -3.42 1 97.19 85 ILE B CA 1
ATOM 2780 C C . ILE B 1 85 ? -14.719 -24.234 -2.186 1 97.19 85 ILE B C 1
ATOM 2782 O O . ILE B 1 85 ? -15.453 -25.156 -1.828 1 97.19 85 ILE B O 1
ATOM 2786 N N . PRO B 1 86 ? -14.672 -23.109 -1.579 1 96.81 86 PRO B N 1
ATOM 2787 C CA . PRO B 1 86 ? -15.445 -22.938 -0.346 1 96.81 86 PRO B CA 1
ATOM 2788 C C . PRO B 1 86 ? -16.844 -22.391 -0.6 1 96.81 86 PRO B C 1
ATOM 2790 O O . PRO B 1 86 ? -17.172 -21.281 -0.157 1 96.81 86 PRO B O 1
ATOM 2793 N N . ASP B 1 87 ? -17.734 -23.109 -1.12 1 94.5 87 ASP B N 1
ATOM 2794 C CA . ASP B 1 87 ? -19.031 -22.703 -1.621 1 94.5 87 ASP B CA 1
ATOM 2795 C C . ASP B 1 87 ? -19.859 -22.047 -0.515 1 94.5 87 ASP B C 1
ATOM 2797 O O . ASP B 1 87 ? -20.672 -21.156 -0.779 1 94.5 87 ASP B O 1
ATOM 2801 N N . ASP B 1 88 ? -19.625 -22.422 0.741 1 95.5 88 ASP B N 1
ATOM 2802 C CA . ASP B 1 88 ? -20.469 -21.938 1.828 1 95.5 88 ASP B CA 1
ATOM 2803 C C . ASP B 1 88 ? -19.75 -20.859 2.648 1 95.5 88 ASP B C 1
ATOM 2805 O O . ASP B 1 88 ? -20.25 -20.438 3.691 1 95.5 88 ASP B O 1
ATOM 2809 N N . ALA B 1 89 ? -18.609 -20.438 2.178 1 97.62 89 ALA B N 1
ATOM 2810 C CA . ALA B 1 89 ? -17.844 -19.453 2.949 1 97.62 89 ALA B CA 1
ATOM 2811 C C . ALA B 1 89 ? -18.578 -18.125 3 1 97.62 89 ALA B C 1
ATOM 2813 O O . ALA B 1 89 ? -18.922 -17.547 1.96 1 97.62 89 ALA B O 1
ATOM 2814 N N . ILE B 1 90 ? -18.734 -17.578 4.168 1 97.62 90 ILE B N 1
ATOM 2815 C CA . ILE B 1 90 ? -19.562 -16.406 4.371 1 97.62 90 ILE B CA 1
ATOM 2816 C C . ILE B 1 90 ? -18.703 -15.141 4.281 1 97.62 90 ILE B C 1
ATOM 2818 O O . ILE B 1 90 ? -17.547 -15.141 4.719 1 97.62 90 ILE B O 1
ATOM 2822 N N . GLN B 1 91 ? -19.219 -14.117 3.725 1 98.44 91 GLN B N 1
ATOM 2823 C CA . GLN B 1 91 ? -18.625 -12.781 3.758 1 98.44 91 GLN B CA 1
ATOM 2824 C C . GLN B 1 91 ? -18.953 -12.07 5.062 1 98.44 91 GLN B C 1
ATOM 2826 O O . GLN B 1 91 ? -20.125 -11.852 5.379 1 98.44 91 GLN B O 1
ATOM 2831 N N . HIS B 1 92 ? -17.969 -11.688 5.828 1 97.88 92 HIS B N 1
ATOM 2832 C CA . HIS B 1 92 ? -18.172 -11.023 7.113 1 97.88 92 HIS B CA 1
ATOM 2833 C C . HIS B 1 92 ? -18.547 -9.555 6.926 1 97.88 92 HIS B C 1
ATOM 2835 O O . HIS B 1 92 ? -18.078 -8.914 5.98 1 97.88 92 HIS B O 1
ATOM 2841 N N . ASP B 1 93 ? -19.344 -9.086 7.883 1 96.81 93 ASP B N 1
ATOM 2842 C CA . ASP B 1 93 ? -19.438 -7.637 8.016 1 96.81 93 ASP B CA 1
ATOM 2843 C C . ASP B 1 93 ? -18.078 -7.027 8.352 1 96.81 93 ASP B C 1
ATOM 2845 O O . ASP B 1 93 ? -17.281 -7.641 9.07 1 96.81 93 ASP B O 1
ATOM 2849 N N . ILE B 1 94 ? -17.891 -5.801 7.883 1 97.31 94 ILE B N 1
ATOM 2850 C CA . ILE B 1 94 ? -16.625 -5.125 8.117 1 97.31 94 ILE B CA 1
ATOM 2851 C C . ILE B 1 94 ? -16.328 -5.066 9.609 1 97.31 94 ILE B C 1
ATOM 2853 O O . ILE B 1 94 ? -15.203 -5.305 10.039 1 97.31 94 ILE B O 1
ATOM 2857 N N . LYS B 1 95 ? -17.312 -4.77 10.414 1 95.19 95 LYS B N 1
ATOM 2858 C CA . LYS B 1 95 ? -17.141 -4.613 11.859 1 95.19 95 LYS B CA 1
ATOM 2859 C C . LYS B 1 95 ? -16.672 -5.914 12.508 1 95.19 95 LYS B C 1
ATOM 2861 O O . LYS B 1 95 ? -16.141 -5.906 13.609 1 95.19 95 LYS B O 1
ATOM 2866 N N . ASP B 1 96 ? -16.875 -7.031 11.867 1 96.94 96 ASP B N 1
ATOM 2867 C CA . ASP B 1 96 ? -16.594 -8.336 12.461 1 96.94 96 ASP B CA 1
ATOM 2868 C C . ASP B 1 96 ? -15.25 -8.875 11.961 1 96.94 96 ASP B C 1
ATOM 2870 O O . ASP B 1 96 ? -14.789 -9.93 12.422 1 96.94 96 ASP B O 1
ATOM 2874 N N . LEU B 1 97 ? -14.609 -8.18 11.031 1 98.44 97 LEU B N 1
ATOM 2875 C CA . LEU B 1 97 ? -13.336 -8.625 10.484 1 98.44 97 LEU B CA 1
ATOM 2876 C C . LEU B 1 97 ? -12.211 -8.445 11.5 1 98.44 97 LEU B C 1
ATOM 2878 O O . LEU B 1 97 ? -12.203 -7.473 12.258 1 98.44 97 LEU B O 1
ATOM 2882 N N . PRO B 1 98 ? -11.273 -9.438 11.531 1 98.25 98 PRO B N 1
ATOM 2883 C CA . PRO B 1 98 ? -10.07 -9.164 12.32 1 98.25 98 PRO B CA 1
ATOM 2884 C C . PRO B 1 98 ? -9.336 -7.902 11.859 1 98.25 98 PRO B C 1
ATOM 2886 O O . PRO B 1 98 ? -9.336 -7.586 10.672 1 98.25 98 PRO B O 1
ATOM 2889 N N . ASN B 1 99 ? -8.68 -7.184 12.789 1 97.94 99 ASN B N 1
ATOM 2890 C CA . ASN B 1 99 ? -8 -5.926 12.492 1 97.94 99 ASN B CA 1
ATOM 2891 C C . ASN B 1 99 ? -6.949 -6.105 11.398 1 97.94 99 ASN B C 1
ATOM 2893 O O . ASN B 1 99 ? -6.797 -5.242 10.531 1 97.94 99 ASN B O 1
ATOM 2897 N N . GLU B 1 100 ? -6.273 -7.223 11.391 1 97.12 100 GLU B N 1
ATOM 2898 C CA . GLU B 1 100 ? -5.109 -7.43 10.531 1 97.12 100 GLU B CA 1
ATOM 2899 C C . GLU B 1 100 ? -5.523 -7.625 9.078 1 97.12 100 GLU B C 1
ATOM 2901 O O . GLU B 1 100 ? -4.688 -7.566 8.172 1 97.12 100 GLU B O 1
ATOM 2906 N N . VAL B 1 101 ? -6.84 -7.867 8.805 1 98.06 101 VAL B N 1
ATOM 2907 C CA . VAL B 1 101 ? -7.273 -8.125 7.438 1 98.06 101 VAL B CA 1
ATOM 2908 C C . VAL B 1 101 ? -7.793 -6.84 6.805 1 98.06 101 VAL B C 1
ATOM 2910 O O . VAL B 1 101 ? -7.977 -6.766 5.586 1 98.06 101 VAL B O 1
ATOM 2913 N N . LEU B 1 102 ? -8.039 -5.793 7.613 1 98.5 102 LEU B N 1
ATOM 2914 C CA . LEU B 1 102 ? -8.688 -4.57 7.16 1 98.5 102 LEU B CA 1
ATOM 2915 C C . LEU B 1 102 ? -7.863 -3.879 6.082 1 98.5 102 LEU B C 1
ATOM 2917 O O . LEU B 1 102 ? -8.414 -3.25 5.176 1 98.5 102 LEU B O 1
ATOM 2921 N N . VAL B 1 103 ? -6.504 -4.051 6.141 1 98.38 103 VAL B N 1
ATOM 2922 C CA . VAL B 1 103 ? -5.613 -3.387 5.191 1 98.38 103 VAL B CA 1
ATOM 2923 C C . VAL B 1 103 ? -5.879 -3.912 3.783 1 98.38 103 VAL B C 1
ATOM 2925 O O . VAL B 1 103 ? -5.676 -3.197 2.799 1 98.38 103 VAL B O 1
ATOM 2928 N N . PHE B 1 104 ? -6.449 -5.086 3.66 1 98.88 104 PHE B N 1
ATOM 2929 C CA . PHE B 1 104 ? -6.672 -5.73 2.371 1 98.88 104 PHE B CA 1
ATOM 2930 C C . PHE B 1 104 ? -8.023 -5.336 1.794 1 98.88 104 PHE B C 1
ATOM 2932 O O . PHE B 1 104 ? -8.5 -5.953 0.838 1 98.88 104 PHE B O 1
ATOM 2939 N N . LEU B 1 105 ? -8.68 -4.375 2.404 1 98.81 105 LEU B N 1
ATOM 2940 C CA . LEU B 1 105 ? -9.859 -3.73 1.836 1 98.81 105 LEU B CA 1
ATOM 2941 C C . LEU B 1 105 ? -9.477 -2.449 1.102 1 98.81 105 LEU B C 1
ATOM 2943 O O . LEU B 1 105 ? -10.273 -1.905 0.337 1 98.81 105 LEU B O 1
ATOM 2947 N N . LEU B 1 106 ? -8.266 -1.94 1.354 1 98.69 106 LEU B N 1
ATOM 2948 C CA . LEU B 1 106 ? -7.859 -0.619 0.889 1 98.69 106 LEU B CA 1
ATOM 2949 C C . LEU B 1 106 ? -7.242 -0.7 -0.503 1 98.69 106 LEU B C 1
ATOM 2951 O O . LEU B 1 106 ? -6.758 -1.756 -0.911 1 98.69 106 LEU B O 1
ATOM 2955 N N . GLY B 1 107 ? -7.316 0.464 -1.212 1 98.56 107 GLY B N 1
ATOM 2956 C CA . GLY B 1 107 ? -6.578 0.546 -2.463 1 98.56 107 GLY B CA 1
ATOM 2957 C C . GLY B 1 107 ? -5.074 0.444 -2.277 1 98.56 107 GLY B C 1
ATOM 2958 O O . GLY B 1 107 ? -4.559 0.722 -1.194 1 98.56 107 GLY B O 1
ATOM 2959 N N . SER B 1 108 ? -4.395 0.033 -3.279 1 98.69 108 SER B N 1
ATOM 2960 C CA . SER B 1 108 ? -2.939 -0.073 -3.303 1 98.69 108 SER B CA 1
ATOM 2961 C C . SER B 1 108 ? -2.381 0.287 -4.676 1 98.69 108 SER B C 1
ATOM 2963 O O . SER B 1 108 ? -3.133 0.67 -5.574 1 98.69 108 SER B O 1
ATOM 2965 N N . ARG B 1 109 ? -1.117 0.181 -4.914 1 98.69 109 ARG B N 1
ATOM 2966 C CA . ARG B 1 109 ? -0.448 0.73 -6.09 1 98.69 109 ARG B CA 1
ATOM 2967 C C . ARG B 1 109 ? -1.139 0.282 -7.371 1 98.69 109 ARG B C 1
ATOM 2969 O O . ARG B 1 109 ? -1.399 1.097 -8.258 1 98.69 109 ARG B O 1
ATOM 2976 N N . TYR B 1 110 ? -1.383 -1.054 -7.457 1 98.75 110 TYR B N 1
ATOM 2977 C CA . TYR B 1 110 ? -1.928 -1.581 -8.703 1 98.75 110 TYR B CA 1
ATOM 2978 C C . TYR B 1 110 ? -3.412 -1.897 -8.562 1 98.75 110 TYR B C 1
ATOM 2980 O O . TYR B 1 110 ? -4.086 -2.199 -9.547 1 98.75 110 TYR B O 1
ATOM 29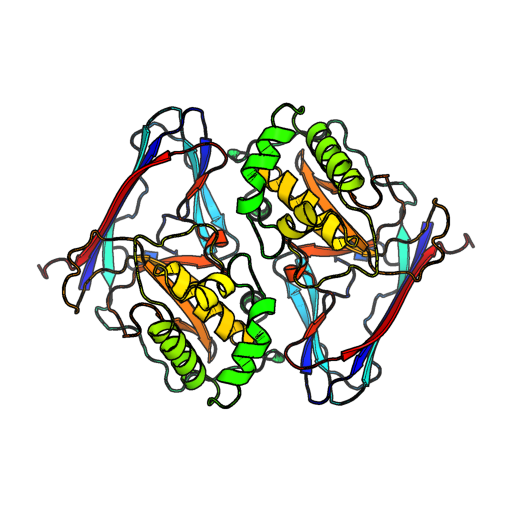88 N N . CYS B 1 111 ? -3.895 -1.875 -7.355 1 98.88 111 CYS B N 1
ATOM 2989 C CA . CYS B 1 111 ? -5.305 -2.143 -7.094 1 98.88 111 CYS B CA 1
ATOM 2990 C C . CYS B 1 111 ? -6.043 -0.861 -6.727 1 98.88 111 CYS B C 1
ATOM 2992 O O . CYS B 1 111 ? -6.387 -0.646 -5.562 1 98.88 111 CYS B O 1
ATOM 2994 N N . ASP B 1 112 ? -6.34 -0.107 -7.707 1 98.62 112 ASP B N 1
ATOM 2995 C CA . ASP B 1 112 ? -6.918 1.223 -7.543 1 98.62 112 ASP B CA 1
ATOM 2996 C C . ASP B 1 112 ? -8.438 1.147 -7.406 1 98.62 112 ASP B C 1
ATOM 2998 O O . ASP B 1 112 ? -9.164 1.538 -8.32 1 98.62 112 ASP B O 1
ATOM 3002 N N . THR B 1 113 ? -8.93 0.883 -6.273 1 98.56 113 THR B N 1
ATOM 3003 C CA . THR B 1 113 ? -10.336 0.648 -5.965 1 98.56 113 THR B CA 1
ATOM 3004 C C . THR B 1 113 ? -11.172 1.887 -6.277 1 98.56 113 THR B C 1
ATOM 3006 O O . THR B 1 113 ? -12.312 1.773 -6.727 1 98.56 113 THR B O 1
ATOM 3009 N N . ASP B 1 114 ? -10.578 3.068 -6.059 1 96.94 114 ASP B N 1
ATOM 3010 C CA . ASP B 1 114 ? -11.289 4.332 -6.246 1 96.94 114 ASP B CA 1
ATOM 3011 C C . ASP B 1 114 ? -11.727 4.508 -7.699 1 96.94 114 ASP B C 1
ATOM 3013 O O . ASP B 1 114 ? -12.703 5.199 -7.98 1 96.94 114 ASP B O 1
ATOM 3017 N N . ARG B 1 115 ? -11.086 3.855 -8.586 1 98 115 ARG B N 1
ATOM 3018 C CA . ARG B 1 115 ? -11.383 3.998 -10.008 1 98 115 ARG B CA 1
ATOM 3019 C C . ARG B 1 115 ? -12.383 2.943 -10.469 1 98 115 ARG B C 1
ATOM 3021 O O . ARG B 1 115 ? -12.961 3.057 -11.547 1 98 115 ARG B O 1
ATOM 3028 N N . LEU B 1 116 ? -12.688 1.942 -9.617 1 98.69 116 LEU B N 1
ATOM 3029 C CA . LEU B 1 116 ? -13.477 0.824 -10.117 1 98.69 116 LEU B CA 1
ATOM 3030 C C . LEU B 1 116 ? -14.68 0.565 -9.211 1 98.69 116 LEU B C 1
ATOM 3032 O O . LEU B 1 116 ? -15.484 -0.327 -9.484 1 98.69 116 LEU B O 1
ATOM 3036 N N . ALA B 1 117 ? -14.828 1.335 -8.148 1 98.06 117 ALA B N 1
ATOM 3037 C CA . ALA B 1 117 ? -15.875 1.099 -7.152 1 98.06 117 ALA B CA 1
ATOM 3038 C C . ALA B 1 117 ? -17.266 1.177 -7.781 1 98.06 117 ALA B C 1
ATOM 3040 O O . ALA B 1 117 ? -18.094 0.289 -7.574 1 98.06 117 ALA B O 1
ATOM 3041 N N . ASP B 1 118 ? -17.547 2.238 -8.547 1 97.5 118 ASP B N 1
ATOM 3042 C CA . ASP B 1 118 ? -18.859 2.412 -9.164 1 97.5 118 ASP B CA 1
ATOM 3043 C C . ASP B 1 118 ? -19.203 1.242 -10.086 1 97.5 118 ASP B C 1
ATOM 3045 O O . ASP B 1 118 ? -20.312 0.708 -10.047 1 97.5 118 ASP B O 1
ATOM 3049 N N . PHE B 1 119 ? -18.25 0.908 -10.898 1 98.75 119 PHE B N 1
ATOM 3050 C CA . PHE B 1 119 ? -18.453 -0.227 -11.789 1 98.75 119 PHE B CA 1
ATOM 3051 C C . PHE B 1 119 ? -18.75 -1.496 -11 1 98.75 119 PHE B C 1
ATOM 3053 O O . PHE B 1 119 ? -19.656 -2.246 -11.336 1 98.75 119 PHE B O 1
ATOM 3060 N N . ALA B 1 120 ? -17.891 -1.804 -9.977 1 98.81 120 ALA B N 1
ATOM 3061 C CA . ALA B 1 120 ? -18.031 -3.02 -9.18 1 98.81 120 ALA B CA 1
ATOM 3062 C C . ALA B 1 120 ? -19.422 -3.127 -8.57 1 98.81 120 ALA B C 1
ATOM 3064 O O . ALA B 1 120 ? -20.047 -4.188 -8.625 1 98.81 120 ALA B O 1
ATOM 3065 N N . TRP B 1 121 ? -19.875 -2.084 -8.008 1 97.81 121 TRP B N 1
ATOM 3066 C CA . TRP B 1 121 ? -21.188 -2.107 -7.352 1 97.81 121 TRP B CA 1
ATOM 3067 C C . TRP B 1 121 ? -22.297 -2.281 -8.375 1 97.81 121 TRP B C 1
ATOM 3069 O O . TRP B 1 121 ? -23.266 -3.008 -8.133 1 97.81 121 TRP B O 1
ATOM 3079 N N . ALA B 1 122 ? -22.203 -1.592 -9.492 1 98.25 122 ALA B N 1
ATOM 3080 C CA . ALA B 1 122 ? -23.188 -1.752 -10.555 1 98.25 122 ALA B CA 1
ATOM 3081 C C . ALA B 1 122 ? -23.25 -3.195 -11.047 1 98.25 122 ALA B C 1
ATOM 3083 O O . ALA B 1 122 ? -24.312 -3.717 -11.352 1 98.25 122 ALA B O 1
ATOM 3084 N N . GLN B 1 123 ? -22.109 -3.82 -11.117 1 98.56 123 GLN B N 1
ATOM 3085 C CA . GLN B 1 123 ? -21.984 -5.125 -11.758 1 98.56 123 GLN B CA 1
ATOM 3086 C C . GLN B 1 123 ? -22.297 -6.25 -10.773 1 98.56 123 GLN B C 1
ATOM 3088 O O . GLN B 1 123 ? -22.875 -7.27 -11.148 1 98.56 123 GLN B O 1
ATOM 3093 N N . PHE B 1 124 ? -21.938 -6.051 -9.445 1 98.62 124 PHE B N 1
ATOM 3094 C CA . PHE B 1 124 ? -21.891 -7.238 -8.602 1 98.62 124 PHE B CA 1
ATOM 3095 C C . PHE B 1 124 ? -22.734 -7.055 -7.352 1 98.62 124 PHE B C 1
ATOM 3097 O O . PHE B 1 124 ? -22.844 -7.961 -6.523 1 98.62 124 PHE B O 1
ATOM 3104 N N . SER B 1 125 ? -23.391 -5.93 -7.137 1 96.81 125 SER B N 1
ATOM 3105 C CA . SER B 1 125 ? -24.062 -5.633 -5.883 1 96.81 125 SER B CA 1
ATOM 3106 C C . SER B 1 125 ? -25.203 -6.613 -5.629 1 96.81 125 SER B C 1
ATOM 3108 O O . SER B 1 125 ? -25.594 -6.844 -4.477 1 96.81 125 SER B O 1
ATOM 3110 N N . LEU B 1 126 ? -25.734 -7.27 -6.668 1 97.62 126 LEU B N 1
ATOM 3111 C CA . LEU B 1 126 ? -26.891 -8.141 -6.512 1 97.62 126 LEU B CA 1
ATOM 3112 C C . LEU B 1 126 ? -26.469 -9.602 -6.387 1 97.62 126 LEU B C 1
ATOM 3114 O O . LEU B 1 126 ? -27.297 -10.484 -6.176 1 97.62 126 LEU B O 1
ATOM 3118 N N . THR B 1 127 ? -25.188 -9.852 -6.508 1 98.12 127 THR B N 1
ATOM 3119 C CA . THR B 1 127 ? -24.719 -11.219 -6.328 1 98.12 127 THR B CA 1
ATOM 3120 C C . THR B 1 127 ? -24.844 -11.648 -4.871 1 98.12 127 THR B C 1
ATOM 3122 O O . THR B 1 127 ? -24.688 -10.828 -3.963 1 98.12 127 THR B O 1
ATOM 3125 N N . PRO B 1 128 ? -25.188 -12.961 -4.68 1 97.88 128 PRO B N 1
ATOM 3126 C CA . PRO B 1 128 ? -25.172 -13.422 -3.289 1 97.88 128 PRO B CA 1
ATOM 3127 C C . PRO B 1 128 ? -23.828 -13.203 -2.611 1 97.88 128 PRO B C 1
ATOM 3129 O O . PRO B 1 128 ? -22.781 -13.359 -3.248 1 97.88 128 PRO B O 1
ATOM 3132 N N . LEU B 1 129 ? -23.891 -12.867 -1.315 1 97.81 129 LEU B N 1
ATOM 3133 C CA . LEU B 1 129 ? -22.688 -12.602 -0.546 1 97.81 129 LEU B CA 1
ATOM 3134 C C . LEU B 1 129 ? -21.828 -13.867 -0.415 1 97.81 129 LEU B C 1
ATOM 3136 O O . LEU B 1 129 ? -22.359 -14.977 -0.509 1 97.81 129 LEU B O 1
ATOM 3140 N N . GLY B 1 130 ? -20.547 -13.602 -0.09 1 98.31 130 GLY B N 1
ATOM 3141 C CA . GLY B 1 130 ? -19.656 -14.727 0.148 1 98.31 130 GLY B CA 1
ATOM 3142 C C . GLY B 1 130 ? -19.016 -15.266 -1.121 1 98.31 130 GLY B C 1
ATOM 3143 O O . GLY B 1 130 ? -18.672 -14.492 -2.02 1 98.31 130 GLY B O 1
ATOM 3144 N N . TRP B 1 131 ? -18.844 -16.562 -1.215 1 98.44 131 TRP B N 1
ATOM 3145 C CA . TRP B 1 131 ? -18.109 -17.203 -2.301 1 98.44 131 TRP B CA 1
ATOM 3146 C C . TRP B 1 131 ? -18.797 -16.969 -3.637 1 98.44 131 TRP B C 1
ATOM 3148 O O . TRP B 1 131 ? -18.156 -16.734 -4.656 1 98.44 131 TRP B O 1
ATOM 3158 N N . PRO B 1 132 ? -20.156 -16.953 -3.721 1 98.44 132 PRO B N 1
ATOM 3159 C CA . PRO B 1 132 ? -20.797 -16.719 -5.008 1 98.44 132 PRO B CA 1
ATOM 3160 C C . PRO B 1 132 ? -20.406 -15.383 -5.629 1 98.44 132 PRO B C 1
ATOM 3162 O O . PRO B 1 132 ? -20.25 -15.281 -6.852 1 98.44 132 PRO B O 1
ATOM 3165 N N . ARG B 1 133 ? -20.281 -14.352 -4.762 1 98.69 133 ARG B N 1
ATOM 3166 C CA . ARG B 1 133 ? -19.859 -13.055 -5.27 1 98.69 133 ARG B CA 1
ATOM 3167 C C . ARG B 1 133 ? -18.422 -13.117 -5.781 1 98.69 133 ARG B C 1
ATOM 3169 O O . ARG B 1 133 ? -18.109 -12.57 -6.84 1 98.69 133 ARG B O 1
ATOM 3176 N N . VAL B 1 134 ? -17.5 -13.766 -5.055 1 98.88 134 VAL B N 1
ATOM 3177 C CA . VAL B 1 134 ? -16.109 -13.93 -5.465 1 98.88 134 VAL B CA 1
ATOM 3178 C C . VAL B 1 134 ? -16.047 -14.664 -6.801 1 98.88 134 VAL B C 1
ATOM 3180 O O . VAL B 1 134 ? -15.297 -14.281 -7.691 1 98.88 134 VAL B O 1
ATOM 3183 N N . ARG B 1 135 ? -16.828 -15.703 -6.945 1 98.44 135 ARG B N 1
ATOM 3184 C CA . ARG B 1 135 ? -16.875 -16.469 -8.18 1 98.44 135 ARG B CA 1
ATOM 3185 C C . ARG B 1 135 ? -17.359 -15.609 -9.344 1 98.44 135 ARG B C 1
ATOM 3187 O O . ARG B 1 135 ? -16.812 -15.688 -10.453 1 98.44 135 ARG B O 1
ATOM 3194 N N . ALA B 1 136 ? -18.391 -14.828 -9.078 1 98.81 136 ALA B N 1
ATOM 3195 C CA . ALA B 1 136 ? -18.891 -13.93 -10.117 1 98.81 136 ALA B CA 1
ATOM 3196 C C . ALA B 1 136 ? -17.812 -12.961 -10.578 1 98.81 136 ALA B C 1
ATOM 3198 O O . ALA B 1 136 ? -17.641 -12.727 -11.781 1 98.81 136 ALA B O 1
ATOM 3199 N N . ILE B 1 137 ? -17.078 -12.438 -9.641 1 98.94 137 ILE B N 1
ATOM 3200 C CA . ILE B 1 137 ? -15.992 -11.5 -9.945 1 98.94 137 ILE B CA 1
ATOM 3201 C C . ILE B 1 137 ? -14.898 -12.219 -10.734 1 98.94 137 ILE B C 1
ATOM 3203 O O . ILE B 1 137 ? -14.438 -11.711 -11.766 1 98.94 137 ILE B O 1
ATOM 3207 N N . SER B 1 138 ? -14.484 -13.391 -10.266 1 98.81 138 SER B N 1
ATOM 3208 C CA . SER B 1 138 ? -13.438 -14.156 -10.938 1 98.81 138 SER B CA 1
ATOM 3209 C C . SER B 1 138 ? -13.844 -14.5 -12.367 1 98.81 138 SER B C 1
ATOM 3211 O O . SER B 1 138 ? -13.039 -14.367 -13.289 1 98.81 138 SER B O 1
ATOM 3213 N N . ASN B 1 139 ? -15.07 -14.914 -12.547 1 98.81 139 ASN B N 1
ATOM 3214 C CA . ASN B 1 139 ? -15.578 -15.227 -13.883 1 98.81 139 ASN B CA 1
ATOM 3215 C C . ASN B 1 139 ? -15.539 -14 -14.789 1 98.81 139 ASN B C 1
ATOM 3217 O O . ASN B 1 139 ? -15.125 -14.094 -15.945 1 98.81 139 ASN B O 1
ATOM 3221 N N . PHE B 1 140 ? -16.016 -12.914 -14.297 1 98.94 140 PHE B N 1
ATOM 3222 C CA . PHE B 1 140 ? -16.016 -11.68 -15.078 1 98.94 140 PHE B CA 1
ATOM 3223 C C . PHE B 1 140 ? -14.609 -11.336 -15.547 1 98.94 140 PHE B C 1
ATOM 3225 O O . PHE B 1 140 ? -14.391 -11.062 -16.719 1 98.94 140 PHE B O 1
ATOM 3232 N N . VAL B 1 141 ? -13.656 -11.328 -14.578 1 98.94 141 VAL B N 1
ATOM 3233 C CA . VAL B 1 141 ? -12.281 -10.938 -14.883 1 98.94 141 VAL B CA 1
ATOM 3234 C C . VAL B 1 141 ? -11.688 -11.898 -15.906 1 98.94 141 VAL B C 1
ATOM 3236 O O . VAL B 1 141 ? -11.039 -11.469 -16.859 1 98.94 141 VAL B O 1
ATOM 3239 N N . HIS B 1 142 ? -11.883 -13.203 -15.711 1 98.81 142 HIS B N 1
ATOM 3240 C CA . HIS B 1 142 ? -11.398 -14.227 -16.625 1 98.81 142 HIS B CA 1
ATOM 3241 C C . HIS B 1 142 ? -11.875 -13.961 -18.047 1 98.81 142 HIS B C 1
ATOM 3243 O O . HIS B 1 142 ? -11.102 -14.078 -19 1 98.81 142 HIS B O 1
ATOM 3249 N N . ASP B 1 143 ? -13.102 -13.586 -18.156 1 98.69 143 ASP B N 1
ATOM 3250 C CA . ASP B 1 143 ? -13.703 -13.391 -19.469 1 98.69 143 ASP B CA 1
ATOM 3251 C C . ASP B 1 143 ? -13.336 -12.031 -20.047 1 98.69 143 ASP B C 1
ATOM 3253 O O . ASP B 1 143 ? -13.422 -11.82 -21.266 1 98.69 143 ASP B O 1
ATOM 3257 N N . HIS B 1 144 ? -13 -11.133 -19.203 1 98.75 144 HIS B N 1
ATOM 3258 C CA . HIS B 1 144 ? -12.828 -9.734 -19.578 1 98.75 144 HIS B CA 1
ATOM 3259 C C . HIS B 1 144 ? -11.414 -9.477 -20.094 1 98.75 144 HIS B C 1
ATOM 3261 O O . HIS B 1 144 ? -11.219 -8.648 -21 1 98.75 144 HIS B O 1
ATOM 3267 N N . ILE B 1 145 ? -10.406 -10.078 -19.516 1 98.56 145 ILE B N 1
ATOM 3268 C CA . ILE B 1 145 ? -9.008 -9.883 -19.891 1 98.56 145 ILE B CA 1
ATOM 3269 C C . ILE B 1 145 ? -8.531 -11.055 -20.734 1 98.56 145 ILE B C 1
ATOM 3271 O O . ILE B 1 145 ? -8.766 -12.219 -20.391 1 98.56 145 ILE B O 1
ATOM 3275 N N . VAL B 1 146 ? -7.895 -10.727 -21.844 1 98.12 146 VAL B N 1
ATOM 3276 C CA . VAL B 1 146 ? -7.242 -11.742 -22.656 1 98.12 146 VAL B CA 1
ATOM 3277 C C . VAL B 1 146 ? -5.777 -11.883 -22.25 1 98.12 146 VAL B C 1
ATOM 3279 O O . VAL B 1 146 ? -5.027 -10.906 -22.266 1 98.12 146 VAL B O 1
ATOM 3282 N N . PHE B 1 147 ? -5.461 -13.07 -21.906 1 95.44 147 PHE B N 1
ATOM 3283 C CA . PHE B 1 147 ? -4.078 -13.336 -21.531 1 95.44 147 PHE B CA 1
ATOM 3284 C C . PHE B 1 147 ? -3.146 -13.195 -22.719 1 95.44 147 PHE B C 1
ATOM 3286 O O . PHE B 1 147 ? -3.402 -13.766 -23.781 1 95.44 147 PHE B O 1
ATOM 3293 N N . ASP B 1 148 ? -2.09 -12.414 -22.547 1 93.69 148 ASP B N 1
ATOM 3294 C CA . ASP B 1 148 ? -1.058 -12.234 -23.562 1 93.69 148 ASP B CA 1
ATOM 3295 C C . ASP B 1 148 ? 0.284 -11.883 -22.922 1 93.69 148 ASP B C 1
ATOM 3297 O O . ASP B 1 148 ? 0.487 -10.75 -22.469 1 93.69 148 ASP B O 1
ATOM 3301 N N . TYR B 1 149 ? 1.214 -12.82 -22.953 1 88.81 149 TYR B N 1
ATOM 3302 C CA . TYR B 1 149 ? 2.518 -12.648 -22.312 1 88.81 149 TYR B CA 1
ATOM 3303 C C . TYR B 1 149 ? 3.238 -11.43 -22.891 1 88.81 149 TYR B C 1
ATOM 3305 O O . TYR B 1 149 ? 4.031 -10.789 -22.203 1 88.81 149 TYR B O 1
ATOM 3313 N N . GLN B 1 150 ? 2.961 -11.094 -24.125 1 90.81 150 GLN B N 1
ATOM 3314 C CA . GLN B 1 150 ? 3.631 -9.984 -24.797 1 90.81 150 GLN B CA 1
ATOM 3315 C C . GLN B 1 150 ? 3.072 -8.641 -24.344 1 90.81 150 GLN B C 1
ATOM 3317 O O . GLN B 1 150 ? 3.611 -7.59 -24.688 1 90.81 150 GLN B O 1
ATOM 3322 N N . LYS B 1 151 ? 2.062 -8.742 -23.547 1 91.62 151 LYS B N 1
ATOM 3323 C CA . LYS B 1 151 ? 1.41 -7.52 -23.094 1 91.62 151 LYS B CA 1
ATOM 3324 C C . LYS B 1 151 ? 1.716 -7.238 -21.625 1 91.62 151 LYS B C 1
ATOM 3326 O O . LYS B 1 151 ? 0.968 -6.523 -20.969 1 91.62 151 LYS B O 1
ATOM 3331 N N . ALA B 1 152 ? 2.752 -7.867 -21.188 1 92.69 152 ALA B N 1
ATOM 3332 C CA . ALA B 1 152 ? 3.203 -7.516 -19.844 1 92.69 152 ALA B CA 1
ATOM 3333 C C . ALA B 1 152 ? 3.564 -6.035 -19.75 1 92.69 152 ALA B C 1
ATOM 3335 O O . ALA B 1 152 ? 4.211 -5.492 -20.641 1 92.69 152 ALA B O 1
ATOM 3336 N N . ASP B 1 153 ? 3.088 -5.344 -18.781 1 95.06 153 ASP B N 1
ATOM 3337 C CA . ASP B 1 153 ? 3.303 -3.922 -18.531 1 95.06 153 ASP B CA 1
ATOM 3338 C C . ASP B 1 153 ? 3.5 -3.65 -17.031 1 95.06 153 ASP B C 1
ATOM 3340 O O . ASP B 1 153 ? 2.561 -3.773 -16.25 1 95.06 153 ASP B O 1
ATOM 3344 N N . PRO B 1 154 ? 4.699 -3.215 -16.672 1 94.12 154 PRO B N 1
ATOM 3345 C CA . PRO B 1 154 ? 4.992 -3.023 -15.258 1 94.12 154 PRO B CA 1
ATOM 3346 C C . PRO B 1 154 ? 4.23 -1.848 -14.648 1 94.12 154 PRO B C 1
ATOM 3348 O O . PRO B 1 154 ? 4.219 -1.68 -13.422 1 94.12 154 PRO B O 1
ATOM 3351 N N . LEU B 1 155 ? 3.576 -1.058 -15.469 1 96.31 155 LEU B N 1
ATOM 3352 C CA . LEU B 1 155 ? 2.912 0.135 -14.953 1 96.31 155 LEU B CA 1
ATOM 3353 C C . LEU B 1 155 ? 1.404 -0.081 -14.867 1 96.31 155 LEU B C 1
ATOM 3355 O O . LEU B 1 155 ? 0.697 0.714 -14.242 1 96.31 155 LEU B O 1
ATOM 3359 N N . ARG B 1 156 ? 0.833 -1.17 -15.445 1 97.69 156 ARG B N 1
ATOM 3360 C CA . ARG B 1 156 ? -0.605 -1.35 -15.609 1 97.69 156 ARG B CA 1
ATOM 3361 C C . ARG B 1 156 ? -1.283 -1.625 -14.273 1 97.69 156 ARG B C 1
ATOM 3363 O O . ARG B 1 156 ? -0.932 -2.58 -13.578 1 97.69 156 ARG B O 1
ATOM 3370 N N . SER B 1 157 ? -2.199 -0.77 -13.914 1 98.38 157 SER B N 1
ATOM 3371 C CA . SER B 1 157 ? -3.045 -0.96 -12.742 1 98.38 157 SER B CA 1
ATOM 3372 C C . SER B 1 157 ? -4.262 -1.816 -13.07 1 98.38 157 SER B C 1
ATOM 3374 O O . SER B 1 157 ? -4.465 -2.199 -14.227 1 98.38 157 SER B O 1
ATOM 3376 N N . ALA B 1 158 ? -5.066 -2.111 -12.062 1 98.88 158 ALA B N 1
ATOM 3377 C CA . ALA B 1 158 ? -6.324 -2.832 -12.258 1 98.88 158 ALA B CA 1
ATOM 3378 C C . ALA B 1 158 ? -7.246 -2.078 -13.211 1 98.88 158 ALA B C 1
ATOM 3380 O O . ALA B 1 158 ? -7.844 -2.678 -14.109 1 98.88 158 ALA B O 1
ATOM 3381 N N . HIS B 1 159 ? -7.375 -0.75 -13 1 98.81 159 HIS B N 1
ATOM 3382 C CA . HIS B 1 159 ? -8.203 0.056 -13.891 1 98.81 159 HIS B CA 1
ATOM 3383 C C . HIS B 1 159 ? -7.68 0.011 -15.32 1 98.81 159 HIS B C 1
ATOM 3385 O O . HIS B 1 159 ? -8.461 -0.091 -16.266 1 98.81 159 HIS B O 1
ATOM 3391 N N . GLY B 1 160 ? -6.336 0.133 -15.477 1 98.5 160 GLY B N 1
ATOM 3392 C CA . GLY B 1 160 ? -5.746 -0.02 -16.797 1 98.5 160 GLY B CA 1
ATOM 3393 C C . GLY B 1 160 ? -6.086 -1.347 -17.453 1 98.5 160 GLY B C 1
ATOM 3394 O O . GLY B 1 160 ? -6.422 -1.393 -18.641 1 98.5 160 GLY B O 1
ATOM 3395 N N . GLY B 1 161 ? -5.949 -2.475 -16.656 1 98.62 161 GLY B N 1
ATOM 3396 C CA . GLY B 1 161 ? -6.324 -3.783 -17.172 1 98.62 161 GLY B CA 1
ATOM 3397 C C . GLY B 1 161 ? -7.781 -3.871 -17.578 1 98.62 161 GLY B C 1
ATOM 3398 O O . GLY B 1 161 ? -8.117 -4.492 -18.594 1 98.62 161 GLY B O 1
ATOM 3399 N N . TYR B 1 162 ? -8.602 -3.262 -16.766 1 98.88 162 TYR B N 1
ATOM 3400 C CA . TYR B 1 162 ? -10.031 -3.221 -17.078 1 98.88 162 TYR B CA 1
ATOM 3401 C C . TYR B 1 162 ? -10.281 -2.537 -18.406 1 98.88 162 TYR B C 1
ATOM 3403 O O . TYR B 1 162 ? -11.102 -3.004 -19.219 1 98.88 162 TYR B O 1
ATOM 3411 N N . LEU B 1 163 ? -9.578 -1.456 -18.656 1 98.75 163 LEU B N 1
ATOM 3412 C CA . LEU B 1 163 ? -9.773 -0.683 -19.875 1 98.75 163 LEU B CA 1
ATOM 3413 C C . LEU B 1 163 ? -9.141 -1.383 -21.078 1 98.75 163 LEU B C 1
ATOM 3415 O O . LEU B 1 163 ? -9.734 -1.434 -22.156 1 98.75 163 LEU B O 1
ATOM 3419 N N . GLU B 1 164 ? -7.949 -1.933 -20.906 1 98.31 164 GLU B N 1
ATOM 3420 C CA . GLU B 1 164 ? -7.156 -2.451 -22.016 1 98.31 164 GLU B CA 1
ATOM 3421 C C . GLU B 1 164 ? -7.574 -3.875 -22.375 1 98.31 164 GLU B C 1
ATOM 3423 O O . GLU B 1 164 ? -7.328 -4.336 -23.484 1 98.31 164 GLU B O 1
ATOM 3428 N N . LYS B 1 165 ? -8.094 -4.633 -21.406 1 98.56 165 LYS B N 1
ATOM 3429 C CA . LYS B 1 165 ? -8.688 -5.957 -21.578 1 98.56 165 LYS B CA 1
ATOM 3430 C C . LYS B 1 165 ? -7.652 -6.969 -22.047 1 98.56 165 LYS B C 1
ATOM 3432 O O . LYS B 1 165 ? -7.969 -7.883 -22.812 1 98.56 165 LYS B O 1
ATOM 3437 N N . THR B 1 166 ? -6.41 -6.73 -21.828 1 97.94 166 THR B N 1
ATOM 3438 C CA . THR B 1 166 ? -5.312 -7.648 -22.109 1 97.94 166 THR B CA 1
ATOM 3439 C C . THR B 1 166 ? -4.254 -7.578 -21 1 97.94 166 THR B C 1
ATOM 3441 O O . THR B 1 166 ? -4.121 -6.555 -20.328 1 97.94 166 THR B O 1
ATOM 3444 N N . GLY B 1 167 ? -3.58 -8.703 -20.766 1 97.25 167 GLY B N 1
ATOM 3445 C CA . GLY B 1 167 ? -2.512 -8.695 -19.781 1 97.25 167 GLY B CA 1
ATOM 3446 C C . GLY B 1 167 ? -2.039 -10.086 -19.406 1 97.25 167 GLY B C 1
ATOM 3447 O O . GLY B 1 167 ? -2.25 -11.047 -20.156 1 97.25 167 GLY B O 1
ATOM 3448 N N . VAL B 1 168 ? -1.266 -10.188 -18.359 1 96.94 168 VAL B N 1
ATOM 3449 C CA . VAL B 1 168 ? -0.721 -11.445 -17.859 1 96.94 168 VAL B CA 1
ATOM 3450 C C . VAL B 1 168 ? -1.341 -11.773 -16.5 1 96.94 168 VAL B C 1
ATOM 3452 O O . VAL B 1 168 ? -2.279 -11.102 -16.062 1 96.94 168 VAL B O 1
ATOM 3455 N N . CYS B 1 169 ? -0.906 -12.82 -15.82 1 97.12 169 CYS B N 1
ATOM 3456 C CA . CYS B 1 169 ? -1.516 -13.32 -14.586 1 97.12 169 CYS B CA 1
ATOM 3457 C C . CYS B 1 169 ? -1.646 -12.211 -13.555 1 97.12 169 CYS B C 1
ATOM 3459 O O . CYS B 1 169 ? -2.648 -12.133 -12.844 1 97.12 169 CYS B O 1
ATOM 3461 N N . ARG B 1 170 ? -0.583 -11.422 -13.461 1 97.75 170 ARG B N 1
ATOM 3462 C CA . ARG B 1 170 ? -0.6 -10.328 -12.5 1 97.75 170 ARG B CA 1
ATOM 3463 C C . ARG B 1 170 ? -1.781 -9.391 -12.742 1 97.75 170 ARG B C 1
ATOM 3465 O O . ARG B 1 170 ? -2.395 -8.891 -11.797 1 97.75 170 ARG B O 1
ATOM 3472 N N . ASP B 1 171 ? -2.141 -9.125 -13.961 1 98.69 171 ASP B N 1
ATOM 3473 C CA . ASP B 1 171 ? -3.219 -8.211 -14.312 1 98.69 171 ASP B CA 1
ATOM 3474 C C . ASP B 1 171 ? -4.582 -8.797 -13.961 1 98.69 171 ASP B C 1
ATOM 3476 O O . ASP B 1 171 ? -5.469 -8.078 -13.492 1 98.69 171 ASP B O 1
ATOM 3480 N N . PHE B 1 172 ? -4.75 -10.109 -14.164 1 98.88 172 PHE B N 1
ATOM 3481 C CA . PHE B 1 172 ? -5.969 -10.781 -13.727 1 98.88 172 PHE B CA 1
ATOM 3482 C C . PHE B 1 172 ? -6.141 -10.664 -12.211 1 98.88 172 PHE B C 1
ATOM 3484 O O . PHE B 1 172 ? -7.219 -10.32 -11.727 1 98.88 172 PHE B O 1
ATOM 3491 N N . ALA B 1 173 ? -5.066 -10.961 -11.547 1 98.88 173 ALA B N 1
ATOM 3492 C CA . ALA B 1 173 ? -5.102 -10.945 -10.086 1 98.88 173 ALA B CA 1
ATOM 3493 C C . ALA B 1 173 ? -5.441 -9.555 -9.555 1 98.88 173 ALA B C 1
ATOM 3495 O O . ALA B 1 173 ? -6.312 -9.406 -8.695 1 98.88 173 ALA B O 1
ATOM 3496 N N . HIS B 1 174 ? -4.809 -8.539 -10.094 1 98.94 174 HIS B N 1
ATOM 3497 C CA . HIS B 1 174 ? -5.027 -7.172 -9.625 1 98.94 174 HIS B CA 1
ATOM 3498 C C . HIS B 1 174 ? -6.473 -6.738 -9.859 1 98.94 174 HIS B C 1
ATOM 3500 O O . HIS B 1 174 ? -7.082 -6.113 -8.984 1 98.94 174 HIS B O 1
ATOM 3506 N N . LEU B 1 175 ? -6.961 -7 -11.031 1 98.94 175 LEU B N 1
ATOM 3507 C CA . LEU B 1 175 ? -8.336 -6.59 -11.297 1 98.94 175 LEU B CA 1
ATOM 3508 C C . LEU B 1 175 ? -9.312 -7.312 -10.375 1 98.94 175 LEU B C 1
ATOM 3510 O O . LEU B 1 175 ? -10.203 -6.691 -9.805 1 98.94 175 LEU B O 1
ATOM 3514 N N . ALA B 1 176 ? -9.141 -8.602 -10.18 1 99 176 ALA B N 1
ATOM 3515 C CA . ALA B 1 176 ? -10.031 -9.375 -9.312 1 99 176 ALA B CA 1
ATOM 3516 C C . ALA B 1 176 ? -9.938 -8.898 -7.871 1 99 176 ALA B C 1
ATOM 3518 O O . ALA B 1 176 ? -10.953 -8.719 -7.203 1 99 176 ALA B O 1
ATOM 3519 N N . ILE B 1 177 ? -8.695 -8.703 -7.41 1 99 177 ILE B N 1
ATOM 3520 C CA . ILE B 1 177 ? -8.469 -8.188 -6.066 1 99 177 ILE B CA 1
ATOM 3521 C C . ILE B 1 177 ? -9.203 -6.859 -5.895 1 99 177 ILE B C 1
ATOM 3523 O O . ILE B 1 177 ? -9.922 -6.66 -4.91 1 99 177 ILE B O 1
ATOM 3527 N N . THR B 1 178 ? -9.016 -5.992 -6.875 1 99 178 THR B N 1
ATOM 3528 C CA . THR B 1 178 ? -9.602 -4.656 -6.805 1 99 178 THR B CA 1
ATOM 3529 C C . THR B 1 178 ? -11.125 -4.734 -6.707 1 99 178 THR B C 1
ATOM 3531 O O . THR B 1 178 ? -11.734 -4.066 -5.871 1 99 178 THR B O 1
ATOM 3534 N N . LEU B 1 179 ? -11.719 -5.543 -7.531 1 98.94 179 LEU B N 1
ATOM 3535 C CA . LEU B 1 179 ? -13.172 -5.68 -7.539 1 98.94 179 LEU B CA 1
ATOM 3536 C C . LEU B 1 179 ? -13.664 -6.32 -6.246 1 98.94 179 LEU B C 1
ATOM 3538 O O . LEU B 1 179 ? -14.711 -5.934 -5.719 1 98.94 179 LEU B O 1
ATOM 3542 N N . CYS B 1 180 ? -12.969 -7.312 -5.723 1 98.94 180 CYS B N 1
ATOM 3543 C CA . CYS B 1 180 ? -13.32 -7.895 -4.43 1 98.94 180 CYS B CA 1
ATOM 3544 C C . CYS B 1 180 ? -13.289 -6.84 -3.332 1 98.94 180 CYS B C 1
ATOM 3546 O O . CYS B 1 180 ? -14.227 -6.734 -2.541 1 98.94 180 CYS B O 1
ATOM 3548 N N . ARG B 1 181 ? -12.219 -6.059 -3.275 1 98.94 181 ARG B N 1
ATOM 3549 C CA . ARG B 1 181 ? -12.102 -5.02 -2.26 1 98.94 181 ARG B CA 1
ATOM 3550 C C . ARG B 1 181 ? -13.227 -3.996 -2.391 1 98.94 181 ARG B C 1
ATOM 3552 O O . ARG B 1 181 ? -13.789 -3.557 -1.388 1 98.94 181 ARG B O 1
ATOM 3559 N N . CYS B 1 182 ? -13.57 -3.645 -3.654 1 98.75 182 CYS B N 1
ATOM 3560 C CA . CYS B 1 182 ? -14.688 -2.73 -3.887 1 98.75 182 CYS B CA 1
ATOM 3561 C C . CYS B 1 182 ? -15.984 -3.293 -3.316 1 98.75 182 CYS B C 1
ATOM 3563 O O . CYS B 1 182 ? -16.859 -2.537 -2.904 1 98.75 182 CYS B O 1
ATOM 3565 N N . MET B 1 183 ? -16.078 -4.578 -3.277 1 98.69 183 MET B N 1
ATOM 3566 C CA . MET B 1 183 ? -17.297 -5.238 -2.789 1 98.69 183 MET B CA 1
ATOM 3567 C C . MET B 1 183 ? -17.141 -5.617 -1.319 1 98.69 183 MET B C 1
ATOM 3569 O O . MET B 1 183 ? -17.875 -6.484 -0.824 1 98.69 183 MET B O 1
ATOM 3573 N N . ASN B 1 184 ? -16.188 -5.023 -0.635 1 98.44 184 ASN B N 1
ATOM 3574 C CA . ASN B 1 184 ? -16 -5.141 0.805 1 98.44 184 ASN B CA 1
ATOM 3575 C C . ASN B 1 184 ? -15.531 -6.543 1.194 1 98.44 184 ASN B C 1
ATOM 3577 O O . ASN B 1 184 ? -15.898 -7.051 2.254 1 98.44 184 ASN B O 1
ATOM 3581 N N . ILE B 1 185 ? -14.812 -7.219 0.358 1 98.88 185 ILE B N 1
ATOM 3582 C CA . ILE B 1 185 ? -14.188 -8.508 0.625 1 98.88 185 ILE B CA 1
ATOM 3583 C C . ILE B 1 185 ? -12.672 -8.336 0.699 1 98.88 185 ILE B C 1
ATOM 3585 O O . ILE B 1 185 ? -12.031 -7.988 -0.296 1 98.88 185 ILE B O 1
ATOM 3589 N N . PRO B 1 186 ? -12.07 -8.555 1.896 1 98.94 186 PRO B N 1
ATOM 3590 C CA . PRO B 1 186 ? -10.602 -8.484 1.93 1 98.94 186 PRO B CA 1
ATOM 3591 C C . PRO B 1 186 ? -9.945 -9.438 0.936 1 98.94 186 PRO B C 1
ATOM 3593 O O . PRO B 1 186 ? -10.289 -10.625 0.89 1 98.94 186 PRO B O 1
ATOM 3596 N N . ALA B 1 187 ? -9.055 -8.883 0.152 1 98.94 187 ALA B N 1
ATOM 3597 C CA . ALA B 1 187 ? -8.367 -9.664 -0.877 1 98.94 187 ALA B CA 1
ATOM 3598 C C . ALA B 1 187 ? -6.887 -9.305 -0.936 1 98.94 187 ALA B C 1
ATOM 3600 O O . ALA B 1 187 ? -6.52 -8.133 -0.825 1 98.94 187 ALA B O 1
ATOM 3601 N N . ARG B 1 188 ? -6.031 -10.312 -1.104 1 98.94 188 ARG B N 1
ATOM 3602 C CA . ARG B 1 188 ? -4.59 -10.07 -1.14 1 98.94 188 ARG B CA 1
ATOM 3603 C C . ARG B 1 188 ? -3.941 -10.805 -2.311 1 98.94 188 ARG B C 1
ATOM 3605 O O . ARG B 1 188 ? -4.473 -11.805 -2.799 1 98.94 188 ARG B O 1
ATOM 3612 N N . TYR B 1 189 ? -2.871 -10.234 -2.766 1 98.94 189 TYR B N 1
ATOM 3613 C CA . TYR B 1 189 ? -2.084 -10.742 -3.887 1 98.94 189 TYR B CA 1
ATOM 3614 C C . TYR B 1 189 ? -1.183 -11.891 -3.447 1 98.94 189 TYR B C 1
ATOM 3616 O O . TYR B 1 189 ? -0.592 -11.844 -2.365 1 98.94 189 TYR B O 1
ATOM 3624 N N . CYS B 1 190 ? -1.092 -12.914 -4.258 1 98.88 190 CYS B N 1
ATOM 3625 C CA . CYS B 1 190 ? -0.203 -14.055 -4.031 1 98.88 190 CYS B CA 1
ATOM 3626 C C . CYS B 1 190 ? 0.712 -14.273 -5.23 1 98.88 190 CYS B C 1
ATOM 3628 O O . CYS B 1 190 ? 0.292 -14.109 -6.379 1 98.88 190 CYS B O 1
ATOM 3630 N N . THR B 1 191 ? 1.906 -14.633 -4.961 1 98.69 191 THR B N 1
ATOM 3631 C CA . THR B 1 191 ? 2.854 -15.047 -5.992 1 98.69 191 THR B CA 1
ATOM 3632 C C . THR B 1 191 ? 3.527 -16.359 -5.613 1 98.69 191 THR B C 1
ATOM 3634 O O . THR B 1 191 ? 3.721 -16.656 -4.43 1 98.69 191 THR B O 1
ATOM 3637 N N . GLY B 1 192 ? 3.807 -17.172 -6.578 1 98.69 192 GLY B N 1
ATOM 3638 C CA . GLY B 1 192 ? 4.465 -18.453 -6.324 1 98.69 192 GLY B CA 1
ATOM 3639 C C . GLY B 1 192 ? 4.555 -19.328 -7.555 1 98.69 192 GLY B C 1
ATOM 3640 O O . GLY B 1 192 ? 4.574 -18.828 -8.68 1 98.69 192 GLY B O 1
ATOM 3641 N N . TYR B 1 193 ? 4.781 -20.656 -7.312 1 98.44 193 TYR B N 1
ATOM 3642 C CA . TYR B 1 193 ? 4.918 -21.641 -8.375 1 98.44 193 TYR B CA 1
ATOM 3643 C C . TYR B 1 193 ? 3.576 -22.297 -8.688 1 98.44 193 TYR B C 1
ATOM 3645 O O . TYR B 1 193 ? 2.789 -22.578 -7.777 1 98.44 193 TYR B O 1
ATOM 3653 N N . LEU B 1 194 ? 3.336 -22.516 -9.906 1 97.94 194 LEU B N 1
ATOM 3654 C CA . LEU B 1 194 ? 2.209 -23.312 -10.375 1 97.94 194 LEU B CA 1
ATOM 3655 C C . LEU B 1 194 ? 2.568 -24.062 -11.648 1 97.94 194 LEU B C 1
ATOM 3657 O O . LEU B 1 194 ? 2.688 -23.469 -12.719 1 97.94 194 LEU B O 1
ATOM 3661 N N . GLY B 1 195 ? 2.777 -25.328 -11.547 1 96.31 195 GLY B N 1
ATOM 3662 C CA . GLY B 1 195 ? 3.09 -26.156 -12.703 1 96.31 195 GLY B CA 1
ATOM 3663 C C . GLY B 1 195 ? 1.857 -26.672 -13.414 1 96.31 195 GLY B C 1
ATOM 3664 O O . GLY B 1 195 ? 0.733 -26.469 -12.953 1 96.31 195 GLY B O 1
ATOM 3665 N N . ASP B 1 196 ? 2.092 -27.266 -14.562 1 95.75 196 ASP B N 1
ATOM 3666 C CA . ASP B 1 196 ? 1.017 -27.891 -15.328 1 95.75 196 ASP B CA 1
ATOM 3667 C C . ASP B 1 196 ? 0.717 -29.297 -14.812 1 95.75 196 ASP B C 1
ATOM 3669 O O . ASP B 1 196 ? 0.867 -30.281 -15.547 1 95.75 196 ASP B O 1
ATOM 3673 N N . ILE B 1 197 ? 0.317 -29.344 -13.633 1 95.88 197 ILE B N 1
ATOM 3674 C CA . ILE B 1 197 ? -0.007 -30.609 -12.992 1 95.88 197 ILE B CA 1
ATOM 3675 C C . ILE B 1 197 ? -1.511 -30.859 -13.078 1 95.88 197 ILE B C 1
ATOM 3677 O O . ILE B 1 197 ? -2.311 -30.047 -12.602 1 95.88 197 ILE B O 1
ATOM 3681 N N . GLY B 1 198 ? -1.904 -32.031 -13.586 1 94.62 198 GLY B N 1
ATOM 3682 C CA . GLY B 1 198 ? -3.312 -32.344 -13.734 1 94.62 198 GLY B CA 1
ATOM 3683 C C . GLY B 1 198 ? -3.984 -31.609 -14.875 1 94.62 198 GLY B C 1
ATOM 3684 O O . GLY B 1 198 ? -5.211 -31.625 -14.984 1 94.62 198 GLY B O 1
ATOM 3685 N N . VAL B 1 199 ? -3.244 -30.844 -15.633 1 95.38 199 VAL B N 1
ATOM 3686 C CA . VAL B 1 199 ? -3.729 -30.109 -16.797 1 95.38 199 VAL B CA 1
ATOM 3687 C C . VAL B 1 199 ? -2.777 -30.328 -17.984 1 95.38 199 VAL B C 1
ATOM 3689 O O . VAL B 1 199 ? -1.643 -30.766 -17.797 1 95.38 199 VAL B O 1
ATOM 3692 N N . PRO B 1 200 ? -3.293 -30.016 -19.172 1 94.06 200 PRO B N 1
ATOM 3693 C CA . PRO B 1 200 ? -2.373 -30.125 -20.312 1 94.06 200 PRO B CA 1
ATOM 3694 C C . PRO B 1 200 ? -1.143 -29.234 -20.172 1 94.06 200 PRO B C 1
ATOM 3696 O O . PRO B 1 200 ? -1.245 -28.109 -19.656 1 94.06 200 PRO B O 1
ATOM 3699 N N . VAL B 1 201 ? -0.08 -29.703 -20.625 1 91.94 201 VAL B N 1
ATOM 3700 C CA . VAL B 1 201 ? 1.183 -28.984 -20.562 1 91.94 201 VAL B CA 1
ATOM 3701 C C . VAL B 1 201 ? 1.11 -27.734 -21.438 1 91.94 201 VAL B C 1
ATOM 3703 O O . VAL B 1 201 ? 0.671 -27.797 -22.594 1 91.94 201 VAL B O 1
ATOM 3706 N N . ASP B 1 202 ? 1.435 -26.609 -20.922 1 88.44 202 ASP B N 1
ATOM 3707 C CA . ASP B 1 202 ? 1.612 -25.375 -21.688 1 88.44 202 ASP B CA 1
ATOM 3708 C C . ASP B 1 202 ? 2.973 -25.359 -22.375 1 88.44 202 ASP B C 1
ATOM 3710 O O . ASP B 1 202 ? 4.012 -25.484 -21.734 1 88.44 202 ASP B O 1
ATOM 3714 N N . PRO B 1 203 ? 2.994 -25.188 -23.672 1 87.12 203 PRO B N 1
ATOM 3715 C CA . PRO B 1 203 ? 4.27 -25.234 -24.391 1 87.12 203 PRO B CA 1
ATOM 3716 C C . PRO B 1 203 ? 5.152 -24.016 -24.094 1 87.12 203 PRO B C 1
ATOM 3718 O O . PRO B 1 203 ? 6.352 -24.047 -24.375 1 87.12 203 PRO B O 1
ATOM 3721 N N . ASN B 1 204 ? 4.59 -22.953 -23.625 1 85.12 204 ASN B N 1
ATOM 3722 C CA . ASN B 1 204 ? 5.367 -21.766 -23.281 1 85.12 204 ASN B CA 1
ATOM 3723 C C . ASN B 1 204 ? 6.242 -22 -22.062 1 85.12 204 ASN B C 1
ATOM 3725 O O . ASN B 1 204 ? 5.93 -22.844 -21.219 1 85.12 204 ASN B O 1
ATOM 3729 N N . PRO B 1 205 ? 7.348 -21.266 -22.016 1 86.5 205 PRO B N 1
ATOM 3730 C CA . PRO B 1 205 ? 8.188 -21.391 -20.828 1 86.5 205 PRO B CA 1
ATOM 3731 C C . PRO B 1 205 ? 7.426 -21.125 -19.531 1 86.5 205 PRO B C 1
ATOM 3733 O O . PRO B 1 205 ? 6.551 -20.25 -19.5 1 86.5 205 PRO B O 1
ATOM 3736 N N . MET B 1 206 ? 7.863 -21.891 -18.531 1 90.19 206 MET B N 1
ATOM 3737 C CA . MET B 1 206 ? 7.246 -21.75 -17.219 1 90.19 206 MET B CA 1
ATOM 3738 C C . MET B 1 206 ? 7.59 -20.391 -16.609 1 90.19 206 MET B C 1
ATOM 3740 O O . MET B 1 206 ? 8.695 -19.891 -16.797 1 90.19 206 MET B O 1
ATOM 3744 N N . ASP B 1 207 ? 6.66 -19.828 -15.906 1 92.75 207 ASP B N 1
ATOM 3745 C CA . ASP B 1 207 ? 6.82 -18.594 -15.156 1 92.75 207 ASP B CA 1
ATOM 3746 C C . ASP B 1 207 ? 6.227 -18.703 -13.75 1 92.75 207 ASP B C 1
ATOM 3748 O O . ASP B 1 207 ? 5.543 -19.688 -13.445 1 92.75 207 ASP B O 1
ATOM 3752 N N . PHE B 1 208 ? 6.633 -17.812 -12.938 1 97.19 208 PHE B N 1
ATOM 3753 C CA . PHE B 1 208 ? 5.898 -17.719 -11.688 1 97.19 208 PHE B CA 1
ATOM 3754 C C . PHE B 1 208 ? 4.438 -17.359 -11.938 1 97.19 208 PHE B C 1
ATOM 3756 O O . PHE B 1 208 ? 4.09 -16.859 -13.008 1 97.19 208 PHE B O 1
ATOM 3763 N N . SER B 1 209 ? 3.654 -17.688 -11 1 97.19 209 SER B N 1
ATOM 3764 C CA . SER B 1 209 ? 2.223 -17.453 -11.141 1 97.19 209 SER B CA 1
ATOM 3765 C C . SER B 1 209 ? 1.729 -16.438 -10.109 1 97.19 209 SER B C 1
ATOM 3767 O O . SER B 1 209 ? 2.195 -16.422 -8.969 1 97.19 209 SER B O 1
ATOM 3769 N N . ALA B 1 210 ? 0.893 -15.578 -10.57 1 98.19 210 ALA B N 1
ATOM 3770 C CA . ALA B 1 210 ? 0.134 -14.703 -9.688 1 98.19 210 ALA B CA 1
ATOM 3771 C C . ALA B 1 210 ? -1.314 -15.164 -9.562 1 98.19 210 ALA B C 1
ATOM 3773 O O . ALA B 1 210 ? -1.942 -15.531 -10.555 1 98.19 210 ALA B O 1
ATOM 3774 N N . TRP B 1 211 ? -1.834 -15.227 -8.391 1 98.75 211 TRP B N 1
ATOM 3775 C CA . TRP B 1 211 ? -3.24 -15.422 -8.055 1 98.75 211 TRP B CA 1
ATOM 3776 C C . TRP B 1 211 ? -3.629 -14.57 -6.848 1 98.75 211 TRP B C 1
ATOM 3778 O O . TRP B 1 211 ? -2.982 -13.562 -6.559 1 98.75 211 TRP B O 1
ATOM 3788 N N . PHE B 1 212 ? -4.793 -14.836 -6.301 1 98.88 212 PHE B N 1
ATOM 3789 C CA . PHE B 1 212 ? -5.152 -14.047 -5.129 1 98.88 212 PHE B CA 1
ATOM 3790 C C . PHE B 1 212 ? -5.93 -14.891 -4.125 1 98.88 212 PHE B C 1
ATOM 3792 O O . PHE B 1 212 ? -6.273 -16.047 -4.406 1 98.88 212 PHE B O 1
ATOM 3799 N N . GLU B 1 213 ? -5.98 -14.336 -2.943 1 98.94 213 GLU B N 1
ATOM 3800 C CA . GLU B 1 213 ? -6.789 -14.938 -1.888 1 98.94 213 GLU B CA 1
ATOM 3801 C C . GLU B 1 213 ? -7.805 -13.945 -1.333 1 98.94 213 GLU B C 1
ATOM 3803 O O . GLU B 1 213 ? -7.543 -12.734 -1.303 1 98.94 213 GLU B O 1
ATOM 3808 N N . VAL B 1 214 ? -8.93 -14.477 -0.921 1 98.94 214 VAL B N 1
ATOM 3809 C CA . VAL B 1 214 ? -9.961 -13.664 -0.277 1 98.94 214 VAL B CA 1
ATOM 3810 C C . VAL B 1 214 ? -10.219 -14.188 1.135 1 98.94 214 VAL B C 1
ATOM 3812 O O . VAL B 1 214 ? -10.023 -15.367 1.411 1 98.94 214 VAL B O 1
ATOM 3815 N N . TYR B 1 215 ? -10.57 -13.289 1.987 1 98.94 215 TYR B N 1
ATOM 3816 C CA . TYR B 1 215 ? -10.891 -13.664 3.357 1 98.94 215 TYR B CA 1
ATOM 3817 C C . TYR B 1 215 ? -12.398 -13.836 3.533 1 98.94 215 TYR B C 1
ATOM 3819 O O . TYR B 1 215 ? -13.156 -12.867 3.467 1 98.94 215 TYR B O 1
ATOM 3827 N N . LEU B 1 216 ? -12.828 -15.062 3.717 1 98.81 216 LEU B N 1
ATOM 3828 C CA . LEU B 1 216 ? -14.219 -15.445 3.957 1 98.81 216 LEU B CA 1
ATOM 3829 C C . LEU B 1 216 ? -14.312 -16.5 5.059 1 98.81 216 LEU B C 1
ATOM 3831 O O . LEU B 1 216 ? -13.469 -17.391 5.137 1 98.81 216 LEU B O 1
ATOM 3835 N N . GLY B 1 217 ? -15.289 -16.375 5.887 1 98.12 217 GLY B N 1
ATOM 3836 C CA . GLY B 1 217 ? -15.531 -17.375 6.922 1 98.12 217 GLY B CA 1
ATOM 3837 C C . GLY B 1 217 ? -14.359 -17.547 7.867 1 98.12 217 GLY B C 1
ATOM 3838 O O . GLY B 1 217 ? -14.086 -18.656 8.328 1 98.12 217 GLY B O 1
ATOM 3839 N N . GLY B 1 218 ? -13.602 -16.562 8.008 1 98.12 218 GLY B N 1
ATOM 3840 C CA . GLY B 1 218 ? -12.516 -16.594 8.977 1 98.12 218 GLY B CA 1
ATOM 3841 C C . GLY B 1 218 ? -11.234 -17.188 8.406 1 98.12 218 GLY B C 1
ATOM 3842 O O . GLY B 1 218 ? -10.266 -17.391 9.141 1 98.12 218 GLY B O 1
ATOM 3843 N N . HIS B 1 219 ? -11.234 -17.391 7.062 1 97.94 219 HIS B N 1
ATOM 3844 C CA . HIS B 1 219 ? -10.07 -18.016 6.434 1 97.94 219 HIS B CA 1
ATOM 3845 C C . HIS B 1 219 ? -9.742 -17.344 5.105 1 97.94 219 HIS B C 1
ATOM 3847 O O . HIS B 1 219 ? -10.609 -16.719 4.488 1 97.94 219 HIS B O 1
ATOM 3853 N N . TRP B 1 220 ? -8.5 -17.453 4.734 1 98.62 220 TRP B N 1
ATOM 3854 C CA . TRP B 1 220 ? -8.086 -17.062 3.387 1 98.62 220 TRP B CA 1
ATOM 3855 C C . TRP B 1 220 ? -8.336 -18.203 2.4 1 98.62 220 TRP B C 1
ATOM 3857 O O . TRP B 1 220 ? -7.973 -19.359 2.668 1 98.62 220 TRP B O 1
ATOM 3867 N N . HIS B 1 221 ? -8.938 -17.875 1.286 1 98.69 221 HIS B N 1
ATOM 3868 C CA . HIS B 1 221 ? -9.227 -18.859 0.25 1 98.69 221 HIS B CA 1
ATOM 3869 C C . HIS B 1 221 ? -8.578 -18.469 -1.075 1 98.69 221 HIS B C 1
ATOM 3871 O O . HIS B 1 221 ? -8.695 -17.328 -1.515 1 98.69 221 HIS B O 1
ATOM 3877 N N . THR B 1 222 ? -7.988 -19.438 -1.731 1 98.62 222 THR B N 1
ATOM 3878 C CA . THR B 1 222 ? -7.309 -19.234 -3.006 1 98.62 222 THR B CA 1
ATOM 3879 C C . THR B 1 222 ? -8.32 -19.031 -4.129 1 98.62 222 THR B C 1
ATOM 3881 O O . THR B 1 222 ? -9.312 -19.75 -4.223 1 98.62 222 THR B O 1
ATOM 3884 N N . VAL B 1 223 ? -8.062 -18.031 -4.922 1 98.75 223 VAL B N 1
ATOM 3885 C CA . VAL B 1 223 ? -8.82 -17.766 -6.137 1 98.75 223 VAL B CA 1
ATOM 3886 C C . VAL B 1 223 ? -7.867 -17.453 -7.289 1 98.75 223 VAL B C 1
ATOM 3888 O O . VAL B 1 223 ? -6.805 -16.859 -7.082 1 98.75 223 VAL B O 1
ATOM 3891 N N . ASP B 1 224 ? -8.195 -17.891 -8.461 1 98.5 224 ASP B N 1
ATOM 3892 C CA . ASP B 1 224 ? -7.367 -17.719 -9.648 1 98.5 224 ASP B CA 1
ATOM 3893 C C . ASP B 1 224 ? -8.203 -17.266 -10.844 1 98.5 224 ASP B C 1
ATOM 3895 O O . ASP B 1 224 ? -8.773 -18.094 -11.555 1 98.5 224 ASP B O 1
ATOM 3899 N N . ALA B 1 225 ? -8.148 -15.992 -11.117 1 98.38 225 ALA B N 1
ATOM 3900 C CA . ALA B 1 225 ? -8.992 -15.453 -12.18 1 98.38 225 ALA B CA 1
ATOM 3901 C C . ALA B 1 225 ? -8.398 -15.734 -13.555 1 98.38 225 ALA B C 1
ATOM 3903 O O . ALA B 1 225 ? -9.102 -15.68 -14.562 1 98.38 225 ALA B O 1
ATOM 3904 N N . ARG B 1 226 ? -7.105 -15.945 -13.641 1 97.44 226 ARG B N 1
ATOM 3905 C CA . ARG B 1 226 ? -6.461 -16.234 -14.914 1 97.44 226 ARG B CA 1
ATOM 3906 C C . ARG B 1 226 ? -6.891 -17.594 -15.445 1 97.44 226 ARG B C 1
ATOM 3908 O O . ARG B 1 226 ? -7.41 -17.703 -16.562 1 97.44 226 ARG B O 1
ATOM 3915 N N . HIS B 1 227 ? -6.676 -18.641 -14.602 1 96.5 227 HIS B N 1
ATOM 3916 C CA . HIS B 1 227 ? -7.02 -20 -15.023 1 96.5 227 HIS B CA 1
ATOM 3917 C C . HIS B 1 227 ? -8.508 -20.281 -14.82 1 96.5 227 HIS B C 1
ATOM 3919 O O . HIS B 1 227 ? -9.133 -20.938 -15.648 1 96.5 227 HIS B O 1
ATOM 3925 N N . ASN B 1 228 ? -9.023 -19.75 -13.68 1 97.56 228 ASN B N 1
ATOM 3926 C CA . ASN B 1 228 ? -10.43 -19.797 -13.289 1 97.56 228 ASN B CA 1
ATOM 3927 C C . ASN B 1 228 ? -10.914 -21.234 -13.117 1 97.56 228 ASN B C 1
ATOM 3929 O O . ASN B 1 228 ? -12.055 -21.562 -13.461 1 97.56 228 ASN B O 1
ATOM 3933 N N . THR B 1 229 ? -10.078 -22.141 -12.891 1 96.31 229 THR B N 1
ATOM 3934 C CA . THR B 1 229 ? -10.312 -23.531 -12.508 1 96.31 229 THR B CA 1
ATOM 3935 C C . THR B 1 229 ? -9.367 -23.953 -11.391 1 96.31 229 THR B C 1
ATOM 3937 O O . THR B 1 229 ? -8.227 -23.484 -11.32 1 96.31 229 THR B O 1
ATOM 3940 N N . PRO B 1 230 ? -9.922 -24.797 -10.508 1 97.44 230 PRO B N 1
ATOM 3941 C CA . PRO B 1 230 ? -9.016 -25.281 -9.461 1 97.44 230 PRO B CA 1
ATOM 3942 C C . PRO B 1 230 ? -7.754 -25.938 -10.031 1 97.44 230 PRO B C 1
ATOM 3944 O O . PRO B 1 230 ? -7.82 -26.641 -11.031 1 97.44 230 PRO B O 1
ATOM 3947 N N . ARG B 1 231 ? -6.656 -25.641 -9.445 1 97.88 231 ARG B N 1
ATOM 3948 C CA . ARG B 1 231 ? -5.355 -26.156 -9.875 1 97.88 231 ARG B CA 1
ATOM 3949 C C . ARG B 1 231 ? -4.691 -26.953 -8.758 1 97.88 231 ARG B C 1
ATOM 3951 O O . ARG B 1 231 ? -5.078 -26.844 -7.594 1 97.88 231 ARG B O 1
ATOM 3958 N N . ILE B 1 232 ? -3.773 -27.781 -9.164 1 97.62 232 ILE B N 1
ATOM 3959 C CA . ILE B 1 232 ? -3.025 -28.625 -8.242 1 97.62 232 ILE B CA 1
ATOM 3960 C C . ILE B 1 232 ? -1.591 -28.125 -8.125 1 97.62 232 ILE B C 1
ATOM 3962 O O . ILE B 1 232 ? -0.966 -27.766 -9.125 1 97.62 232 ILE B O 1
ATOM 3966 N N . GLY B 1 233 ? -1.089 -28.062 -6.895 1 97.12 233 GLY B N 1
ATOM 3967 C CA . GLY B 1 233 ? 0.35 -27.938 -6.719 1 97.12 233 GLY B CA 1
ATOM 3968 C C . GLY B 1 233 ? 0.823 -26.5 -6.605 1 97.12 233 GLY B C 1
ATOM 3969 O O . GLY B 1 233 ? 1.957 -26.188 -6.973 1 97.12 233 GLY B O 1
ATOM 3970 N N . ARG B 1 234 ? -0.037 -25.562 -6.188 1 97.31 234 ARG B N 1
ATOM 3971 C CA . ARG B 1 234 ? 0.422 -24.203 -5.926 1 97.31 234 ARG B CA 1
ATOM 3972 C C . ARG B 1 234 ? 1.425 -24.172 -4.777 1 97.31 234 ARG B C 1
ATOM 3974 O O . ARG B 1 234 ? 1.179 -24.75 -3.717 1 97.31 234 ARG B O 1
ATOM 3981 N N . ILE B 1 235 ? 2.504 -23.578 -5.02 1 98.31 235 ILE B N 1
ATOM 3982 C CA . ILE B 1 235 ? 3.504 -23.359 -3.977 1 98.31 235 ILE B CA 1
ATOM 3983 C C . ILE B 1 235 ? 3.648 -21.875 -3.697 1 98.31 235 ILE B C 1
ATOM 3985 O O . ILE B 1 235 ? 4.246 -21.141 -4.488 1 98.31 235 ILE B O 1
ATOM 3989 N N . LEU B 1 236 ? 3.146 -21.438 -2.578 1 98.69 236 LEU B N 1
ATOM 3990 C CA . LEU B 1 236 ? 3.107 -20.031 -2.223 1 98.69 236 LEU B CA 1
ATOM 3991 C C . LEU B 1 236 ? 4.5 -19.516 -1.875 1 98.69 236 LEU B C 1
ATOM 3993 O O . LEU B 1 236 ? 5.207 -20.125 -1.07 1 98.69 236 LEU B O 1
ATOM 3997 N N . MET B 1 237 ? 4.883 -18.422 -2.482 1 98.69 237 MET B N 1
ATOM 3998 C CA . MET B 1 237 ? 6.117 -17.719 -2.121 1 98.69 237 MET B CA 1
ATOM 3999 C C . MET B 1 237 ? 5.832 -16.531 -1.219 1 98.69 237 MET B C 1
ATOM 4001 O O . MET B 1 237 ? 6.512 -16.328 -0.212 1 98.69 237 MET B O 1
ATOM 4005 N N . ALA B 1 238 ? 4.824 -15.734 -1.558 1 98.88 238 ALA B N 1
ATOM 4006 C CA . ALA B 1 238 ? 4.609 -14.523 -0.772 1 98.88 238 ALA B CA 1
ATOM 4007 C C . ALA B 1 238 ? 3.205 -13.969 -0.986 1 98.88 238 ALA B C 1
ATOM 4009 O O . ALA B 1 238 ? 2.562 -14.266 -1.997 1 98.88 238 ALA B O 1
ATOM 4010 N N . THR B 1 239 ? 2.711 -13.203 -0.036 1 98.88 239 THR B N 1
ATOM 4011 C CA . THR B 1 239 ? 1.447 -12.484 -0.112 1 98.88 239 THR B CA 1
ATOM 4012 C C . THR B 1 239 ? 1.648 -11.008 0.223 1 98.88 239 THR B C 1
ATOM 4014 O O . THR B 1 239 ? 2.559 -10.656 0.977 1 98.88 239 THR B O 1
ATOM 4017 N N . GLY B 1 240 ? 0.951 -10.148 -0.345 1 98.81 240 GLY B N 1
ATOM 4018 C CA . GLY B 1 240 ? 0.94 -8.719 -0.091 1 98.81 240 GLY B CA 1
ATOM 4019 C C . GLY B 1 240 ? -0.333 -8.039 -0.56 1 98.81 240 GLY B C 1
ATOM 4020 O O . GLY B 1 240 ? -1.293 -8.703 -0.948 1 98.81 240 GLY B O 1
ATOM 4021 N N . ARG B 1 241 ? -0.408 -6.746 -0.483 1 98.88 241 ARG B N 1
ATOM 4022 C CA . ARG B 1 241 ? -1.581 -6.004 -0.931 1 98.88 241 ARG B CA 1
ATOM 4023 C C . ARG B 1 241 ? -1.732 -6.078 -2.447 1 98.88 241 ARG B C 1
ATOM 4025 O O . ARG B 1 241 ? -2.852 -6.129 -2.961 1 98.88 241 ARG B O 1
ATOM 4032 N N . ASP B 1 242 ? -0.655 -5.977 -3.119 1 98.81 242 ASP B N 1
ATOM 4033 C CA . ASP B 1 242 ? -0.547 -6.172 -4.562 1 98.81 242 ASP B CA 1
ATOM 4034 C C . ASP B 1 242 ? 0.882 -6.531 -4.961 1 98.81 242 ASP B C 1
ATOM 4036 O O . ASP B 1 242 ? 1.702 -6.879 -4.109 1 98.81 242 ASP B O 1
ATOM 4040 N N . ALA B 1 243 ? 1.199 -6.488 -6.246 1 98.62 243 ALA B N 1
ATOM 4041 C CA . ALA B 1 243 ? 2.477 -6.98 -6.754 1 98.62 243 ALA B CA 1
ATOM 4042 C C . ALA B 1 243 ? 3.637 -6.137 -6.227 1 98.62 243 ALA B C 1
ATOM 4044 O O . ALA B 1 243 ? 4.766 -6.625 -6.121 1 98.62 243 ALA B O 1
ATOM 4045 N N . THR B 1 244 ? 3.406 -4.891 -5.852 1 98.31 244 THR B N 1
ATOM 4046 C CA . THR B 1 244 ? 4.457 -4.016 -5.348 1 98.31 244 THR B CA 1
ATOM 4047 C C . THR B 1 244 ? 5.055 -4.57 -4.059 1 98.31 244 THR B C 1
ATOM 4049 O O . THR B 1 244 ? 6.262 -4.469 -3.83 1 98.31 244 THR B O 1
ATOM 4052 N N . ASP B 1 245 ? 4.262 -5.191 -3.236 1 98.38 245 ASP B N 1
ATOM 4053 C CA . ASP B 1 245 ? 4.688 -5.684 -1.929 1 98.38 245 ASP B CA 1
ATOM 4054 C C . ASP B 1 245 ? 5.52 -6.957 -2.066 1 98.38 245 ASP B C 1
ATOM 4056 O O . ASP B 1 245 ? 6.254 -7.324 -1.147 1 98.38 245 ASP B O 1
ATOM 4060 N N . VAL B 1 246 ? 5.352 -7.625 -3.209 1 98.38 246 VAL B N 1
ATOM 4061 C CA . VAL B 1 246 ? 5.961 -8.945 -3.289 1 98.38 246 VAL B CA 1
ATOM 4062 C C . VAL B 1 246 ? 6.645 -9.117 -4.645 1 98.38 246 VAL B C 1
ATOM 4064 O O . VAL B 1 246 ? 6.609 -10.203 -5.23 1 98.38 246 VAL B O 1
ATOM 4067 N N . ALA B 1 247 ? 7.121 -8.016 -5.191 1 97.94 247 ALA B N 1
ATOM 4068 C CA . ALA B 1 247 ? 7.961 -8.148 -6.379 1 97.94 247 ALA B CA 1
ATOM 4069 C C . ALA B 1 247 ? 9.062 -9.18 -6.164 1 97.94 247 ALA B C 1
ATOM 4071 O O . ALA B 1 247 ? 9.688 -9.219 -5.102 1 97.94 247 ALA B O 1
ATOM 4072 N N . LEU B 1 248 ? 9.281 -10.023 -7.148 1 97.94 248 LEU B N 1
ATOM 4073 C CA . LEU B 1 248 ? 10.336 -11.023 -7.023 1 97.94 248 LEU B CA 1
ATOM 4074 C C . LEU B 1 248 ? 11.664 -10.367 -6.664 1 97.94 248 LEU B C 1
ATOM 4076 O O . LEU B 1 248 ? 12.367 -10.828 -5.762 1 97.94 248 LEU B O 1
ATOM 4080 N N . THR B 1 249 ? 11.953 -9.312 -7.391 1 97.75 249 THR B N 1
ATOM 4081 C CA . THR B 1 249 ? 13.133 -8.5 -7.102 1 97.75 249 THR B CA 1
ATOM 4082 C C . THR B 1 249 ? 12.805 -7.016 -7.18 1 97.75 249 THR B C 1
ATOM 4084 O O . THR B 1 249 ? 12.141 -6.57 -8.125 1 97.75 249 THR B O 1
ATOM 4087 N N . THR B 1 250 ? 13.172 -6.273 -6.207 1 97.94 250 THR B N 1
ATOM 4088 C CA . THR B 1 250 ? 13.188 -4.816 -6.23 1 97.94 250 THR B CA 1
ATOM 4089 C C . THR B 1 250 ? 14.625 -4.297 -6.293 1 97.94 250 THR B C 1
ATOM 4091 O O . THR B 1 250 ? 15.414 -4.527 -5.371 1 97.94 250 THR B O 1
ATOM 4094 N N . ASN B 1 251 ? 14.914 -3.631 -7.355 1 97.62 251 ASN B N 1
ATOM 4095 C CA . ASN B 1 251 ? 16.281 -3.15 -7.566 1 97.62 251 ASN B CA 1
ATOM 4096 C C . ASN B 1 251 ? 16.391 -1.661 -7.254 1 97.62 251 ASN B C 1
ATOM 4098 O O . ASN B 1 251 ? 15.586 -0.856 -7.715 1 97.62 251 ASN B O 1
ATOM 4102 N N . PHE B 1 252 ? 17.359 -1.283 -6.484 1 97.56 252 PHE B N 1
ATOM 4103 C CA . PHE B 1 252 ? 17.641 0.11 -6.164 1 97.56 252 PHE B CA 1
ATOM 4104 C C . PHE B 1 252 ? 18.844 0.612 -6.957 1 97.56 252 PHE B C 1
ATOM 4106 O O . PHE B 1 252 ? 19.859 1.016 -6.375 1 97.56 252 PHE B O 1
ATOM 4113 N N . GLY B 1 253 ? 18.703 0.665 -8.219 1 95.19 253 GLY B N 1
ATOM 4114 C CA . GLY B 1 253 ? 19.672 1.013 -9.242 1 95.19 253 GLY B CA 1
ATOM 4115 C C . GLY B 1 253 ? 19.453 0.275 -10.547 1 95.19 253 GLY B C 1
ATOM 4116 O O . GLY B 1 253 ? 18.562 -0.561 -10.656 1 95.19 253 GLY B O 1
ATOM 4117 N N . PRO B 1 254 ? 20.234 0.58 -11.547 1 94.94 254 PRO B N 1
ATOM 4118 C CA . PRO B 1 254 ? 20.062 -0.093 -12.836 1 94.94 254 PRO B CA 1
ATOM 4119 C C . PRO B 1 254 ? 20.359 -1.588 -12.766 1 94.94 254 PRO B C 1
ATOM 4121 O O . PRO B 1 254 ? 21.359 -1.993 -12.156 1 94.94 254 PRO B O 1
ATOM 4124 N N . ALA B 1 255 ? 19.547 -2.371 -13.242 1 97.12 255 ALA B N 1
ATOM 4125 C CA . ALA B 1 255 ? 19.672 -3.82 -13.359 1 97.12 255 ALA B CA 1
ATOM 4126 C C . ALA B 1 255 ? 18.906 -4.344 -14.562 1 97.12 255 ALA B C 1
ATOM 4128 O O . ALA B 1 255 ? 17.734 -3.998 -14.758 1 97.12 255 ALA B O 1
ATOM 4129 N N . THR B 1 256 ? 19.531 -5.105 -15.398 1 97.62 256 THR B N 1
ATOM 4130 C CA . THR B 1 256 ? 18.891 -5.68 -16.578 1 97.62 256 THR B CA 1
ATOM 4131 C C . THR B 1 256 ? 18.703 -7.184 -16.406 1 97.62 256 THR B C 1
ATOM 4133 O O . THR B 1 256 ? 19.656 -7.91 -16.141 1 97.62 256 THR B O 1
ATOM 4136 N N . LEU B 1 257 ? 17.484 -7.641 -16.562 1 96.69 257 LEU B N 1
ATOM 4137 C CA . LEU B 1 257 ? 17.188 -9.07 -16.484 1 96.69 257 LEU B CA 1
ATOM 4138 C C . LEU B 1 257 ? 17.844 -9.812 -17.641 1 96.69 257 LEU B C 1
ATOM 4140 O O . LEU B 1 257 ? 17.562 -9.539 -18.812 1 96.69 257 LEU B O 1
ATOM 4144 N N . ALA B 1 258 ? 18.703 -10.734 -17.344 1 97.5 258 ALA B N 1
ATOM 4145 C CA . ALA B 1 258 ? 19.484 -11.438 -18.359 1 97.5 258 ALA B CA 1
ATOM 4146 C C . ALA B 1 258 ? 19.031 -12.883 -18.5 1 97.5 258 ALA B C 1
ATOM 4148 O O . ALA B 1 258 ? 19.219 -13.508 -19.547 1 97.5 258 ALA B O 1
ATOM 4149 N N . ARG B 1 259 ? 18.484 -13.414 -17.453 1 96.31 259 ARG B N 1
ATOM 4150 C CA . ARG B 1 259 ? 18.031 -14.805 -17.422 1 96.31 259 ARG B CA 1
ATOM 4151 C C . ARG B 1 259 ? 16.797 -14.961 -16.531 1 96.31 259 ARG B C 1
ATOM 4153 O O . ARG B 1 259 ? 16.719 -14.344 -15.469 1 96.31 259 ARG B O 1
ATOM 4160 N N . PHE B 1 260 ? 15.867 -15.742 -17.016 1 96.81 260 PHE B N 1
ATOM 4161 C CA . PHE B 1 260 ? 14.656 -16.016 -16.234 1 96.81 260 PHE B CA 1
ATOM 4162 C C . PHE B 1 260 ? 14.094 -17.375 -16.578 1 96.81 260 PHE B C 1
ATOM 4164 O O . PHE B 1 260 ? 13.453 -17.562 -17.609 1 96.81 260 PHE B O 1
ATOM 4171 N N . GLU B 1 261 ? 14.328 -18.312 -15.719 1 97.38 261 GLU B N 1
ATOM 4172 C CA . GLU B 1 261 ? 13.852 -19.688 -15.867 1 97.38 261 GLU B CA 1
ATOM 4173 C C . GLU B 1 261 ? 13.18 -20.188 -14.594 1 97.38 261 GLU B C 1
ATOM 4175 O O . GLU B 1 261 ? 13.727 -20.031 -13.5 1 97.38 261 GLU B O 1
ATOM 4180 N N . VAL B 1 262 ? 12.055 -20.734 -14.734 1 98.12 262 VAL B N 1
ATOM 4181 C CA . VAL B 1 262 ? 11.305 -21.297 -13.609 1 98.12 262 VAL B CA 1
ATOM 4182 C C . VAL B 1 262 ? 10.945 -22.75 -13.906 1 98.12 262 VAL B C 1
ATOM 4184 O O . VAL B 1 262 ? 10.609 -23.094 -15.047 1 98.12 262 VAL B O 1
ATOM 4187 N N . ILE B 1 263 ? 11.07 -23.594 -12.914 1 96.44 263 ILE B N 1
ATOM 4188 C CA . ILE B 1 263 ? 10.703 -24.984 -13.062 1 96.44 263 ILE B CA 1
ATOM 4189 C C . ILE B 1 263 ? 9.727 -25.391 -11.961 1 96.44 263 ILE B C 1
ATOM 4191 O O . ILE B 1 263 ? 9.914 -25.031 -10.797 1 96.44 263 ILE B O 1
ATOM 4195 N N . THR B 1 264 ? 8.672 -26.016 -12.258 1 97.5 264 THR B N 1
ATOM 4196 C CA . THR B 1 264 ? 7.727 -26.641 -11.344 1 97.5 264 THR B CA 1
ATOM 4197 C C . THR B 1 264 ? 7.109 -27.891 -11.977 1 97.5 264 THR B C 1
ATOM 4199 O O . THR B 1 264 ? 6.262 -27.781 -12.867 1 97.5 264 THR B O 1
ATOM 4202 N N . GLU B 1 265 ? 7.488 -29.031 -11.539 1 96 265 GLU B N 1
ATOM 4203 C CA . GLU B 1 265 ? 7.043 -30.25 -12.18 1 96 265 GLU B CA 1
ATOM 4204 C C . GLU B 1 265 ? 6.793 -31.359 -11.148 1 96 265 GLU B C 1
ATOM 4206 O O . GLU B 1 265 ? 7.52 -31.469 -10.164 1 96 265 GLU B O 1
ATOM 4211 N N . GLU B 1 266 ? 5.836 -32.094 -11.398 1 96.19 266 GLU B N 1
ATOM 4212 C CA . GLU B 1 266 ? 5.57 -33.281 -10.586 1 96.19 266 GLU B CA 1
ATOM 4213 C C . GLU B 1 266 ? 6.66 -34.312 -10.773 1 96.19 266 GLU B C 1
ATOM 4215 O O . GLU B 1 266 ? 7.07 -34.594 -11.898 1 96.19 266 GLU B O 1
ATOM 4220 N N . LEU B 1 267 ? 7.148 -34.781 -9.641 1 94.56 267 LEU B N 1
ATOM 4221 C CA . LEU B 1 267 ? 8.125 -35.875 -9.703 1 94.56 267 LEU B CA 1
ATOM 4222 C C . LEU B 1 267 ? 7.426 -37.219 -9.805 1 94.56 267 LEU B C 1
ATOM 4224 O O . LEU B 1 267 ? 6.363 -37.406 -9.219 1 94.56 267 LEU B O 1
ATOM 4228 N N . PRO B 1 268 ? 8.133 -38.156 -10.617 1 86.38 268 PRO B N 1
ATOM 4229 C CA . PRO B 1 268 ? 7.559 -39.5 -10.695 1 86.38 268 PRO B CA 1
ATOM 4230 C C . PRO B 1 268 ? 7.492 -40.188 -9.344 1 86.38 268 PRO B C 1
ATOM 4232 O O . PRO B 1 268 ? 8.312 -39.906 -8.461 1 86.38 268 PRO B O 1
ATOM 4235 N N . HIS B 1 269 ? 6.324 -40.906 -9.031 1 75.38 269 HIS B N 1
ATOM 4236 C CA . HIS B 1 269 ? 6.188 -41.719 -7.824 1 75.38 269 HIS B CA 1
ATOM 4237 C C . HIS B 1 269 ? 7.266 -42.812 -7.754 1 75.38 269 HIS B C 1
ATOM 4239 O O . HIS B 1 269 ? 7.516 -43.5 -8.734 1 75.38 269 HIS B O 1
ATOM 4245 N N . GLY B 1 270 ? 8.391 -42.625 -7.09 1 51.72 270 GLY B N 1
ATOM 4246 C CA . GLY B 1 270 ? 9.305 -43.719 -6.941 1 51.72 270 GLY B CA 1
ATOM 4247 C C . GLY B 1 270 ? 8.664 -44.969 -6.316 1 51.72 270 GLY B C 1
ATOM 4248 O O . GLY B 1 270 ? 7.621 -44.844 -5.664 1 51.72 270 GLY B O 1
#

Foldseek 3Di:
DKKKKKKKWKKAAQAFWKKKALAAFQPVQCVFWPFDWDKDKPDDWDKDWDADPQRFIMIIITDGHGMIMIMTITMGDFPQDWFDQPPPFFADDPVPDDPVLNVLLDADQQQHLVLCLVVLCVQQVPFDGDRRSLLSLLQCLQVQADEDPVPADPRHHQVNCNVVRYYHQQNSASVSSNSCSSVVWRKKKWKFAAAQRPHDHDPDAGDIHIWMWTDTNNDTGTAGSNVSDTGTDTGTRDIGSGCVVRPRMDIPHDMDTDDIHIDMGDDDDD/DKKKKKKKWKKAAQAFWKKKALAAFQPVQCVFWPDDWDKDKPDDWDKDWDADPQRFIMIIITDGHGMIMIMTITMGDFPQDWFDQPPPFFADDPVPDDPVLNVLLDADQQQHLVLCLVVLCVQQVPFDGDRRSLLSLLQCLQVQADEDDVPADPRHHQVNCNVVRYYHQQNSASVSSNSCSSNVWRKKKWKFAAAQRPHDHDPDAGDIHIWMWTDTNNDTGTAGSNVSDTGTDTGTRDIGSGCVVRPRMDIPHDMDTDDIHIDIGDDDDD

pLDDT: mean 97.18, std 3.75, range [51.16, 99.0]

Nearest PDB structures (foldseek):
  3isr-assembly1_B  TM=8.802E-01  e=2.004E-27  Cytophaga hutchinsonii ATCC 33406
  3kd4-assembly1_A  TM=3.849E-01  e=2.218E-05  Parabacteroides distasonis ATCC 8503
  1w4t-assembly1_A  TM=5.709E-01  e=3.727E-02  Pseudomonas aeruginosa
  7eea-assembly1_B  TM=3.670E-01  e=1.174E+00  unidentified
  7eea-assembly1_A  TM=3.624E-01  e=1.875E+00  unidentified

Solvent-accessible surface area (backbone atoms only — not comparable to full-atom values): 28446 Å² total; per-residue (Å²): 78,46,31,39,37,38,36,42,39,23,34,36,16,90,42,74,22,40,32,42,32,42,78,37,62,16,63,92,51,53,87,37,46,74,40,73,81,53,86,41,61,80,49,96,59,78,70,45,76,48,68,51,97,73,58,26,40,30,37,37,37,54,46,56,60,40,79,40,41,41,30,36,64,30,35,31,53,37,88,66,53,56,53,72,78,60,75,81,31,41,58,63,57,76,90,73,50,60,78,88,50,55,69,28,41,55,57,28,56,37,21,43,25,89,77,40,33,70,59,35,48,74,73,46,65,84,44,56,77,26,36,57,33,54,50,51,45,28,51,49,41,36,72,53,37,43,80,34,80,88,49,62,55,98,80,62,27,16,57,49,27,66,72,66,31,45,17,36,43,58,43,32,25,29,33,36,36,23,43,35,18,50,69,65,30,30,22,32,27,33,34,27,43,52,36,59,48,98,48,79,74,66,89,63,82,56,56,74,36,43,28,28,31,35,52,35,66,91,38,77,40,76,46,42,24,66,78,64,57,73,51,26,57,72,41,58,20,37,52,27,73,33,66,78,70,47,37,54,67,44,67,67,55,70,64,42,81,73,39,80,44,41,46,45,42,76,48,80,84,126,77,45,32,39,36,37,36,42,38,22,35,38,16,92,41,75,22,40,32,42,31,43,77,36,62,17,65,91,52,53,86,36,45,73,41,74,80,56,87,40,62,80,50,98,61,77,70,46,75,48,68,50,97,73,59,26,40,31,37,37,38,53,45,55,59,39,79,40,41,41,32,38,65,31,35,31,55,37,88,67,54,56,54,74,79,59,76,81,32,41,57,62,55,73,88,73,50,60,77,87,49,55,68,26,42,54,56,30,56,35,22,43,25,88,78,41,33,69,59,35,47,72,74,47,65,83,46,56,77,25,37,57,34,54,50,52,45,29,52,49,41,36,73,54,38,43,80,34,79,88,50,64,55,98,80,61,26,17,59,49,28,65,73,67,29,45,18,36,43,58,42,33,23,28,33,38,35,22,44,35,18,51,70,64,30,30,20,33,27,34,36,27,42,53,35,59,48,99,49,80,75,67,89,60,82,57,55,76,36,42,27,28,32,35,52,33,66,91,38,78,42,74,47,41,24,65,77,64,59,73,50,28,56,73,42,59,20,38,51,27,72,32,65,78,70,45,37,53,64,44,67,69,53,71,65,42,83,73,39,81,43,41,46,45,42,75,49,80,84,125

InterPro domains:
  IPR002931 Transglutaminase-like [PF01841] (132-225)
  IPR002931 Transglutaminase-like [SM00460] (161-227)
  IPR038765 Papain-like cysteine peptidase superfamily [SSF54001] (50-248)